Protein AF-A0A0U1LRQ6-F1 (afdb_monomer_lite)

Structure (mmCIF, N/CA/C/O backbone):
data_AF-A0A0U1LRQ6-F1
#
_entry.id   AF-A0A0U1LRQ6-F1
#
loop_
_atom_site.group_PDB
_atom_site.id
_atom_site.type_symbol
_atom_site.label_atom_id
_atom_site.label_alt_id
_atom_site.label_comp_id
_atom_site.label_asym_id
_atom_site.label_entity_id
_atom_site.label_seq_id
_atom_site.pdbx_PDB_ins_code
_atom_site.Cartn_x
_atom_site.Cartn_y
_atom_site.Cartn_z
_atom_site.occupancy
_atom_site.B_iso_or_equiv
_atom_site.auth_seq_id
_atom_site.auth_comp_id
_atom_site.auth_asym_id
_atom_site.auth_atom_id
_atom_site.pdbx_PDB_model_num
ATOM 1 N N . MET A 1 1 ? 66.314 31.842 -44.606 1.00 38.06 1 MET A N 1
ATOM 2 C CA . MET A 1 1 ? 66.140 30.707 -43.672 1.00 38.06 1 MET A CA 1
ATOM 3 C C . MET A 1 1 ? 64.944 29.886 -44.135 1.00 38.06 1 MET A C 1
ATOM 5 O O . MET A 1 1 ? 63.860 30.434 -44.259 1.00 38.06 1 MET A O 1
ATOM 9 N N . LYS A 1 2 ? 65.168 28.618 -44.506 1.00 35.22 2 LYS A N 1
ATOM 10 C CA . LYS A 1 2 ? 64.146 27.683 -45.006 1.00 35.22 2 LYS A CA 1
ATOM 11 C C . LYS A 1 2 ? 63.572 26.906 -43.816 1.00 35.22 2 LYS A C 1
ATOM 13 O O . LYS A 1 2 ? 64.297 26.114 -43.226 1.00 35.22 2 LYS A O 1
ATOM 18 N N . GLY A 1 3 ? 62.303 27.124 -43.479 1.00 37.03 3 GLY A N 1
ATOM 19 C CA . GLY A 1 3 ? 61.558 26.302 -42.522 1.00 37.03 3 GLY A CA 1
ATOM 20 C C . GLY A 1 3 ? 60.664 25.316 -43.271 1.00 37.03 3 GLY A C 1
ATOM 21 O O . GLY A 1 3 ? 59.772 25.734 -44.001 1.00 37.03 3 GLY A O 1
ATOM 22 N N . LYS A 1 4 ? 60.930 24.015 -43.131 1.00 38.12 4 LYS A N 1
ATOM 23 C CA . LYS A 1 4 ? 60.065 22.935 -43.629 1.00 38.12 4 LYS A CA 1
ATOM 24 C C . LYS A 1 4 ? 58.989 22.642 -42.575 1.00 38.12 4 LYS A C 1
ATOM 26 O O . LYS A 1 4 ? 59.375 22.385 -41.436 1.00 38.12 4 LYS A O 1
ATOM 31 N N . PRO A 1 5 ? 57.692 22.576 -42.912 1.00 37.81 5 PRO A N 1
ATOM 32 C CA . PRO A 1 5 ? 56.726 21.905 -42.059 1.00 37.81 5 PRO A CA 1
ATOM 33 C C . PRO A 1 5 ? 56.779 20.396 -42.338 1.00 37.81 5 PRO A C 1
ATOM 35 O O . PRO A 1 5 ? 56.447 19.918 -43.422 1.00 37.81 5 PRO A O 1
ATOM 38 N N . ILE A 1 6 ? 57.257 19.652 -41.344 1.00 46.78 6 ILE A N 1
ATOM 39 C CA . ILE A 1 6 ? 57.090 18.206 -41.212 1.00 46.78 6 ILE A CA 1
ATOM 40 C C . ILE A 1 6 ? 55.736 18.015 -40.529 1.00 46.78 6 ILE A C 1
ATOM 42 O O . ILE A 1 6 ? 55.534 18.598 -39.471 1.00 46.78 6 ILE A O 1
ATOM 46 N N . LEU A 1 7 ? 54.836 17.263 -41.172 1.00 40.88 7 LEU A N 1
ATOM 47 C CA . LEU A 1 7 ? 53.780 16.389 -40.624 1.00 40.88 7 LEU A CA 1
ATOM 48 C C . LEU A 1 7 ? 52.654 16.250 -41.668 1.00 40.88 7 LEU A C 1
ATOM 50 O O . LEU A 1 7 ? 51.617 16.904 -41.614 1.00 40.88 7 LEU A O 1
ATOM 54 N N . ASN A 1 8 ? 52.879 15.357 -42.635 1.00 33.62 8 ASN A N 1
ATOM 55 C CA . ASN A 1 8 ? 51.831 14.808 -43.495 1.00 33.62 8 ASN A CA 1
ATOM 56 C C . ASN A 1 8 ? 50.968 13.851 -42.660 1.00 33.62 8 ASN A C 1
ATOM 58 O O . ASN A 1 8 ? 51.296 12.670 -42.523 1.00 33.62 8 ASN A O 1
ATOM 62 N N . LEU A 1 9 ? 49.863 14.344 -42.103 1.00 41.09 9 LEU A N 1
ATOM 63 C CA . LEU A 1 9 ? 48.811 13.481 -41.574 1.00 41.09 9 LEU A CA 1
ATOM 64 C C . LEU A 1 9 ? 47.999 12.941 -42.755 1.00 41.09 9 LEU A C 1
ATOM 66 O O . LEU A 1 9 ? 47.215 13.651 -43.381 1.00 41.09 9 LEU A O 1
ATOM 70 N N . ARG A 1 10 ? 48.236 11.666 -43.081 1.00 38.16 10 ARG A N 1
ATOM 71 C CA . ARG A 1 10 ? 47.412 10.889 -44.014 1.00 38.16 10 ARG A CA 1
ATOM 72 C C . ARG A 1 10 ? 45.945 10.933 -43.554 1.00 38.16 10 ARG A C 1
ATOM 74 O O . ARG A 1 10 ? 45.695 10.685 -42.373 1.00 38.16 10 ARG A O 1
ATOM 81 N N . PRO A 1 11 ? 44.976 11.185 -44.450 1.00 39.62 11 PRO A N 1
ATOM 82 C CA . PRO A 1 11 ? 43.568 11.136 -44.088 1.00 39.62 11 PRO A CA 1
ATOM 83 C C . PRO A 1 11 ? 43.194 9.693 -43.731 1.00 39.62 11 PRO A C 1
ATOM 85 O O . PRO A 1 11 ? 43.417 8.767 -44.512 1.00 39.62 11 PRO A O 1
ATOM 88 N N . TRP A 1 12 ? 42.653 9.500 -42.529 1.00 41.25 12 TRP A N 1
ATOM 89 C CA . TRP A 1 12 ? 42.075 8.229 -42.103 1.00 41.25 12 TRP A CA 1
ATOM 90 C C . TRP A 1 12 ? 40.918 7.845 -43.042 1.00 41.25 12 TRP A C 1
ATOM 92 O O . TRP A 1 12 ? 40.101 8.709 -43.380 1.00 41.25 12 TRP A O 1
ATOM 102 N N . PRO A 1 13 ? 40.807 6.578 -43.480 1.00 40.16 13 PRO A N 1
ATOM 103 C CA . PRO A 1 13 ? 39.658 6.147 -44.256 1.00 40.16 13 PRO A CA 1
ATOM 104 C C . PRO A 1 13 ? 38.403 6.202 -43.380 1.00 40.16 13 PRO A C 1
ATOM 106 O O . PRO A 1 13 ? 38.388 5.750 -42.236 1.00 40.16 13 PRO A O 1
ATOM 109 N N . LYS A 1 14 ? 37.349 6.785 -43.953 1.00 41.06 14 LYS A N 1
ATOM 110 C CA . LYS A 1 14 ? 35.990 6.870 -43.415 1.00 41.06 14 LYS A CA 1
ATOM 111 C C . LYS A 1 14 ? 35.565 5.520 -42.822 1.00 41.06 14 LYS A C 1
ATOM 113 O O . LYS A 1 14 ? 35.382 4.556 -43.562 1.00 41.06 14 LYS A O 1
ATOM 118 N N . ILE A 1 15 ? 35.358 5.463 -41.506 1.00 45.34 15 ILE A N 1
ATOM 119 C CA . ILE A 1 15 ? 34.772 4.308 -40.808 1.00 45.34 15 ILE A CA 1
ATOM 120 C C . ILE A 1 15 ? 33.253 4.332 -41.031 1.00 45.34 15 ILE A C 1
ATOM 122 O O . ILE A 1 15 ? 32.460 4.591 -40.133 1.00 45.34 15 ILE A O 1
ATOM 126 N N . HIS A 1 16 ? 32.848 4.094 -42.273 1.00 44.44 16 HIS A N 1
ATOM 127 C CA . HIS A 1 16 ? 31.504 3.665 -42.630 1.00 44.44 16 HIS A CA 1
ATOM 128 C C . HIS A 1 16 ? 31.686 2.503 -43.600 1.00 44.44 16 HIS A C 1
ATOM 130 O O . HIS A 1 16 ? 31.765 2.702 -44.810 1.00 44.44 16 HIS A O 1
ATOM 136 N N . GLN A 1 17 ? 31.810 1.285 -43.072 1.00 45.25 17 GLN A N 1
ATOM 137 C CA . GLN A 1 17 ? 31.546 0.116 -43.901 1.00 45.25 17 GLN A CA 1
ATOM 138 C C . GLN A 1 17 ? 30.037 0.111 -44.183 1.00 45.25 17 GLN A C 1
ATOM 140 O O . GLN A 1 17 ? 29.255 0.067 -43.228 1.00 45.25 17 GLN A O 1
ATOM 145 N N . PRO A 1 18 ? 29.590 0.217 -45.449 1.00 45.75 18 PRO A N 1
ATOM 146 C CA . PRO A 1 18 ? 28.196 -0.056 -45.761 1.00 45.75 18 PRO A CA 1
ATOM 147 C C . PRO A 1 18 ? 27.889 -1.517 -45.406 1.00 45.75 18 PRO A C 1
ATOM 149 O O . PRO A 1 18 ? 28.776 -2.370 -45.459 1.00 45.75 18 PRO A O 1
ATOM 152 N N . LEU A 1 19 ? 26.636 -1.789 -45.026 1.00 44.88 19 LEU A N 1
ATOM 153 C CA . LEU A 1 19 ? 26.147 -3.145 -44.759 1.00 44.88 19 LEU A CA 1
ATOM 154 C C . LEU A 1 19 ? 26.616 -4.115 -45.866 1.00 44.88 19 LEU A C 1
ATOM 156 O O . LEU A 1 19 ? 26.506 -3.749 -47.041 1.00 44.88 19 LEU A O 1
ATOM 160 N N . PRO A 1 20 ? 27.080 -5.336 -45.529 1.00 44.72 20 PRO A N 1
ATOM 161 C CA . PRO A 1 20 ? 27.448 -6.335 -46.527 1.00 44.72 20 PRO A CA 1
ATOM 162 C C . PRO A 1 20 ? 26.211 -6.663 -47.366 1.00 44.72 20 PRO A C 1
ATOM 164 O O . PRO A 1 20 ? 25.213 -7.174 -46.858 1.00 44.72 20 PRO A O 1
ATOM 167 N N . ARG A 1 21 ? 26.248 -6.299 -48.650 1.00 50.91 21 ARG A N 1
ATOM 168 C CA . ARG A 1 21 ? 25.114 -6.436 -49.579 1.00 50.91 21 ARG A CA 1
ATOM 169 C C . ARG A 1 21 ? 25.166 -7.733 -50.384 1.00 50.91 21 ARG A C 1
ATOM 171 O O . ARG A 1 21 ? 24.283 -7.960 -51.206 1.00 50.91 21 ARG A O 1
ATOM 178 N N . SER A 1 22 ? 26.160 -8.594 -50.154 1.00 59.66 22 SER A N 1
ATOM 179 C CA . SER A 1 22 ? 26.277 -9.880 -50.844 1.00 59.66 22 SER A CA 1
ATOM 180 C C . SER A 1 22 ? 26.358 -11.076 -49.876 1.00 59.66 22 SER A C 1
ATOM 182 O O . SER A 1 22 ? 27.024 -10.989 -48.842 1.00 59.66 22 SER A O 1
ATOM 184 N N . PRO A 1 23 ? 25.757 -12.235 -50.224 1.00 53.50 23 PRO A N 1
ATOM 185 C CA . PRO A 1 23 ? 25.839 -13.469 -49.428 1.00 53.50 23 PRO A CA 1
ATOM 186 C C . PRO A 1 23 ? 27.276 -13.948 -49.149 1.00 53.50 23 PRO A C 1
ATOM 188 O O . PRO A 1 23 ? 27.536 -14.638 -48.162 1.00 53.50 23 PRO A O 1
ATOM 191 N N . ARG A 1 24 ? 28.228 -13.570 -50.013 1.00 49.28 24 ARG A N 1
ATOM 192 C CA . ARG A 1 24 ? 29.654 -13.894 -49.862 1.00 49.28 24 ARG A CA 1
ATOM 193 C C . ARG A 1 24 ? 30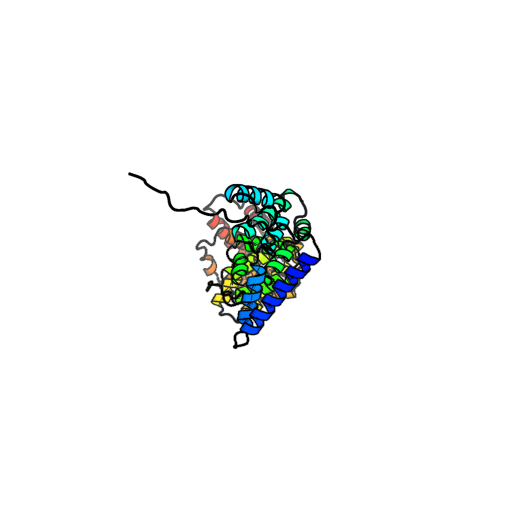.327 -13.059 -48.776 1.00 49.28 24 ARG A C 1
ATOM 195 O O . ARG A 1 24 ? 31.110 -13.600 -48.004 1.00 49.28 24 ARG A O 1
ATOM 202 N N . GLU A 1 25 ? 29.995 -11.776 -48.669 1.00 50.59 25 GLU A N 1
ATOM 203 C CA . GLU A 1 25 ? 30.531 -10.905 -47.616 1.00 50.59 25 GLU A CA 1
ATOM 204 C C . GLU A 1 25 ? 29.961 -11.272 -46.245 1.00 50.59 25 GLU A C 1
ATOM 206 O O . GLU A 1 25 ? 30.704 -11.292 -45.267 1.00 50.59 25 GLU A O 1
ATOM 211 N N . SER A 1 26 ? 28.680 -11.658 -46.165 1.00 61.53 26 SER A N 1
ATOM 212 C CA . SER A 1 26 ? 28.108 -12.173 -44.915 1.00 61.53 26 SER A CA 1
ATOM 213 C C . SER A 1 26 ? 28.786 -13.467 -44.472 1.00 61.53 26 SER A C 1
ATOM 215 O O . SER A 1 26 ? 29.074 -13.611 -43.290 1.00 61.53 26 SER A O 1
ATOM 217 N N . GLN A 1 27 ? 29.107 -14.377 -45.400 1.00 58.66 27 GLN A N 1
ATOM 218 C CA . GLN A 1 27 ? 29.856 -15.602 -45.094 1.00 58.66 27 GLN A CA 1
ATOM 219 C C . GLN A 1 27 ? 31.300 -15.312 -44.675 1.00 58.66 27 GLN A C 1
ATOM 221 O O . GLN A 1 27 ? 31.797 -15.946 -43.746 1.00 58.66 27 GLN A O 1
ATOM 226 N N . GLN A 1 28 ? 31.964 -14.333 -45.295 1.00 56.31 28 GLN A N 1
ATOM 227 C CA . GLN A 1 28 ? 33.299 -13.902 -44.874 1.00 56.31 28 GLN A CA 1
ATOM 228 C C . GLN A 1 28 ? 33.281 -13.304 -43.465 1.00 56.31 28 GLN A C 1
ATOM 230 O O . GLN A 1 28 ? 34.130 -13.657 -42.649 1.00 56.31 28 GLN A O 1
ATOM 235 N N . LEU A 1 29 ? 32.277 -12.490 -43.136 1.00 60.44 29 LEU A N 1
ATOM 236 C CA . LEU A 1 29 ? 32.109 -11.905 -41.804 1.00 60.44 29 LEU A CA 1
ATOM 237 C C . LEU A 1 29 ? 31.788 -12.982 -40.754 1.00 60.44 29 LEU A C 1
ATOM 239 O O . LEU A 1 29 ? 32.389 -12.997 -39.681 1.00 60.44 29 LEU A O 1
ATOM 243 N N . LEU A 1 30 ? 30.927 -13.945 -41.097 1.00 65.88 30 LEU A N 1
ATOM 244 C CA . LEU A 1 30 ? 30.627 -15.108 -40.257 1.00 65.88 30 LEU A CA 1
ATOM 245 C C . LEU A 1 30 ? 31.876 -15.962 -40.031 1.00 65.88 30 LEU A C 1
ATOM 247 O O . LEU A 1 30 ? 32.153 -16.356 -38.901 1.00 65.88 30 LEU A O 1
ATOM 251 N N . SER A 1 31 ? 32.674 -16.197 -41.075 1.00 61.44 31 SER A N 1
ATOM 252 C CA . SER A 1 31 ? 33.925 -16.946 -40.960 1.00 61.44 31 SER A CA 1
ATOM 253 C C . SER A 1 31 ? 34.940 -16.209 -40.084 1.00 61.44 31 SER A C 1
ATOM 255 O O . SER A 1 31 ? 35.522 -16.824 -39.195 1.00 61.44 31 SER A O 1
ATOM 257 N N . ALA A 1 32 ? 35.081 -14.889 -40.229 1.00 62.84 32 ALA A N 1
ATOM 258 C CA . ALA A 1 32 ? 35.975 -14.075 -39.412 1.00 62.84 32 ALA A CA 1
ATOM 259 C C . ALA A 1 32 ? 35.556 -14.064 -37.932 1.00 62.84 32 ALA A C 1
ATOM 261 O O . ALA A 1 32 ? 36.400 -14.267 -37.058 1.00 62.84 32 ALA A O 1
ATOM 262 N N . LEU A 1 33 ? 34.256 -13.922 -37.649 1.00 61.62 33 LEU A N 1
ATOM 263 C CA . LEU A 1 33 ? 33.706 -14.016 -36.294 1.00 61.62 33 LEU A CA 1
ATOM 264 C C . LEU A 1 33 ? 33.925 -15.404 -35.695 1.00 61.62 33 LEU A C 1
ATOM 266 O O . LEU A 1 33 ? 34.442 -15.507 -34.589 1.00 61.62 33 LEU A O 1
ATOM 270 N N . THR A 1 34 ? 33.622 -16.467 -36.442 1.00 66.44 34 THR A N 1
ATOM 271 C CA . THR A 1 34 ? 33.791 -17.855 -35.979 1.00 66.44 34 THR A CA 1
ATOM 272 C C . THR A 1 34 ? 35.261 -18.178 -35.699 1.00 66.44 34 THR A C 1
ATOM 274 O O . THR A 1 34 ? 35.583 -18.844 -34.717 1.00 66.44 34 THR A O 1
ATOM 277 N N . THR A 1 35 ? 36.175 -17.672 -36.531 1.00 62.09 35 THR A N 1
ATOM 278 C CA . THR A 1 35 ? 37.622 -17.882 -36.365 1.00 62.09 35 THR A CA 1
ATOM 279 C C . THR A 1 35 ? 38.167 -17.093 -35.174 1.00 62.09 35 THR A C 1
ATOM 281 O O . THR A 1 35 ? 39.010 -17.600 -34.436 1.00 62.09 35 THR A O 1
ATOM 284 N N . SER A 1 36 ? 37.655 -15.880 -34.941 1.00 54.62 36 SER A N 1
ATOM 285 C CA . SER A 1 36 ? 37.977 -15.089 -33.748 1.00 54.62 36 SER A CA 1
ATOM 286 C C . SER A 1 36 ? 37.455 -15.750 -32.468 1.00 54.62 36 SER A C 1
ATOM 288 O O . SER A 1 36 ? 38.167 -15.779 -31.469 1.00 54.62 36 SER A O 1
ATOM 290 N N . PHE A 1 37 ? 36.247 -16.320 -32.515 1.00 57.44 37 PHE A N 1
ATOM 291 C CA . PHE A 1 37 ? 35.631 -17.057 -31.409 1.00 57.44 37 PHE A CA 1
ATOM 292 C C . PHE A 1 37 ? 36.458 -18.284 -31.024 1.00 57.44 37 PHE A C 1
ATOM 294 O O . PHE A 1 37 ? 36.762 -18.480 -29.853 1.00 57.44 37 PHE A O 1
ATOM 301 N N . ARG A 1 38 ? 36.878 -19.082 -32.016 1.00 63.44 38 ARG A N 1
ATOM 302 C CA . ARG A 1 38 ? 37.733 -20.258 -31.789 1.00 63.44 38 ARG A CA 1
ATOM 303 C C . ARG A 1 38 ? 39.081 -19.870 -31.195 1.00 63.44 38 ARG A C 1
ATOM 305 O O . ARG A 1 38 ? 39.445 -20.408 -30.166 1.00 63.44 38 ARG A O 1
ATOM 312 N N . ARG A 1 39 ? 39.752 -18.852 -31.746 1.00 58.66 39 ARG A N 1
ATOM 313 C CA . ARG A 1 39 ? 41.029 -18.362 -31.195 1.00 58.66 39 ARG A CA 1
ATOM 314 C C . ARG A 1 39 ? 40.935 -17.895 -29.742 1.00 58.66 39 ARG A C 1
ATOM 316 O O . ARG A 1 39 ? 41.913 -18.017 -29.017 1.00 58.66 39 ARG A O 1
ATOM 323 N N . GLN A 1 40 ? 39.805 -17.320 -29.332 1.00 56.22 40 GLN A N 1
ATOM 324 C CA . GLN A 1 40 ? 39.609 -16.880 -27.949 1.00 56.22 40 GLN A CA 1
ATOM 325 C C . GLN A 1 40 ? 39.176 -18.021 -27.022 1.00 56.22 40 GLN A C 1
ATOM 327 O O . GLN A 1 40 ? 39.571 -18.012 -25.861 1.00 56.22 40 GLN A O 1
ATOM 332 N N . LEU A 1 41 ? 38.441 -19.015 -27.530 1.00 57.62 41 LEU A N 1
ATOM 333 C CA . LEU A 1 41 ? 38.160 -20.258 -26.804 1.00 57.62 41 LEU A CA 1
ATOM 334 C C . LEU A 1 41 ? 39.443 -21.062 -26.559 1.00 57.62 41 LEU A C 1
ATOM 336 O O . LEU A 1 41 ? 39.687 -21.456 -25.425 1.00 57.62 41 LEU A O 1
ATOM 340 N N . ASP A 1 42 ? 40.299 -21.199 -27.573 1.00 59.12 42 ASP A N 1
ATOM 341 C CA . ASP A 1 42 ? 41.591 -21.893 -27.471 1.00 59.12 42 ASP A CA 1
ATOM 342 C C . ASP A 1 42 ? 42.556 -21.180 -26.498 1.00 59.12 42 ASP A C 1
ATOM 344 O O . ASP A 1 42 ? 43.452 -21.794 -25.926 1.00 59.12 42 ASP A O 1
ATOM 348 N N . ALA A 1 43 ? 42.374 -19.871 -26.275 1.00 57.50 43 ALA A N 1
ATOM 349 C CA . ALA A 1 43 ? 43.145 -19.092 -25.304 1.00 57.50 43 ALA A CA 1
ATOM 350 C C . ALA A 1 43 ? 42.603 -19.187 -23.861 1.00 57.50 43 ALA A C 1
ATOM 352 O O . ALA A 1 43 ? 43.290 -18.771 -22.929 1.00 57.50 43 ALA A O 1
ATOM 353 N N . ALA A 1 44 ? 41.385 -19.708 -23.661 1.00 55.00 44 ALA A N 1
ATOM 354 C CA . ALA A 1 44 ? 40.690 -19.743 -22.371 1.00 55.00 44 ALA A CA 1
ATOM 355 C C . ALA A 1 44 ? 40.862 -21.067 -21.591 1.00 55.00 44 ALA A C 1
ATOM 357 O O . ALA A 1 44 ? 40.286 -21.208 -20.509 1.00 55.00 44 ALA A O 1
ATOM 358 N N . ASP A 1 45 ? 41.685 -22.001 -22.085 1.00 53.62 45 ASP A N 1
ATOM 359 C CA . ASP A 1 45 ? 41.930 -23.337 -21.502 1.00 53.62 45 ASP A CA 1
ATOM 360 C C . ASP A 1 45 ? 42.630 -23.340 -20.120 1.00 53.62 45 ASP A C 1
ATOM 362 O O . ASP A 1 45 ? 42.930 -24.392 -19.555 1.00 53.62 45 ASP A O 1
ATOM 366 N N . THR A 1 46 ? 42.836 -22.178 -19.495 1.00 54.16 46 THR A N 1
ATOM 367 C CA . THR A 1 46 ? 43.324 -22.058 -18.113 1.00 54.16 46 THR A CA 1
ATOM 368 C C . THR A 1 46 ? 42.258 -21.459 -17.186 1.00 54.16 46 THR A C 1
ATOM 370 O O . THR A 1 46 ? 42.140 -20.244 -17.065 1.00 54.16 46 THR A O 1
ATOM 373 N N . ASN A 1 47 ? 41.488 -22.322 -16.508 1.00 52.03 47 ASN A N 1
ATOM 374 C CA . ASN A 1 47 ? 40.763 -22.114 -15.233 1.00 52.03 47 ASN A CA 1
ATOM 375 C C . ASN A 1 47 ? 39.939 -20.818 -14.990 1.00 52.03 47 ASN A C 1
ATOM 377 O O . ASN A 1 47 ? 39.595 -20.528 -13.844 1.00 52.03 47 ASN A O 1
ATOM 381 N N . GLN A 1 48 ? 39.538 -20.064 -16.020 1.00 54.56 48 GLN A N 1
ATOM 382 C CA . GLN A 1 48 ? 38.666 -18.875 -15.894 1.00 54.56 48 GLN A CA 1
ATOM 383 C C . GLN A 1 48 ? 37.525 -18.842 -16.928 1.00 54.56 48 GLN A C 1
ATOM 385 O O . GLN A 1 48 ? 37.074 -17.777 -17.357 1.00 54.56 48 GLN A O 1
ATOM 390 N N . SER A 1 49 ? 37.007 -20.009 -17.314 1.00 57.41 49 SER A N 1
ATOM 391 C CA . SER A 1 49 ? 36.000 -20.161 -18.377 1.00 57.41 49 SER A CA 1
ATOM 392 C C . SER A 1 49 ? 34.735 -19.308 -18.181 1.00 57.41 49 SER A C 1
ATOM 394 O O . SER A 1 49 ? 34.233 -18.725 -19.138 1.00 57.41 49 SER A O 1
ATOM 396 N N . ALA A 1 50 ? 34.245 -19.150 -16.946 1.00 53.84 50 ALA A N 1
ATOM 397 C CA . ALA A 1 50 ? 33.043 -18.358 -16.662 1.00 53.84 50 ALA A CA 1
ATOM 398 C C . ALA A 1 50 ? 33.261 -16.833 -16.764 1.00 53.84 50 ALA A C 1
ATOM 400 O O . ALA A 1 50 ? 32.356 -16.106 -17.174 1.00 53.84 50 ALA A O 1
ATOM 401 N N . GLN A 1 51 ? 34.452 -16.337 -16.407 1.00 53.94 51 GLN A N 1
ATOM 402 C CA . GLN A 1 51 ? 34.803 -14.918 -16.555 1.00 53.94 51 GLN A CA 1
ATOM 403 C C . GLN A 1 51 ? 35.113 -14.582 -18.012 1.00 53.94 51 GLN A C 1
ATOM 405 O O . GLN A 1 51 ? 34.578 -13.601 -18.522 1.00 53.94 51 GLN A O 1
ATOM 410 N N . SER A 1 52 ? 35.858 -15.451 -18.699 1.00 57.72 52 SER A N 1
ATOM 411 C CA . SER A 1 52 ? 36.169 -15.301 -20.120 1.00 57.72 52 SER A CA 1
ATOM 412 C C . SER A 1 52 ? 34.906 -15.339 -20.991 1.00 57.72 52 SER A C 1
ATOM 414 O O . SER A 1 52 ? 34.733 -14.475 -21.843 1.00 57.72 52 SER A O 1
ATOM 416 N N . ALA A 1 53 ? 33.948 -16.239 -20.725 1.00 55.69 53 ALA A N 1
ATOM 417 C CA . ALA A 1 53 ? 32.671 -16.272 -21.448 1.00 55.69 53 ALA A CA 1
ATOM 418 C C . ALA A 1 53 ? 31.828 -14.999 -21.236 1.00 55.69 53 ALA A C 1
ATOM 420 O O . ALA A 1 53 ? 31.192 -14.507 -22.170 1.00 55.69 53 ALA A O 1
ATOM 421 N N . ASN A 1 54 ? 31.836 -14.440 -20.022 1.00 59.41 54 ASN A N 1
ATOM 422 C CA . ASN A 1 54 ? 31.121 -13.204 -19.709 1.00 59.41 54 ASN A CA 1
ATOM 423 C C . ASN A 1 54 ? 31.790 -11.971 -20.349 1.00 59.41 54 ASN A C 1
ATOM 425 O O . ASN A 1 54 ? 31.101 -11.131 -20.922 1.00 59.41 54 ASN A O 1
ATOM 429 N N . GLU A 1 55 ? 33.121 -11.884 -20.317 1.00 58.00 55 GLU A N 1
ATOM 430 C CA . GLU A 1 55 ? 33.901 -10.852 -21.019 1.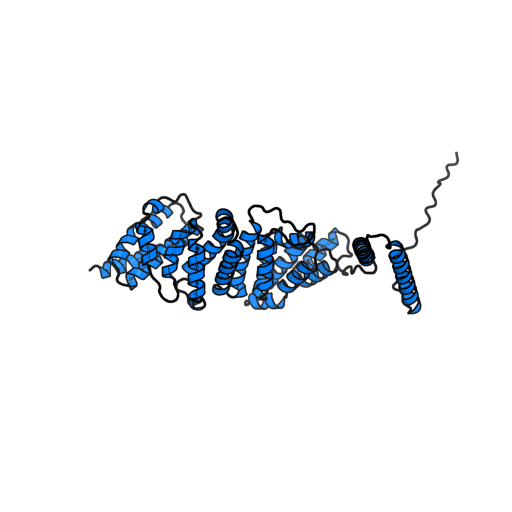00 58.00 55 GLU A CA 1
ATOM 431 C C . GLU A 1 55 ? 33.739 -10.957 -22.538 1.00 58.00 55 GLU A C 1
ATOM 433 O O . GLU A 1 55 ? 33.602 -9.949 -23.232 1.00 58.00 55 GLU A O 1
ATOM 438 N N . HIS A 1 56 ? 33.670 -12.177 -23.061 1.00 61.59 56 HIS A N 1
ATOM 439 C CA . HIS A 1 56 ? 33.465 -12.444 -24.474 1.00 61.59 56 HIS A CA 1
ATOM 440 C C . HIS A 1 56 ? 32.060 -12.038 -24.939 1.00 61.59 56 HIS A C 1
ATOM 442 O O . HIS A 1 56 ? 31.929 -11.302 -25.918 1.00 61.59 56 HIS A O 1
ATOM 448 N N . MET A 1 57 ? 31.005 -12.409 -24.202 1.00 63.38 57 MET A N 1
ATOM 449 C CA . MET A 1 57 ? 29.645 -11.924 -24.475 1.00 63.38 57 MET A CA 1
ATOM 450 C C . MET A 1 57 ? 29.560 -10.401 -24.388 1.00 63.38 57 MET A C 1
ATOM 452 O O . MET A 1 57 ? 28.966 -9.777 -25.264 1.00 63.38 57 MET A O 1
ATOM 456 N N . GLN A 1 58 ? 30.203 -9.779 -23.397 1.00 60.69 58 GLN A N 1
ATOM 457 C CA . GLN A 1 58 ? 30.280 -8.320 -23.329 1.00 60.69 58 GLN A CA 1
ATOM 458 C C . GLN A 1 58 ? 31.021 -7.730 -24.533 1.00 60.69 58 GLN A C 1
ATOM 460 O O . GLN A 1 58 ? 30.589 -6.715 -25.063 1.00 60.69 58 GLN A O 1
ATOM 465 N N . THR A 1 59 ? 32.081 -8.370 -25.026 1.00 66.94 59 THR A N 1
ATOM 466 C CA . THR A 1 59 ? 32.822 -7.915 -26.213 1.00 66.94 59 THR A CA 1
ATOM 467 C C . THR A 1 59 ? 31.972 -7.999 -27.487 1.00 66.94 59 THR A C 1
ATOM 469 O O . THR A 1 59 ? 32.012 -7.088 -28.314 1.00 66.94 59 THR A O 1
ATOM 472 N N . ILE A 1 60 ? 31.146 -9.042 -27.628 1.00 65.12 60 ILE A N 1
ATOM 473 C CA . ILE A 1 60 ? 30.193 -9.188 -28.739 1.00 65.12 60 ILE A CA 1
ATOM 474 C C . ILE A 1 60 ? 29.085 -8.136 -28.644 1.00 65.12 60 ILE A C 1
ATOM 476 O O . ILE A 1 60 ? 28.783 -7.474 -29.633 1.00 65.12 60 ILE A O 1
ATOM 480 N N . LEU A 1 61 ? 28.505 -7.939 -27.459 1.00 59.56 61 LEU A N 1
ATOM 481 C CA . LEU A 1 61 ? 27.425 -6.971 -27.242 1.00 59.56 61 LEU A CA 1
ATOM 482 C C . LEU A 1 61 ? 27.906 -5.514 -27.344 1.00 59.56 61 LEU A C 1
ATOM 484 O O . LEU A 1 61 ? 27.148 -4.639 -27.757 1.00 59.56 61 LEU A O 1
ATOM 488 N N . ASN A 1 62 ? 29.176 -5.253 -27.025 1.00 57.66 62 ASN A N 1
ATOM 489 C CA . ASN A 1 62 ? 29.813 -3.945 -27.184 1.00 57.66 62 ASN A CA 1
ATOM 490 C C . ASN A 1 62 ? 30.247 -3.657 -28.629 1.00 57.66 62 ASN A C 1
ATOM 492 O O . ASN A 1 62 ? 30.682 -2.540 -28.921 1.00 57.66 62 ASN A O 1
ATOM 496 N N . ASN A 1 63 ? 30.136 -4.624 -29.545 1.00 60.41 63 ASN A N 1
ATOM 497 C CA . ASN A 1 63 ? 30.432 -4.379 -30.946 1.00 60.41 63 ASN A CA 1
ATOM 498 C C . ASN A 1 63 ? 29.344 -3.457 -31.544 1.00 60.41 63 ASN A C 1
ATOM 500 O O . ASN A 1 63 ? 28.149 -3.754 -31.447 1.00 60.41 63 ASN A O 1
ATOM 504 N N . PRO A 1 64 ? 29.733 -2.341 -32.186 1.00 54.09 64 PRO A N 1
ATOM 505 C CA . PRO A 1 64 ? 28.802 -1.345 -32.719 1.00 54.09 64 PRO A CA 1
ATOM 506 C C . PRO A 1 64 ? 27.830 -1.889 -33.778 1.00 54.09 64 PRO A C 1
ATOM 508 O O . PRO A 1 64 ? 26.845 -1.223 -34.078 1.00 54.09 64 PRO A O 1
ATOM 511 N N . LEU A 1 65 ? 28.074 -3.087 -34.324 1.00 52.84 65 LEU A N 1
ATOM 512 C CA . LEU A 1 65 ? 27.161 -3.781 -35.235 1.00 52.84 65 LEU A CA 1
ATOM 513 C C . LEU A 1 65 ? 25.943 -4.405 -34.528 1.00 52.84 65 LEU A C 1
ATOM 515 O O . LEU A 1 65 ? 24.909 -4.575 -35.167 1.00 52.84 65 LEU A O 1
ATOM 519 N N . PHE A 1 66 ? 26.046 -4.727 -33.233 1.00 55.81 66 PHE A N 1
ATOM 520 C CA . PHE A 1 66 ? 24.957 -5.318 -32.438 1.00 55.81 66 PHE A CA 1
ATOM 521 C C . PHE A 1 66 ? 24.260 -4.306 -31.523 1.00 55.81 66 PHE A C 1
ATOM 523 O O . PHE A 1 66 ? 23.180 -4.582 -30.999 1.00 55.81 66 PHE A O 1
ATOM 530 N N . ARG A 1 67 ? 24.838 -3.111 -31.350 1.00 52.62 67 ARG A N 1
ATOM 531 C CA . ARG A 1 67 ? 24.206 -2.029 -30.598 1.00 52.62 67 ARG A CA 1
ATOM 532 C C . ARG A 1 67 ? 23.081 -1.428 -31.439 1.00 52.62 67 ARG A C 1
ATOM 534 O O . ARG A 1 67 ? 23.322 -0.598 -32.315 1.00 52.62 67 ARG A O 1
ATOM 541 N N . VAL A 1 68 ? 21.842 -1.829 -31.162 1.00 52.50 68 VAL A N 1
ATOM 542 C CA . VAL A 1 68 ? 20.659 -1.142 -31.687 1.00 52.50 68 VAL A CA 1
ATOM 543 C C . VAL A 1 68 ? 20.667 0.260 -31.082 1.00 52.50 68 VAL A C 1
ATOM 545 O O . VAL A 1 68 ? 20.324 0.443 -29.921 1.00 52.50 68 VAL A O 1
ATOM 548 N N . VAL A 1 69 ? 21.144 1.248 -31.840 1.00 51.62 69 VAL A N 1
ATOM 549 C CA . VAL A 1 69 ? 20.953 2.663 -31.511 1.00 51.62 69 VAL A CA 1
ATOM 550 C C . VAL A 1 69 ? 19.630 3.064 -32.158 1.00 51.62 69 VAL A C 1
ATOM 552 O O . VAL A 1 69 ? 19.582 3.141 -33.391 1.00 51.62 69 VAL A O 1
ATOM 555 N N . PRO A 1 70 ? 18.558 3.293 -31.375 1.00 48.75 70 PRO A N 1
ATOM 556 C CA . PRO A 1 70 ? 17.300 3.793 -31.903 1.00 48.75 70 PRO A CA 1
ATOM 557 C C . PRO A 1 70 ? 17.547 5.051 -32.749 1.00 48.75 70 PRO A C 1
ATOM 559 O O . PRO A 1 70 ? 18.362 5.896 -32.356 1.00 48.75 70 PRO A O 1
ATOM 562 N N . PRO A 1 71 ? 16.856 5.217 -33.892 1.00 49.44 71 PRO A N 1
ATOM 563 C CA . PRO A 1 71 ? 17.078 6.338 -34.806 1.00 49.44 71 PRO A CA 1
ATOM 564 C C . PRO A 1 71 ? 17.005 7.721 -34.128 1.00 49.44 71 PRO A C 1
ATOM 566 O O . PRO A 1 71 ? 17.656 8.655 -34.589 1.00 49.44 71 PRO A O 1
ATOM 569 N N . GLY A 1 72 ? 16.264 7.844 -33.018 1.00 48.53 72 GLY A N 1
ATOM 570 C CA . GLY A 1 72 ? 16.053 9.093 -32.282 1.00 48.53 72 GLY A CA 1
ATOM 571 C C . GLY A 1 72 ? 17.195 9.564 -31.369 1.00 48.53 72 GLY A C 1
ATOM 572 O O . GLY A 1 72 ? 17.142 10.698 -30.911 1.00 48.53 72 GLY A O 1
ATOM 573 N N . LEU A 1 73 ? 18.231 8.753 -31.111 1.00 48.84 73 LEU A N 1
ATOM 574 C CA . LEU A 1 73 ? 19.355 9.119 -30.222 1.00 48.84 73 LEU A CA 1
ATOM 575 C C . LEU A 1 73 ? 20.602 9.628 -30.977 1.00 48.84 73 LEU A C 1
ATOM 577 O O . LEU A 1 73 ? 21.685 9.722 -30.402 1.00 48.84 73 LEU A O 1
ATOM 581 N N . ARG A 1 74 ? 20.473 9.931 -32.278 1.00 49.31 74 ARG A N 1
ATOM 582 C CA . ARG A 1 74 ? 21.585 10.319 -33.171 1.00 49.31 74 ARG A CA 1
ATOM 583 C C . ARG A 1 74 ? 21.840 11.832 -33.296 1.00 49.31 74 ARG A C 1
ATOM 585 O O . ARG A 1 74 ? 22.762 12.205 -34.016 1.00 49.31 74 ARG A O 1
ATOM 592 N N . ALA A 1 75 ? 21.061 12.700 -32.645 1.00 49.09 75 ALA A N 1
ATOM 593 C CA . ALA A 1 75 ? 21.248 14.155 -32.731 1.00 49.09 75 ALA A CA 1
ATOM 594 C C . ALA A 1 75 ? 22.289 14.674 -31.712 1.00 49.09 75 ALA A C 1
ATOM 596 O O . ALA A 1 75 ? 22.703 13.958 -30.794 1.00 49.09 75 ALA A O 1
ATOM 597 N N . THR A 1 76 ? 22.731 15.925 -31.860 1.00 48.03 76 THR A N 1
ATOM 598 C CA . THR A 1 76 ? 23.669 16.571 -30.921 1.00 48.03 76 THR A CA 1
ATOM 599 C C . THR A 1 76 ? 23.132 16.509 -29.480 1.00 48.03 76 THR A C 1
ATOM 601 O O . THR A 1 76 ? 21.924 16.490 -29.271 1.00 48.03 76 THR A O 1
ATOM 604 N N . ALA A 1 77 ? 23.995 16.442 -28.458 1.00 53.53 77 ALA A N 1
ATOM 605 C CA . ALA A 1 77 ? 23.574 16.127 -27.080 1.00 53.53 77 ALA A CA 1
ATOM 606 C C . ALA A 1 77 ? 22.473 17.052 -26.504 1.00 53.53 77 ALA A C 1
ATOM 608 O O . ALA A 1 77 ? 21.692 16.610 -25.662 1.00 53.53 77 ALA A O 1
ATOM 609 N N . ALA A 1 78 ? 22.388 18.307 -26.962 1.00 50.41 78 ALA A N 1
ATOM 610 C CA . ALA A 1 78 ? 21.363 19.266 -26.546 1.00 50.41 78 ALA A CA 1
ATOM 611 C C . ALA A 1 78 ? 20.047 19.123 -27.340 1.00 50.41 78 ALA A C 1
ATOM 613 O O . ALA A 1 78 ? 18.975 19.069 -26.740 1.00 50.41 78 ALA A O 1
ATOM 614 N N . GLU A 1 79 ? 20.117 18.981 -28.669 1.00 50.59 79 GLU A N 1
ATOM 615 C CA . GLU A 1 79 ? 18.940 18.774 -29.533 1.00 50.59 79 GLU A CA 1
ATOM 616 C C . GLU A 1 79 ? 18.305 17.396 -29.301 1.00 50.59 79 GLU A C 1
ATOM 618 O O . GLU A 1 79 ? 17.082 17.255 -29.296 1.00 50.59 79 GLU A O 1
ATOM 623 N N . SER A 1 80 ? 19.135 16.390 -29.012 1.00 63.69 80 SER A N 1
ATOM 624 C CA . SER A 1 80 ? 18.710 15.045 -28.623 1.00 63.69 80 SER A CA 1
ATOM 625 C C . SER A 1 80 ? 17.894 15.037 -27.339 1.00 63.69 80 SER A C 1
ATOM 627 O O . SER A 1 80 ? 16.947 14.264 -27.248 1.00 63.69 80 SER A O 1
ATOM 629 N N . ARG A 1 81 ? 18.224 15.873 -26.344 1.00 65.00 81 ARG A N 1
ATOM 630 C CA . ARG A 1 81 ? 17.540 15.845 -25.041 1.00 65.00 81 ARG A CA 1
ATOM 631 C C . ARG A 1 81 ? 16.158 16.494 -25.116 1.00 65.00 81 ARG A C 1
ATOM 633 O O . ARG A 1 81 ? 15.192 15.876 -24.692 1.00 65.00 81 ARG A O 1
ATOM 640 N N . ALA A 1 82 ? 16.045 17.653 -25.769 1.00 69.44 82 ALA A N 1
ATOM 641 C CA . ALA A 1 82 ? 14.753 18.303 -26.008 1.00 69.44 82 ALA A CA 1
ATOM 642 C C . ALA A 1 82 ? 13.829 17.459 -26.912 1.00 69.44 82 ALA A C 1
ATOM 644 O O . ALA A 1 82 ? 12.637 17.326 -26.638 1.00 69.44 82 ALA A O 1
ATOM 645 N N . SER A 1 83 ? 14.390 16.835 -27.957 1.00 78.12 83 SER A N 1
ATOM 646 C CA . SER A 1 83 ? 13.675 15.870 -28.805 1.00 78.12 83 SER A CA 1
ATOM 647 C C . SER A 1 83 ? 13.211 14.645 -28.008 1.00 78.12 83 SER A C 1
ATOM 649 O O . SER A 1 83 ? 12.065 14.213 -28.139 1.00 78.12 83 SER A O 1
ATOM 651 N N . LEU A 1 84 ? 14.068 14.106 -27.133 1.00 79.00 84 LEU A N 1
ATOM 652 C CA . LEU A 1 84 ? 13.733 12.967 -26.282 1.00 79.00 84 LEU A CA 1
ATOM 653 C C . LEU A 1 84 ? 12.616 13.312 -25.293 1.00 79.00 84 LEU A C 1
ATOM 655 O O . LEU A 1 84 ? 11.668 12.543 -25.189 1.00 79.00 84 LEU A O 1
ATOM 659 N N . ASP A 1 85 ? 12.674 14.467 -24.631 1.00 82.81 85 ASP A N 1
ATOM 660 C CA . ASP A 1 85 ? 11.633 14.911 -23.698 1.00 82.81 85 ASP A CA 1
ATOM 661 C C . ASP A 1 85 ? 10.282 15.089 -24.409 1.00 82.81 85 ASP A C 1
ATOM 663 O O . ASP A 1 85 ? 9.245 14.641 -23.915 1.00 82.81 85 ASP A O 1
ATOM 667 N N . GLN A 1 86 ? 10.288 15.654 -25.624 1.00 84.38 86 GLN A N 1
ATOM 668 C CA . GLN A 1 86 ? 9.081 15.768 -26.444 1.00 84.38 86 GLN A CA 1
ATOM 669 C C . GLN A 1 86 ? 8.523 14.395 -26.848 1.00 84.38 86 GLN A C 1
ATOM 671 O O . GLN A 1 86 ? 7.304 14.212 -26.886 1.00 84.38 86 GLN A O 1
ATOM 676 N N . ARG A 1 87 ? 9.390 13.420 -27.145 1.00 85.69 87 ARG A N 1
ATOM 677 C CA . ARG A 1 87 ? 8.972 12.044 -27.447 1.00 85.69 87 ARG A CA 1
ATOM 678 C C . ARG A 1 87 ? 8.444 11.324 -26.210 1.00 85.69 87 ARG A C 1
ATOM 680 O O . ARG A 1 87 ? 7.414 10.670 -26.315 1.00 85.69 87 ARG A O 1
ATOM 687 N N . ILE A 1 88 ? 9.077 11.484 -25.046 1.00 87.19 88 ILE A N 1
ATOM 688 C CA . ILE A 1 88 ? 8.601 10.921 -23.772 1.00 87.19 88 ILE A CA 1
ATOM 689 C C . ILE A 1 88 ? 7.208 11.466 -23.436 1.00 87.19 88 ILE A C 1
ATOM 691 O O . ILE A 1 88 ? 6.360 10.725 -22.951 1.00 87.19 88 ILE A O 1
ATOM 695 N N . ALA A 1 89 ? 6.933 12.735 -23.739 1.00 87.12 89 ALA A N 1
ATOM 696 C CA . ALA A 1 89 ? 5.611 13.314 -23.527 1.00 87.12 89 ALA A CA 1
ATOM 697 C C . ALA A 1 89 ? 4.517 12.714 -24.433 1.00 87.12 89 ALA A C 1
ATOM 699 O O . ALA A 1 89 ? 3.353 12.730 -24.045 1.00 87.12 89 ALA A O 1
ATOM 700 N N . LYS A 1 90 ? 4.865 12.198 -25.621 1.00 87.19 90 LYS A N 1
ATOM 701 C CA . LYS A 1 90 ? 3.902 11.658 -26.599 1.00 87.19 90 LYS A CA 1
ATOM 702 C C . LYS A 1 90 ? 3.761 10.138 -26.531 1.00 87.19 90 LYS A C 1
ATOM 704 O O . LYS A 1 90 ? 2.649 9.627 -26.553 1.00 87.19 90 LYS A O 1
ATOM 709 N N . GLU A 1 91 ? 4.882 9.426 -26.458 1.00 89.69 91 GLU A N 1
ATOM 710 C CA . GLU A 1 91 ? 4.957 7.963 -26.557 1.00 89.69 91 GLU A CA 1
ATOM 711 C C . GLU A 1 91 ? 5.921 7.384 -25.498 1.00 89.69 91 GLU A C 1
ATOM 713 O O . GLU A 1 91 ? 6.923 6.740 -25.831 1.00 89.69 91 GLU A O 1
ATOM 718 N N . PRO A 1 92 ? 5.658 7.602 -24.196 1.00 91.19 92 PRO A N 1
ATOM 719 C CA . PRO A 1 92 ? 6.625 7.297 -23.141 1.00 91.19 92 PRO A CA 1
ATOM 720 C C . PRO A 1 92 ? 6.999 5.815 -23.068 1.00 91.19 92 PRO A C 1
ATOM 722 O O . PRO A 1 92 ? 8.154 5.492 -22.806 1.00 91.19 92 PRO A O 1
ATOM 725 N N . MET A 1 93 ? 6.054 4.901 -23.310 1.00 92.38 93 MET A N 1
ATOM 726 C CA . MET A 1 93 ? 6.332 3.461 -23.244 1.00 92.38 93 MET A CA 1
ATOM 727 C C . MET A 1 93 ? 7.129 2.947 -24.452 1.00 92.38 93 MET A C 1
ATOM 729 O O . MET A 1 93 ? 7.951 2.049 -24.290 1.00 92.38 93 MET A O 1
ATOM 733 N N . ALA A 1 94 ? 6.980 3.557 -25.633 1.00 89.50 94 ALA A N 1
ATOM 734 C CA . ALA A 1 94 ? 7.822 3.236 -26.787 1.00 89.50 94 ALA A CA 1
ATOM 735 C C . ALA A 1 94 ? 9.266 3.716 -26.570 1.00 89.50 94 ALA A C 1
ATOM 737 O O . ALA A 1 94 ? 10.218 2.974 -26.808 1.00 89.50 94 ALA A O 1
ATOM 738 N N . VAL A 1 95 ? 9.433 4.930 -26.030 1.00 90.31 95 VAL A N 1
ATOM 739 C CA . VAL A 1 95 ? 10.755 5.448 -25.648 1.00 90.31 95 VAL A CA 1
ATOM 740 C C . VAL A 1 95 ? 11.382 4.596 -24.543 1.00 90.31 95 VAL A C 1
ATOM 742 O O . VAL A 1 95 ? 12.585 4.338 -24.575 1.00 90.31 95 VAL A O 1
ATOM 745 N N . PHE A 1 96 ? 10.587 4.117 -23.585 1.00 91.94 96 PHE A N 1
ATOM 746 C CA . PHE A 1 96 ? 11.063 3.185 -22.568 1.00 91.94 96 PHE A CA 1
ATOM 747 C C . PHE A 1 96 ? 11.635 1.907 -23.198 1.00 91.94 96 PHE A C 1
ATOM 749 O O . PHE A 1 96 ? 12.769 1.549 -22.884 1.00 91.94 96 PHE A O 1
ATOM 756 N N . ASP A 1 97 ? 10.912 1.261 -24.118 1.00 89.06 97 ASP A N 1
ATOM 757 C CA . ASP A 1 97 ? 11.386 0.043 -24.791 1.00 89.06 97 ASP A CA 1
ATOM 758 C C . ASP A 1 97 ? 12.686 0.289 -25.571 1.00 89.06 97 ASP A C 1
ATOM 760 O O . ASP A 1 97 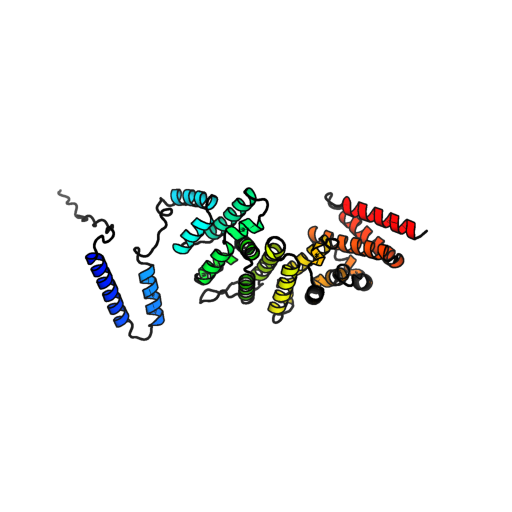? 13.617 -0.513 -25.497 1.00 89.06 97 ASP A O 1
ATOM 764 N N . GLU A 1 98 ? 12.785 1.426 -26.269 1.00 87.94 98 GLU A N 1
ATOM 765 C CA . GLU A 1 98 ? 14.002 1.850 -26.970 1.00 87.94 98 GLU A CA 1
ATOM 766 C C . GLU A 1 98 ? 15.192 2.005 -26.011 1.00 87.94 98 GLU A C 1
ATOM 768 O O . GLU A 1 98 ? 16.298 1.541 -26.301 1.00 87.94 98 GLU A O 1
ATOM 773 N N . LEU A 1 99 ? 14.979 2.638 -24.853 1.00 86.56 99 LEU A N 1
ATOM 774 C CA . LEU A 1 99 ? 16.017 2.842 -23.841 1.00 86.56 99 LEU A CA 1
ATOM 775 C C . LEU A 1 99 ? 16.432 1.536 -23.158 1.00 86.56 99 LEU A C 1
ATOM 777 O O . LEU A 1 99 ? 17.615 1.368 -22.847 1.00 86.56 99 LEU A O 1
ATOM 781 N N . VAL A 1 100 ? 15.485 0.621 -22.940 1.00 87.75 100 VAL A N 1
ATOM 782 C CA . VAL A 1 100 ? 15.752 -0.724 -22.419 1.00 87.75 100 VAL A CA 1
ATOM 783 C C . VAL A 1 100 ? 16.566 -1.530 -23.428 1.00 87.75 100 VAL A C 1
ATOM 785 O O . VAL A 1 100 ? 17.605 -2.073 -23.057 1.00 87.75 100 VAL A O 1
ATOM 788 N N . ALA A 1 101 ? 16.164 -1.545 -24.701 1.00 82.44 101 ALA A N 1
ATOM 789 C CA . ALA A 1 101 ? 16.891 -2.231 -25.768 1.00 82.44 101 ALA A CA 1
ATOM 790 C C . ALA A 1 101 ? 18.311 -1.671 -25.961 1.00 82.44 101 ALA A C 1
ATOM 792 O O . ALA A 1 101 ? 19.252 -2.422 -26.210 1.00 82.44 101 ALA A O 1
ATOM 793 N N . ALA A 1 102 ? 18.487 -0.359 -25.790 1.00 80.06 102 ALA A N 1
ATOM 794 C CA . ALA A 1 102 ? 19.788 0.300 -25.858 1.00 80.06 102 ALA A CA 1
ATOM 795 C C . ALA A 1 102 ? 20.634 0.156 -24.575 1.00 80.06 102 ALA A C 1
ATOM 797 O O . ALA A 1 102 ? 21.747 0.695 -24.526 1.00 80.06 102 ALA A O 1
ATOM 798 N N . GLY A 1 103 ? 20.110 -0.472 -23.513 1.00 81.62 103 GLY A N 1
ATOM 799 C CA . GLY A 1 103 ? 20.771 -0.568 -22.205 1.00 81.62 103 GLY A CA 1
ATOM 800 C C . GLY A 1 103 ? 21.107 0.794 -21.584 1.00 81.62 103 GLY A C 1
ATOM 801 O O . GLY A 1 103 ? 22.050 0.909 -20.809 1.00 81.62 103 GLY A O 1
ATOM 802 N N . SER A 1 104 ? 20.382 1.849 -21.968 1.00 84.31 104 SER A N 1
ATOM 803 C CA . SER A 1 104 ? 20.712 3.253 -21.666 1.00 84.31 104 SER A CA 1
ATOM 804 C C . SER A 1 104 ? 19.723 3.892 -20.690 1.00 84.31 104 SER A C 1
ATOM 806 O O . SER A 1 104 ? 19.593 5.117 -20.613 1.00 84.31 104 SER A O 1
ATOM 808 N N . ILE A 1 105 ? 18.994 3.064 -19.944 1.00 87.19 105 ILE A N 1
ATOM 809 C CA . ILE A 1 105 ? 18.043 3.535 -18.949 1.00 87.19 105 ILE A CA 1
ATOM 810 C C . ILE A 1 105 ? 18.775 4.140 -17.751 1.00 87.19 105 ILE A C 1
ATOM 812 O O . ILE A 1 105 ? 19.697 3.563 -17.176 1.00 87.19 105 ILE A O 1
ATOM 816 N N . ASN A 1 106 ? 18.352 5.337 -17.369 1.00 88.00 106 ASN A N 1
ATOM 817 C CA . ASN A 1 106 ? 18.885 6.052 -16.223 1.00 88.00 106 ASN A CA 1
ATOM 818 C C . ASN A 1 106 ? 17.735 6.463 -15.292 1.00 88.00 106 ASN A C 1
ATOM 820 O O . ASN A 1 106 ? 16.556 6.249 -15.585 1.00 88.00 106 ASN A O 1
ATOM 824 N N . ARG A 1 107 ? 18.086 7.053 -14.147 1.00 85.38 107 ARG A N 1
ATOM 825 C CA . ARG A 1 107 ? 17.118 7.462 -13.121 1.00 85.38 107 ARG A CA 1
ATOM 826 C C . ARG A 1 107 ? 16.061 8.438 -13.652 1.00 85.38 107 ARG A C 1
ATOM 828 O O . ARG A 1 107 ? 14.895 8.305 -13.293 1.00 85.38 107 ARG A O 1
ATOM 835 N N . GLU A 1 108 ? 16.480 9.420 -14.447 1.00 87.62 108 GLU A N 1
ATOM 836 C CA . GLU A 1 108 ? 15.606 10.478 -14.967 1.00 87.62 108 GLU A CA 1
ATOM 837 C C . GLU A 1 108 ? 14.623 9.900 -15.980 1.00 87.62 108 GLU A C 1
ATOM 839 O O . GLU A 1 108 ? 13.416 10.018 -15.801 1.00 87.62 108 GLU A O 1
ATOM 844 N N . ASN A 1 109 ? 15.129 9.175 -16.977 1.00 88.69 109 ASN A N 1
ATOM 845 C CA . ASN A 1 109 ? 14.320 8.637 -18.063 1.00 88.69 109 ASN A CA 1
ATOM 846 C C . ASN A 1 109 ? 13.310 7.597 -17.564 1.00 88.69 109 ASN A C 1
ATOM 848 O O . ASN A 1 109 ? 12.160 7.625 -17.995 1.00 88.69 109 ASN A O 1
ATOM 852 N N . LEU A 1 110 ? 13.704 6.721 -16.626 1.00 91.12 110 LEU A N 1
ATOM 853 C CA . LEU A 1 110 ? 12.787 5.753 -16.009 1.00 91.12 110 LEU A CA 1
ATOM 854 C C . LEU A 1 110 ? 11.617 6.467 -15.318 1.00 91.12 110 LEU A C 1
ATOM 856 O O . LEU A 1 110 ? 10.463 6.103 -15.523 1.00 91.12 110 LEU A O 1
ATOM 860 N N . GLY A 1 111 ? 11.910 7.492 -14.510 1.00 90.19 111 GLY A N 1
ATOM 861 C CA . GLY A 1 111 ? 10.878 8.291 -13.853 1.00 90.19 111 GLY A CA 1
ATOM 862 C C . GLY A 1 111 ? 9.994 9.019 -14.862 1.00 90.19 111 GLY A C 1
ATOM 863 O O . GLY A 1 111 ? 8.777 8.861 -14.829 1.00 90.19 111 GLY A O 1
ATOM 864 N N . ASN A 1 112 ? 10.605 9.766 -15.780 1.00 91.50 112 ASN A N 1
ATOM 865 C CA . ASN A 1 112 ? 9.903 10.600 -16.751 1.00 91.50 112 ASN A CA 1
ATOM 866 C C . ASN A 1 112 ? 8.961 9.777 -17.636 1.00 91.50 112 ASN A C 1
ATOM 868 O O . ASN A 1 112 ? 7.814 10.174 -17.797 1.00 91.50 112 ASN A O 1
ATOM 872 N N . CYS A 1 113 ? 9.373 8.597 -18.117 1.00 93.25 113 CYS A N 1
ATOM 873 C CA . CYS A 1 113 ? 8.487 7.728 -18.899 1.00 93.25 113 CYS A CA 1
ATOM 874 C C . CYS A 1 113 ? 7.234 7.325 -18.105 1.00 93.25 113 CYS A C 1
ATOM 876 O O . CYS A 1 113 ? 6.120 7.403 -18.619 1.00 93.25 113 CYS A O 1
ATOM 878 N N . LEU A 1 114 ? 7.383 6.945 -16.832 1.00 93.44 114 LEU A N 1
ATOM 879 C CA . LEU A 1 114 ? 6.241 6.556 -15.998 1.00 93.44 114 LEU A CA 1
ATOM 880 C C . LEU A 1 114 ? 5.338 7.744 -15.656 1.00 93.44 114 LEU A C 1
ATOM 882 O O . LEU A 1 114 ? 4.116 7.616 -15.699 1.00 93.44 114 LEU A O 1
ATOM 886 N N . PHE A 1 115 ? 5.918 8.900 -15.329 1.00 92.94 115 PHE A N 1
ATOM 887 C CA . PHE A 1 115 ? 5.147 10.099 -14.998 1.00 92.94 115 PHE A CA 1
ATOM 888 C C . PHE A 1 115 ? 4.398 10.644 -16.212 1.00 92.94 115 PHE A C 1
ATOM 890 O O . PHE A 1 115 ? 3.212 10.947 -16.097 1.00 92.94 115 PHE A O 1
ATOM 897 N N . SER A 1 116 ? 5.049 10.706 -17.374 1.00 90.75 116 SER A N 1
ATOM 898 C CA . SER A 1 116 ? 4.408 11.108 -18.624 1.00 90.75 116 SER A CA 1
ATOM 899 C C . SER A 1 116 ? 3.300 10.137 -19.019 1.00 90.75 116 SER A C 1
ATOM 901 O O . SER A 1 116 ? 2.224 10.586 -19.398 1.00 90.75 116 SER A O 1
ATOM 903 N N . GLN A 1 117 ? 3.488 8.823 -18.841 1.00 92.38 117 GLN A N 1
ATOM 904 C CA . GLN A 1 117 ? 2.421 7.857 -19.116 1.00 92.38 117 GLN A CA 1
ATOM 905 C C . GLN A 1 117 ? 1.218 8.038 -18.179 1.00 92.38 117 GLN A C 1
ATOM 907 O O . GLN A 1 117 ? 0.079 7.992 -18.637 1.00 92.38 117 GLN A O 1
ATOM 912 N N . LEU A 1 118 ? 1.444 8.286 -16.884 1.00 90.12 118 LEU A N 1
ATOM 913 C CA . LEU A 1 118 ? 0.354 8.587 -15.947 1.00 90.12 118 LEU A CA 1
ATOM 914 C C . LEU A 1 118 ? -0.367 9.896 -16.303 1.00 90.12 118 LEU A C 1
ATOM 916 O O . LEU A 1 118 ? -1.590 9.960 -16.194 1.00 90.12 118 LEU A O 1
ATOM 920 N N . ALA A 1 119 ? 0.365 10.921 -16.748 1.00 89.62 119 ALA A N 1
ATOM 921 C CA . ALA A 1 119 ? -0.214 12.194 -17.177 1.00 89.62 119 ALA A CA 1
ATOM 922 C C . ALA A 1 119 ? -1.064 12.047 -18.454 1.00 89.62 119 ALA A C 1
ATOM 924 O O . ALA A 1 119 ? -2.147 12.628 -18.544 1.00 89.62 119 ALA A O 1
ATOM 925 N N . LEU A 1 120 ? -0.623 11.224 -19.412 1.00 87.62 120 LEU A N 1
ATOM 926 C CA . LEU A 1 120 ? -1.403 10.911 -20.613 1.00 87.62 120 LEU A CA 1
ATOM 927 C C . LEU A 1 120 ? -2.711 10.202 -20.254 1.00 87.62 120 LEU A C 1
ATOM 929 O O . LEU A 1 120 ? -3.772 10.622 -20.699 1.00 87.62 120 LEU A O 1
ATOM 933 N N . ILE A 1 121 ? -2.662 9.202 -19.374 1.00 87.44 121 ILE A N 1
ATOM 934 C CA . ILE A 1 121 ? -3.870 8.482 -18.947 1.00 87.44 121 ILE A CA 1
ATOM 935 C C . ILE A 1 121 ? -4.840 9.418 -18.218 1.00 87.44 121 ILE A C 1
ATOM 937 O O . ILE A 1 121 ? -6.032 9.425 -18.519 1.00 87.44 121 ILE A O 1
ATOM 941 N N . GLY A 1 122 ? -4.329 10.243 -17.297 1.00 80.88 122 GLY A N 1
ATOM 942 C CA . GLY A 1 122 ? -5.150 11.172 -16.518 1.00 80.88 122 GLY A CA 1
ATOM 943 C C . GLY A 1 122 ? -5.826 12.272 -17.342 1.00 80.88 122 GLY A C 1
ATOM 944 O O . GLY A 1 122 ? -6.815 12.836 -16.890 1.00 80.88 122 GLY A O 1
ATOM 945 N N . SER A 1 123 ? -5.319 12.573 -18.541 1.00 75.50 123 SER A N 1
ATOM 946 C CA . SER A 1 123 ? -5.909 13.573 -19.445 1.00 75.50 123 SER A CA 1
ATOM 947 C C . SER A 1 123 ? -6.883 12.986 -20.471 1.00 75.50 123 SER A C 1
ATOM 949 O O . SER A 1 123 ? -7.648 13.742 -21.066 1.00 75.50 123 SER A O 1
ATOM 951 N N . GLN A 1 124 ? -6.868 11.667 -20.689 1.00 69.19 124 GLN A N 1
ATOM 952 C CA . GLN A 1 124 ? -7.582 11.028 -21.800 1.00 69.19 124 GLN A CA 1
ATOM 953 C C . GLN A 1 124 ? -8.815 10.211 -21.393 1.00 69.19 124 GLN A C 1
ATOM 955 O O . GLN A 1 124 ? -9.670 9.987 -22.247 1.00 69.19 124 GLN A O 1
ATOM 960 N N . SER A 1 125 ? -8.932 9.745 -20.143 1.00 64.88 125 SER A N 1
ATOM 961 C CA . SER A 1 125 ? -9.951 8.742 -19.794 1.00 64.88 125 SER A CA 1
ATOM 962 C C . SER A 1 125 ? -10.606 8.951 -18.431 1.00 64.88 125 SER A C 1
ATOM 964 O O . SER A 1 125 ? -9.966 9.367 -17.467 1.00 64.88 125 SER A O 1
ATOM 966 N N . SER A 1 126 ? -11.891 8.591 -18.355 1.00 69.06 126 SER A N 1
ATOM 967 C CA . SER A 1 126 ? -12.642 8.432 -17.108 1.00 69.06 126 SER A CA 1
ATOM 968 C C . SER A 1 126 ? -12.358 7.092 -16.411 1.00 69.06 126 SER A C 1
ATOM 970 O O . SER A 1 126 ? -12.453 7.024 -15.187 1.00 69.06 126 SER A O 1
ATOM 972 N N . ASP A 1 127 ? -11.957 6.047 -17.149 1.00 83.44 127 ASP A N 1
ATOM 973 C CA . ASP A 1 127 ? -11.540 4.750 -16.598 1.00 83.44 127 ASP A CA 1
ATOM 974 C C . ASP A 1 127 ? -10.012 4.613 -16.641 1.00 83.44 127 ASP A C 1
ATOM 976 O O . ASP A 1 127 ? -9.405 4.077 -17.574 1.00 83.44 127 ASP A O 1
ATOM 980 N N . VAL A 1 128 ? -9.384 5.136 -15.589 1.00 86.44 128 VAL A N 1
ATOM 981 C CA . VAL A 1 128 ? -7.928 5.141 -15.410 1.00 86.44 128 VAL A CA 1
ATOM 982 C C . VAL A 1 128 ? -7.367 3.719 -15.305 1.00 86.44 128 VAL A C 1
ATOM 984 O O . VAL A 1 128 ? -6.273 3.456 -15.801 1.00 86.44 128 VAL A O 1
ATOM 987 N N . LYS A 1 129 ? -8.099 2.779 -14.689 1.00 86.81 129 LYS A N 1
ATOM 988 C CA . LYS A 1 129 ? -7.609 1.414 -14.448 1.00 86.81 129 LYS A CA 1
ATOM 989 C C . LYS A 1 129 ? -7.455 0.646 -15.758 1.00 86.81 129 LYS A C 1
ATOM 991 O O . LYS A 1 129 ? -6.406 0.039 -15.977 1.00 86.81 129 LYS A O 1
ATOM 996 N N . GLN A 1 130 ? -8.466 0.686 -16.625 1.00 86.38 130 GLN A N 1
ATOM 997 C CA . GLN A 1 130 ? -8.406 -0.013 -17.912 1.00 86.38 130 GLN A CA 1
ATOM 998 C C . GLN A 1 130 ? -7.317 0.555 -18.822 1.00 86.38 130 GLN A C 1
ATOM 1000 O O . GLN A 1 130 ? -6.577 -0.205 -19.444 1.00 86.38 130 GLN A O 1
ATOM 1005 N N . GLU A 1 131 ? -7.165 1.878 -18.872 1.00 86.81 131 GLU A N 1
ATOM 1006 C CA . GLU A 1 131 ? -6.104 2.491 -19.674 1.00 86.81 131 GLU A CA 1
ATOM 1007 C C . GLU A 1 131 ? -4.713 2.144 -19.141 1.00 86.81 131 GLU A C 1
ATOM 1009 O O . GLU A 1 131 ? -3.829 1.788 -19.917 1.00 86.81 131 GLU A O 1
ATOM 1014 N N . MET A 1 132 ? -4.521 2.130 -17.818 1.00 89.38 132 MET A N 1
ATOM 1015 C CA . MET A 1 132 ? -3.269 1.655 -17.224 1.00 89.38 132 MET A CA 1
ATOM 1016 C C . MET A 1 132 ? -2.961 0.210 -17.625 1.00 89.38 132 MET A C 1
ATOM 1018 O O . MET A 1 132 ? -1.829 -0.071 -18.019 1.00 89.38 132 MET A O 1
ATOM 1022 N N . GLN A 1 133 ? -3.954 -0.682 -17.606 1.00 89.06 133 GLN A N 1
ATOM 1023 C CA . GLN A 1 133 ? -3.782 -2.073 -18.038 1.00 89.06 133 GLN A CA 1
ATOM 1024 C C . GLN A 1 133 ? -3.364 -2.189 -19.510 1.00 89.06 133 GLN A C 1
ATOM 1026 O O . GLN A 1 133 ? -2.473 -2.976 -19.830 1.00 89.06 133 GLN A O 1
ATOM 1031 N N . LYS A 1 134 ? -3.954 -1.384 -20.403 1.00 88.81 134 LYS A N 1
ATOM 1032 C CA . LYS A 1 134 ? -3.643 -1.403 -21.844 1.00 88.81 134 LYS A CA 1
ATOM 1033 C C . LYS A 1 134 ? -2.196 -1.022 -22.150 1.00 88.81 134 LYS A C 1
ATOM 1035 O O . LYS A 1 134 ? -1.629 -1.520 -23.118 1.00 88.81 134 LYS A O 1
ATOM 1040 N N . THR A 1 135 ? -1.582 -0.164 -21.334 1.00 88.50 135 THR A N 1
ATOM 1041 C CA . THR A 1 135 ? -0.188 0.257 -21.562 1.00 88.50 135 THR A CA 1
ATOM 1042 C C . THR A 1 135 ? 0.828 -0.869 -21.375 1.00 88.50 135 THR A C 1
ATOM 1044 O O . THR A 1 135 ? 1.904 -0.833 -21.978 1.00 88.50 135 THR A O 1
ATOM 1047 N N . GLY A 1 136 ? 0.521 -1.858 -20.528 1.00 90.31 136 GLY A N 1
ATOM 1048 C CA . GLY A 1 136 ? 1.466 -2.907 -20.144 1.00 90.31 136 GLY A CA 1
ATOM 1049 C C . GLY A 1 136 ? 2.731 -2.377 -19.453 1.00 90.31 136 GLY A C 1
ATOM 1050 O O . GLY A 1 136 ? 3.740 -3.086 -19.410 1.00 90.31 136 GLY A O 1
ATOM 1051 N N . ALA A 1 137 ? 2.725 -1.135 -18.957 1.00 93.25 137 ALA A N 1
ATOM 1052 C CA . ALA A 1 137 ? 3.882 -0.490 -18.345 1.00 93.25 137 ALA A CA 1
ATOM 1053 C C . ALA A 1 137 ? 4.435 -1.288 -17.151 1.00 93.25 137 ALA A C 1
ATOM 1055 O O . ALA A 1 137 ? 5.649 -1.435 -17.014 1.00 93.25 137 ALA A O 1
ATOM 1056 N N . GLY A 1 138 ? 3.566 -1.864 -16.320 1.00 92.69 138 GLY A N 1
ATOM 1057 C CA . GLY A 1 138 ? 3.947 -2.703 -15.186 1.00 92.69 138 GLY A CA 1
ATOM 1058 C C . GLY A 1 138 ? 4.727 -3.938 -15.632 1.00 92.69 138 GLY A C 1
ATOM 1059 O O . GLY A 1 138 ? 5.812 -4.208 -15.117 1.00 92.69 138 GLY A O 1
ATOM 1060 N N . SER A 1 139 ? 4.230 -4.654 -16.641 1.00 93.62 139 SER A N 1
ATOM 1061 C CA . SER A 1 139 ? 4.897 -5.829 -17.209 1.00 93.62 139 SER A CA 1
ATOM 1062 C C . SER A 1 139 ? 6.255 -5.496 -17.836 1.00 93.62 139 SER A C 1
ATOM 1064 O O . SER A 1 139 ? 7.220 -6.236 -17.638 1.00 93.62 139 SER A O 1
ATOM 1066 N N . ARG A 1 140 ? 6.373 -4.348 -18.514 1.00 94.06 140 ARG A N 1
ATOM 1067 C CA . ARG A 1 140 ? 7.641 -3.865 -19.084 1.00 94.06 140 ARG A CA 1
ATOM 1068 C C . ARG A 1 140 ? 8.671 -3.571 -17.996 1.00 94.06 140 ARG A C 1
ATOM 1070 O O . ARG A 1 140 ? 9.819 -3.986 -18.129 1.00 94.06 140 ARG A O 1
ATOM 1077 N N . ILE A 1 141 ? 8.263 -2.927 -16.899 1.00 95.00 141 ILE A N 1
ATOM 1078 C CA . ILE A 1 141 ? 9.139 -2.657 -15.746 1.00 95.00 141 ILE A CA 1
ATOM 1079 C C . ILE A 1 141 ? 9.604 -3.962 -15.100 1.00 95.00 141 ILE A C 1
ATOM 1081 O O . ILE A 1 141 ? 10.784 -4.095 -14.786 1.00 95.00 141 ILE A O 1
ATOM 1085 N N . VAL A 1 142 ? 8.703 -4.930 -14.915 1.00 94.31 142 VAL A N 1
ATOM 1086 C CA . VAL A 1 142 ? 9.041 -6.249 -14.359 1.00 94.31 142 VAL A CA 1
ATOM 1087 C C . VAL A 1 142 ? 10.057 -6.965 -15.249 1.00 94.31 142 VAL A C 1
ATOM 1089 O O . VAL A 1 142 ? 11.089 -7.421 -14.757 1.00 94.31 142 VAL A O 1
ATOM 1092 N N . ASN A 1 143 ? 9.809 -7.023 -16.558 1.00 92.69 143 ASN A N 1
ATOM 1093 C CA . ASN A 1 143 ? 10.716 -7.662 -17.511 1.00 92.69 143 ASN A CA 1
ATOM 1094 C C . ASN A 1 143 ? 12.087 -6.981 -17.519 1.00 92.69 143 ASN A C 1
ATOM 1096 O O . ASN A 1 143 ? 13.115 -7.652 -17.430 1.00 92.69 143 ASN A O 1
ATOM 1100 N N . TRP A 1 144 ? 12.103 -5.646 -17.550 1.00 93.94 144 TRP A N 1
ATOM 1101 C CA . TRP A 1 144 ? 13.325 -4.861 -17.441 1.00 93.94 144 TRP A CA 1
ATOM 1102 C C . TRP A 1 144 ? 14.080 -5.156 -16.139 1.00 93.94 144 TRP A C 1
ATOM 1104 O O . TRP A 1 144 ? 15.291 -5.370 -16.173 1.00 93.94 144 TRP A O 1
ATOM 1114 N N . PHE A 1 145 ? 13.387 -5.208 -15.000 1.00 93.25 145 PHE A N 1
ATOM 1115 C CA . PHE A 1 145 ? 13.998 -5.460 -13.697 1.00 93.25 145 PHE A CA 1
ATOM 1116 C C . PHE A 1 145 ? 14.740 -6.800 -13.669 1.00 93.25 145 PHE A C 1
ATOM 1118 O O . PHE A 1 145 ? 15.894 -6.868 -13.238 1.00 93.25 145 PHE A O 1
ATOM 1125 N N . TRP A 1 146 ? 14.106 -7.862 -14.170 1.00 90.44 146 TRP A N 1
ATOM 1126 C CA . TRP A 1 146 ? 14.699 -9.198 -14.189 1.00 90.44 146 TRP A CA 1
ATOM 1127 C C . TRP A 1 146 ? 15.816 -9.346 -15.224 1.00 90.44 146 TRP A C 1
ATOM 1129 O O . TRP A 1 146 ? 16.818 -9.995 -14.924 1.00 90.44 146 TRP A O 1
ATOM 1139 N N . ALA A 1 147 ? 15.692 -8.696 -16.384 1.00 87.88 147 ALA A N 1
ATOM 1140 C CA . ALA A 1 147 ? 16.729 -8.674 -17.417 1.00 87.88 147 ALA A CA 1
ATOM 1141 C C . ALA A 1 147 ? 17.953 -7.817 -17.038 1.00 87.88 147 ALA A C 1
ATOM 1143 O O . ALA A 1 147 ? 19.032 -7.989 -17.600 1.00 87.88 147 ALA A O 1
ATOM 1144 N N . SER A 1 148 ? 17.795 -6.895 -16.087 1.00 88.00 148 SER A N 1
ATOM 1145 C CA . SER A 1 148 ? 18.840 -5.958 -15.675 1.00 88.00 148 SER A CA 1
ATOM 1146 C C . SER A 1 148 ? 19.820 -6.538 -14.661 1.00 88.00 148 SER A C 1
ATOM 1148 O O . SER A 1 148 ? 19.485 -7.418 -13.862 1.00 88.00 148 SER A O 1
ATOM 1150 N N . ASP A 1 149 ? 21.021 -5.960 -14.630 1.00 86.38 149 ASP A N 1
ATOM 1151 C CA . ASP A 1 149 ? 21.996 -6.172 -13.564 1.00 86.38 149 ASP A CA 1
ATOM 1152 C C . ASP A 1 149 ? 21.540 -5.560 -12.222 1.00 86.38 149 ASP A C 1
ATOM 1154 O O . ASP A 1 149 ? 20.590 -4.774 -12.132 1.00 86.38 149 ASP A O 1
ATOM 1158 N N . SER A 1 150 ? 22.249 -5.897 -11.144 1.00 84.38 150 SER A N 1
ATOM 1159 C CA . SER A 1 150 ? 21.868 -5.477 -9.798 1.00 84.38 150 SER A CA 1
ATOM 1160 C C . SER A 1 150 ? 22.065 -3.992 -9.483 1.00 84.38 150 SER A C 1
ATOM 1162 O O . SER A 1 150 ? 21.387 -3.474 -8.594 1.00 84.38 150 SER A O 1
ATOM 1164 N N . ALA A 1 151 ? 22.938 -3.281 -10.199 1.00 84.56 151 ALA A N 1
ATOM 1165 C CA . ALA A 1 151 ? 23.083 -1.833 -10.069 1.00 84.56 151 ALA A CA 1
ATOM 1166 C C . ALA A 1 151 ? 21.918 -1.104 -10.755 1.00 84.56 151 ALA A C 1
ATOM 1168 O O . ALA A 1 151 ? 21.354 -0.170 -10.182 1.00 84.56 151 ALA A O 1
ATOM 1169 N N . SER A 1 152 ? 21.508 -1.578 -11.930 1.00 87.62 152 SER A N 1
ATOM 1170 C CA . SER A 1 152 ? 20.371 -1.065 -12.695 1.00 87.62 152 SER A CA 1
ATOM 1171 C C . SER A 1 152 ? 19.043 -1.268 -11.952 1.00 87.62 152 SER A C 1
ATOM 1173 O O . SER A 1 152 ? 18.250 -0.333 -11.836 1.00 87.62 152 SER A O 1
ATOM 1175 N N . ARG A 1 153 ? 18.838 -2.428 -11.308 1.00 90.50 153 ARG A N 1
ATOM 1176 C CA . ARG A 1 153 ? 17.658 -2.701 -10.454 1.00 90.50 153 ARG A CA 1
ATOM 1177 C C . ARG A 1 153 ? 17.459 -1.682 -9.330 1.00 90.50 153 ARG A C 1
ATOM 1179 O O . ARG A 1 153 ? 16.325 -1.351 -8.986 1.00 90.50 153 ARG A O 1
ATOM 1186 N N . LYS A 1 154 ? 18.544 -1.128 -8.772 1.00 90.31 154 LYS A N 1
ATOM 1187 C CA . LYS A 1 154 ? 18.467 -0.098 -7.717 1.00 90.31 154 LYS A CA 1
ATOM 1188 C C . LYS A 1 154 ? 17.818 1.196 -8.195 1.00 90.31 154 LYS A C 1
ATOM 1190 O O . LYS A 1 154 ? 17.306 1.945 -7.365 1.00 90.31 154 LYS A O 1
ATOM 1195 N N . LEU A 1 155 ? 17.839 1.485 -9.499 1.00 90.56 155 LEU A N 1
ATOM 1196 C CA . LEU A 1 155 ? 17.258 2.711 -10.051 1.00 90.56 155 LEU A CA 1
ATOM 1197 C C . LEU A 1 155 ? 15.764 2.828 -9.729 1.00 90.56 155 LEU A C 1
ATOM 1199 O O . LEU A 1 155 ? 15.309 3.930 -9.426 1.00 90.56 155 LEU A O 1
ATOM 1203 N N . LEU A 1 156 ? 15.041 1.701 -9.707 1.00 91.50 156 LEU A N 1
ATOM 1204 C CA . LEU A 1 156 ? 13.615 1.655 -9.382 1.00 91.50 156 LEU A CA 1
ATOM 1205 C C . LEU A 1 156 ? 13.327 2.144 -7.956 1.00 91.50 156 LEU A C 1
ATOM 1207 O O . LEU A 1 156 ? 12.396 2.915 -7.740 1.00 91.50 156 LEU A O 1
ATOM 1211 N N . PHE A 1 157 ? 14.156 1.736 -6.994 1.00 91.19 157 PHE A N 1
ATOM 1212 C CA . PHE A 1 157 ? 13.942 1.993 -5.565 1.00 91.19 157 PHE A CA 1
ATOM 1213 C C . PHE A 1 157 ? 14.692 3.221 -5.033 1.00 91.19 157 PHE A C 1
ATOM 1215 O O . PHE A 1 157 ? 14.473 3.644 -3.902 1.00 91.19 157 PHE A O 1
ATOM 1222 N N . ARG A 1 158 ? 15.562 3.839 -5.843 1.00 86.75 158 ARG A N 1
ATOM 1223 C CA . ARG A 1 158 ? 16.258 5.087 -5.480 1.00 86.75 158 ARG A CA 1
ATOM 1224 C C . ARG A 1 158 ? 15.331 6.296 -5.364 1.00 86.75 158 ARG A C 1
ATOM 1226 O O . ARG A 1 158 ? 15.712 7.298 -4.766 1.00 86.75 158 ARG A O 1
ATOM 1233 N N . SER A 1 159 ? 14.160 6.248 -5.990 1.00 89.12 159 SER A N 1
ATOM 1234 C CA . SER A 1 159 ? 13.197 7.344 -6.022 1.00 89.12 159 SER A CA 1
ATOM 1235 C C . SER A 1 159 ? 11.825 6.809 -5.649 1.00 89.12 159 SER A C 1
ATOM 1237 O O . SER A 1 159 ? 11.226 6.081 -6.438 1.00 89.12 159 SER A O 1
ATOM 1239 N N . GLN A 1 160 ? 11.305 7.221 -4.487 1.00 90.00 160 GLN A N 1
ATOM 1240 C CA . GLN A 1 160 ? 9.966 6.816 -4.047 1.00 90.00 160 GLN A CA 1
ATOM 1241 C C . GLN A 1 160 ? 8.900 7.176 -5.089 1.00 90.00 160 GLN A C 1
ATOM 1243 O O . GLN A 1 160 ? 7.995 6.399 -5.355 1.00 90.00 160 GLN A O 1
ATOM 1248 N N . ARG A 1 161 ? 9.019 8.339 -5.745 1.00 90.75 161 ARG A N 1
ATOM 1249 C CA . ARG A 1 161 ? 8.067 8.742 -6.792 1.00 90.75 161 ARG A CA 1
ATOM 1250 C C . ARG A 1 161 ? 8.050 7.742 -7.951 1.00 90.75 161 ARG A C 1
ATOM 1252 O O . ARG A 1 161 ? 6.982 7.416 -8.457 1.00 90.75 161 ARG A O 1
ATOM 1259 N N . THR A 1 162 ? 9.223 7.249 -8.346 1.00 93.00 162 THR A N 1
ATOM 1260 C CA . THR A 1 162 ? 9.379 6.290 -9.446 1.00 93.00 162 THR A CA 1
ATOM 1261 C C . THR A 1 162 ? 8.835 4.920 -9.055 1.00 93.00 162 THR A C 1
ATOM 1263 O O . THR A 1 162 ? 8.038 4.359 -9.802 1.00 93.00 162 THR A O 1
ATOM 1266 N N . SER A 1 163 ? 9.189 4.410 -7.869 1.00 93.94 163 SER A N 1
ATOM 1267 C CA . SER A 1 163 ? 8.640 3.145 -7.369 1.00 93.94 163 SER A CA 1
ATOM 1268 C C . SER A 1 163 ? 7.124 3.217 -7.195 1.00 93.94 163 SER A C 1
ATOM 1270 O O . SER A 1 163 ? 6.426 2.313 -7.638 1.00 93.94 163 SER A O 1
ATOM 1272 N N . ARG A 1 164 ? 6.595 4.320 -6.650 1.00 94.94 164 ARG A N 1
ATOM 1273 C CA . ARG A 1 164 ? 5.150 4.549 -6.506 1.00 94.94 164 ARG A CA 1
ATOM 1274 C C . ARG A 1 164 ? 4.438 4.546 -7.856 1.00 94.94 164 ARG A C 1
ATOM 1276 O O . ARG A 1 164 ? 3.378 3.946 -7.981 1.00 94.94 164 ARG A O 1
ATOM 1283 N N . ALA A 1 165 ? 5.002 5.195 -8.876 1.00 94.62 165 ALA A N 1
ATOM 1284 C CA . ALA A 1 165 ? 4.431 5.176 -10.223 1.00 94.62 165 ALA A CA 1
ATOM 1285 C C . ALA A 1 165 ? 4.435 3.763 -10.827 1.00 94.62 165 ALA A C 1
ATOM 1287 O O . ALA A 1 165 ? 3.411 3.322 -11.342 1.00 94.62 165 ALA A O 1
ATOM 1288 N N . ALA A 1 166 ? 5.547 3.033 -10.703 1.00 95.31 166 ALA A N 1
ATOM 1289 C CA . ALA A 1 166 ? 5.659 1.658 -11.186 1.00 95.31 166 ALA A CA 1
ATOM 1290 C C . ALA A 1 166 ? 4.635 0.728 -10.520 1.00 95.31 166 ALA A C 1
ATOM 1292 O O . ALA A 1 166 ? 3.935 -0.020 -11.199 1.00 95.31 166 ALA A O 1
ATOM 1293 N N . VAL A 1 167 ? 4.499 0.821 -9.196 1.00 96.31 167 VAL A N 1
ATOM 1294 C CA . VAL A 1 167 ? 3.579 -0.010 -8.414 1.00 96.31 167 VAL A CA 1
ATOM 1295 C C . VAL A 1 167 ? 2.120 0.231 -8.792 1.00 96.31 167 VAL A C 1
ATOM 1297 O O . VAL A 1 167 ? 1.356 -0.728 -8.838 1.00 96.31 167 VAL A O 1
ATOM 1300 N N . LYS A 1 168 ? 1.730 1.464 -9.149 1.00 95.06 168 LYS A N 1
ATOM 1301 C CA . LYS A 1 168 ? 0.381 1.736 -9.673 1.00 95.06 168 LYS A CA 1
ATOM 1302 C C . LYS A 1 168 ? 0.091 0.915 -10.930 1.00 95.06 168 LYS A C 1
ATOM 1304 O O . LYS A 1 168 ? -0.938 0.247 -10.981 1.00 95.06 168 LYS A O 1
ATOM 1309 N N . PHE A 1 169 ? 0.995 0.923 -11.912 1.00 95.31 169 PHE A N 1
ATOM 1310 C CA . PHE A 1 169 ? 0.831 0.122 -13.132 1.00 95.31 169 PHE A CA 1
ATOM 1311 C C . PHE A 1 169 ? 0.829 -1.379 -12.836 1.00 95.31 169 PHE A C 1
ATOM 1313 O O . PHE A 1 169 ? -0.033 -2.101 -13.324 1.00 95.31 169 PHE A O 1
ATOM 1320 N N . MET A 1 170 ? 1.745 -1.848 -11.985 1.00 95.88 170 MET A N 1
ATOM 1321 C CA . MET A 1 170 ? 1.811 -3.260 -11.598 1.00 95.88 170 MET A CA 1
ATOM 1322 C C . MET A 1 170 ? 0.532 -3.731 -10.888 1.00 95.88 170 MET A C 1
ATOM 1324 O O . MET A 1 170 ? 0.054 -4.827 -11.172 1.00 95.88 170 MET A O 1
ATOM 1328 N N . ALA A 1 171 ? -0.043 -2.912 -10.001 1.00 94.69 171 ALA A N 1
ATOM 1329 C CA . ALA A 1 171 ? -1.303 -3.215 -9.326 1.00 94.69 171 ALA A CA 1
ATOM 1330 C C . ALA A 1 171 ? -2.486 -3.219 -10.306 1.00 94.69 171 ALA A C 1
ATOM 1332 O O . ALA A 1 171 ? -3.299 -4.140 -10.263 1.00 94.69 171 ALA A O 1
ATOM 1333 N N . ALA A 1 172 ? -2.549 -2.247 -11.225 1.00 93.69 172 ALA A N 1
ATOM 1334 C CA . ALA A 1 172 ? -3.573 -2.209 -12.268 1.00 93.69 172 ALA A CA 1
ATOM 1335 C C . ALA A 1 172 ? -3.525 -3.468 -13.153 1.00 93.69 172 ALA A C 1
ATOM 1337 O O . ALA A 1 172 ? -4.563 -4.052 -13.445 1.00 93.69 172 ALA A O 1
ATOM 1338 N N . GLU A 1 173 ? -2.330 -3.931 -13.525 1.00 93.06 173 GLU A N 1
ATOM 1339 C CA . GLU A 1 173 ? -2.101 -5.121 -14.361 1.00 93.06 173 GLU A CA 1
ATOM 1340 C C . GLU A 1 173 ? -2.177 -6.463 -13.609 1.00 93.06 173 GLU A C 1
ATOM 1342 O O . GLU A 1 173 ? -1.948 -7.516 -14.204 1.00 93.06 173 GLU A O 1
ATOM 1347 N N . GLY A 1 174 ? -2.462 -6.462 -12.303 1.00 92.06 174 GLY A N 1
ATOM 1348 C CA . GLY A 1 174 ? -2.579 -7.692 -11.515 1.00 92.06 174 GLY A CA 1
ATOM 1349 C C . GLY A 1 174 ? -1.248 -8.399 -11.210 1.00 92.06 174 GLY A C 1
ATOM 1350 O O . GLY A 1 174 ? -1.242 -9.581 -10.860 1.00 92.06 174 GLY A O 1
ATOM 1351 N N . ARG A 1 175 ? -0.109 -7.697 -11.291 1.00 94.19 175 ARG A N 1
ATOM 1352 C CA . ARG A 1 175 ? 1.259 -8.213 -11.048 1.00 94.19 175 ARG A CA 1
ATOM 1353 C C . ARG A 1 175 ? 1.604 -8.354 -9.561 1.00 94.19 175 ARG A C 1
ATOM 1355 O O . ARG A 1 175 ? 2.706 -8.040 -9.114 1.00 94.19 175 ARG A O 1
ATOM 1362 N N . HIS A 1 176 ? 0.643 -8.798 -8.755 1.00 93.50 176 HIS A N 1
ATOM 1363 C CA . HIS A 1 176 ? 0.765 -8.825 -7.296 1.00 93.50 176 HIS A CA 1
ATOM 1364 C C . HIS A 1 176 ? 1.848 -9.792 -6.802 1.00 93.50 176 HIS A C 1
ATOM 1366 O O . HIS A 1 176 ? 2.492 -9.529 -5.788 1.00 93.50 176 HIS A O 1
ATOM 1372 N N . LYS A 1 177 ? 2.080 -10.896 -7.526 1.00 93.88 177 LYS A N 1
ATOM 1373 C CA . LYS A 1 177 ? 3.122 -11.876 -7.182 1.00 93.88 177 LYS A CA 1
ATOM 1374 C C . LYS A 1 177 ? 4.510 -11.250 -7.293 1.00 93.88 177 LYS A C 1
ATOM 1376 O O . LYS A 1 177 ? 5.343 -11.428 -6.413 1.00 93.88 177 LYS A O 1
ATOM 1381 N N . GLU A 1 178 ? 4.743 -10.479 -8.347 1.00 95.25 178 GLU A N 1
ATOM 1382 C CA . GLU A 1 178 ? 6.005 -9.791 -8.590 1.00 95.25 178 GLU A CA 1
ATOM 1383 C C . GLU A 1 178 ? 6.231 -8.657 -7.579 1.00 95.25 178 GLU A C 1
ATOM 1385 O O . GLU A 1 178 ? 7.339 -8.518 -7.062 1.00 95.25 178 GLU A O 1
ATOM 1390 N N . ILE A 1 179 ? 5.178 -7.914 -7.209 1.00 95.44 179 ILE A N 1
ATOM 1391 C CA . ILE A 1 179 ? 5.249 -6.920 -6.122 1.00 95.44 179 ILE A CA 1
ATOM 1392 C C . ILE A 1 179 ? 5.619 -7.591 -4.786 1.00 95.44 179 ILE A C 1
ATOM 1394 O O . ILE A 1 179 ? 6.476 -7.081 -4.062 1.00 95.44 179 ILE A O 1
ATOM 1398 N N . ALA A 1 180 ? 5.036 -8.752 -4.467 1.00 94.31 180 ALA A N 1
ATOM 1399 C CA . ALA A 1 180 ? 5.369 -9.502 -3.253 1.00 94.31 180 ALA A CA 1
ATOM 1400 C C . ALA A 1 180 ? 6.839 -9.966 -3.239 1.00 94.31 180 ALA A C 1
ATOM 1402 O O . ALA A 1 180 ? 7.513 -9.890 -2.209 1.00 94.31 180 ALA A O 1
ATOM 1403 N N . VAL A 1 181 ? 7.380 -10.370 -4.395 1.00 95.06 181 VAL A N 1
ATOM 1404 C CA . VAL A 1 181 ? 8.814 -10.674 -4.534 1.00 95.06 181 VAL A CA 1
ATOM 1405 C C . VAL A 1 181 ? 9.669 -9.431 -4.276 1.00 95.06 181 VAL A C 1
ATOM 1407 O O . VAL A 1 181 ? 10.670 -9.525 -3.565 1.00 95.06 181 VAL A O 1
ATOM 1410 N N . PHE A 1 182 ? 9.269 -8.257 -4.777 1.00 95.38 182 PHE A N 1
ATOM 1411 C CA . PHE A 1 182 ? 9.972 -7.004 -4.483 1.00 95.38 182 PHE A CA 1
ATOM 1412 C C . PHE A 1 182 ? 9.934 -6.663 -2.992 1.00 95.38 182 PHE A C 1
ATOM 1414 O O . PHE A 1 182 ? 10.974 -6.327 -2.431 1.00 95.38 182 PHE A O 1
ATOM 1421 N N . LEU A 1 183 ? 8.793 -6.829 -2.315 1.00 94.94 183 LEU A N 1
ATOM 1422 C CA . LEU A 1 183 ? 8.698 -6.656 -0.860 1.00 94.94 183 LEU A CA 1
ATOM 1423 C C . LEU A 1 183 ? 9.669 -7.576 -0.112 1.00 94.94 183 LEU A C 1
ATOM 1425 O O . LEU A 1 183 ? 10.368 -7.119 0.794 1.00 94.94 183 LEU A O 1
ATOM 1429 N N . LYS A 1 184 ? 9.778 -8.846 -0.517 1.00 94.50 184 LYS A N 1
ATOM 1430 C CA . LYS A 1 184 ? 10.745 -9.782 0.070 1.00 94.50 184 LYS A CA 1
ATOM 1431 C C . LYS A 1 184 ? 12.192 -9.330 -0.154 1.00 94.50 184 LYS A C 1
ATOM 1433 O O . LYS A 1 184 ? 12.974 -9.306 0.793 1.00 94.50 184 LYS A O 1
ATOM 1438 N N . MET A 1 185 ? 12.541 -8.900 -1.366 1.00 93.44 185 MET A N 1
ATOM 1439 C CA . MET A 1 185 ? 13.876 -8.364 -1.665 1.00 93.44 185 MET A CA 1
ATOM 1440 C C . MET A 1 185 ? 14.201 -7.108 -0.849 1.00 93.44 185 MET A C 1
ATOM 1442 O O . MET A 1 185 ? 15.319 -6.955 -0.359 1.00 93.44 185 MET A O 1
ATOM 1446 N N . LEU A 1 186 ? 13.222 -6.217 -0.669 1.00 93.44 186 LEU A N 1
ATOM 1447 C CA . LEU A 1 186 ? 13.361 -5.015 0.152 1.00 93.44 186 LEU A CA 1
ATOM 1448 C C . LEU A 1 186 ? 13.473 -5.352 1.643 1.00 93.44 186 LEU A C 1
ATOM 1450 O O . LEU A 1 186 ? 14.254 -4.713 2.345 1.00 93.44 186 LEU A O 1
ATOM 1454 N N . LYS A 1 187 ? 12.773 -6.388 2.126 1.00 93.06 187 LYS A N 1
ATOM 1455 C CA . LYS A 1 187 ? 12.987 -6.938 3.472 1.00 93.06 187 LYS A CA 1
ATOM 1456 C C . LYS A 1 187 ? 14.422 -7.450 3.607 1.00 93.06 187 LYS A C 1
ATOM 1458 O O . LYS A 1 187 ? 15.061 -7.213 4.623 1.00 93.06 187 LYS A O 1
ATOM 1463 N N . GLU A 1 188 ? 14.952 -8.165 2.631 1.00 91.25 188 GLU A N 1
ATOM 1464 C CA . GLU A 1 188 ? 16.314 -8.713 2.705 1.00 91.25 188 GLU A CA 1
ATOM 1465 C C . GLU A 1 188 ? 17.399 -7.668 2.386 1.00 91.25 188 GLU A C 1
ATOM 1467 O O . GLU A 1 188 ? 18.587 -7.956 2.517 1.00 91.25 188 GLU A O 1
ATOM 1472 N N . LEU A 1 189 ? 17.004 -6.447 1.993 1.00 90.25 189 LEU A N 1
ATOM 1473 C CA . LEU A 1 189 ? 17.889 -5.386 1.499 1.00 90.25 189 LEU A CA 1
ATOM 1474 C C . LEU A 1 189 ? 18.805 -5.879 0.367 1.00 90.25 189 LEU A C 1
ATOM 1476 O O . LEU A 1 189 ? 19.952 -5.438 0.239 1.00 90.25 189 LEU A O 1
ATOM 1480 N N . ASN A 1 190 ? 18.308 -6.813 -0.446 1.00 90.81 190 ASN A N 1
ATOM 1481 C CA . ASN A 1 190 ? 19.087 -7.509 -1.456 1.00 90.81 190 ASN A CA 1
ATOM 1482 C C . ASN A 1 190 ? 18.283 -7.687 -2.748 1.00 90.81 190 ASN A C 1
ATOM 1484 O O . ASN A 1 190 ? 17.329 -8.456 -2.808 1.00 90.81 190 ASN A O 1
ATOM 1488 N N . LEU A 1 191 ? 18.714 -7.000 -3.809 1.00 88.44 191 LEU A N 1
ATOM 1489 C CA . LEU A 1 191 ? 18.138 -7.112 -5.157 1.00 88.44 191 LEU A CA 1
ATOM 1490 C C . LEU A 1 191 ? 18.817 -8.203 -6.018 1.00 88.44 191 LEU A C 1
ATOM 1492 O O . LEU A 1 191 ? 18.591 -8.282 -7.232 1.00 88.44 191 LEU A O 1
ATOM 1496 N N . GLY A 1 192 ? 19.675 -9.024 -5.402 1.00 83.38 192 GLY A N 1
ATOM 1497 C CA . GLY A 1 192 ? 20.484 -10.067 -6.035 1.00 83.38 192 GLY A CA 1
ATOM 1498 C C . GLY A 1 192 ? 21.796 -9.552 -6.639 1.00 83.38 192 GLY A C 1
ATOM 1499 O O . GLY A 1 192 ? 21.988 -8.356 -6.830 1.00 83.38 192 GLY A O 1
ATOM 1500 N N . GLY A 1 193 ? 22.715 -10.461 -6.976 1.00 79.94 193 GLY A N 1
ATOM 1501 C CA . GLY A 1 193 ? 24.002 -10.136 -7.610 1.00 79.94 193 GLY A CA 1
ATOM 1502 C C . GLY A 1 193 ? 25.026 -9.442 -6.694 1.00 79.94 193 GLY A C 1
ATOM 1503 O O . GLY A 1 193 ? 24.736 -9.087 -5.556 1.00 79.94 193 GLY A O 1
ATOM 1504 N N . LYS A 1 194 ? 26.247 -9.216 -7.207 1.00 73.00 194 LYS A N 1
ATOM 1505 C CA . LYS A 1 194 ? 27.394 -8.709 -6.416 1.00 73.00 194 LYS A CA 1
ATOM 1506 C C . LYS A 1 194 ? 27.164 -7.312 -5.816 1.00 73.00 194 LYS A C 1
ATOM 1508 O O . LYS A 1 194 ? 27.569 -7.056 -4.692 1.00 73.00 194 LYS A O 1
ATOM 1513 N N . ASN A 1 195 ? 26.455 -6.441 -6.539 1.00 78.75 195 ASN A N 1
ATOM 1514 C CA . ASN A 1 195 ? 26.157 -5.067 -6.120 1.00 78.75 195 ASN A CA 1
ATOM 1515 C C . ASN A 1 195 ? 24.681 -4.851 -5.742 1.00 78.75 195 ASN A C 1
ATOM 1517 O O . ASN A 1 195 ? 24.200 -3.726 -5.838 1.00 78.75 195 ASN A O 1
ATOM 1521 N N . GLY A 1 196 ? 23.946 -5.892 -5.335 1.00 80.62 196 GLY A N 1
ATOM 1522 C CA . GLY A 1 196 ? 22.502 -5.818 -5.054 1.00 80.62 196 GLY A CA 1
ATOM 1523 C C . GLY A 1 196 ? 22.106 -5.254 -3.694 1.00 80.62 196 GLY A C 1
ATOM 1524 O O . GLY A 1 196 ? 20.929 -4.962 -3.489 1.00 80.62 196 GLY A O 1
ATOM 1525 N N . HIS A 1 197 ? 23.061 -5.083 -2.777 1.00 87.94 197 HIS A N 1
ATOM 1526 C CA . HIS A 1 197 ? 22.766 -4.664 -1.410 1.00 87.94 197 HIS A CA 1
ATOM 1527 C C . HIS A 1 197 ? 22.305 -3.203 -1.332 1.00 87.94 197 HIS A C 1
ATOM 1529 O O . HIS A 1 197 ? 22.906 -2.314 -1.951 1.00 87.94 197 HIS A O 1
ATOM 1535 N N . ILE A 1 198 ? 21.241 -2.955 -0.573 1.00 86.06 198 ILE A N 1
ATOM 1536 C CA . ILE A 1 198 ? 20.659 -1.632 -0.353 1.00 86.06 198 ILE A CA 1
ATOM 1537 C C . ILE A 1 198 ? 21.119 -1.109 1.017 1.00 86.06 198 ILE A C 1
ATOM 1539 O O . ILE A 1 198 ? 20.799 -1.731 2.029 1.00 86.06 198 ILE A O 1
ATOM 1543 N N . PRO A 1 199 ? 21.810 0.046 1.084 1.00 82.81 199 PRO A N 1
ATOM 1544 C CA . PRO A 1 199 ? 22.206 0.655 2.350 1.00 82.81 199 PRO A CA 1
ATOM 1545 C C . PRO A 1 199 ? 21.011 1.380 2.992 1.00 82.81 199 PRO A C 1
ATOM 1547 O O . PRO A 1 199 ? 20.917 2.604 2.954 1.00 82.81 199 PRO A O 1
ATOM 1550 N N . ASP A 1 200 ? 20.068 0.617 3.542 1.00 81.50 200 ASP A N 1
ATOM 1551 C CA . ASP A 1 200 ? 18.877 1.129 4.230 1.00 81.50 200 ASP A CA 1
ATOM 1552 C C . ASP A 1 200 ? 18.641 0.360 5.543 1.00 81.50 200 ASP A C 1
ATOM 1554 O O . ASP A 1 200 ? 17.767 -0.506 5.624 1.00 81.50 200 ASP A O 1
ATOM 1558 N N . PRO A 1 201 ? 19.429 0.649 6.595 1.00 71.25 201 PRO A N 1
ATOM 1559 C CA . PRO A 1 201 ? 19.399 -0.123 7.838 1.00 71.25 201 PRO A CA 1
ATOM 1560 C C . PRO A 1 201 ? 18.047 -0.038 8.558 1.00 71.25 201 PRO A C 1
ATOM 1562 O O . PRO A 1 201 ? 17.674 -0.963 9.273 1.00 71.25 201 PRO A O 1
ATOM 1565 N N . ARG A 1 202 ? 17.289 1.048 8.342 1.00 75.06 202 ARG A N 1
ATOM 1566 C CA . ARG A 1 202 ? 15.949 1.247 8.916 1.00 75.06 202 ARG A CA 1
ATOM 1567 C C . ARG A 1 202 ? 14.830 0.661 8.055 1.00 75.06 202 ARG A C 1
ATOM 1569 O O . ARG A 1 202 ? 13.674 0.740 8.453 1.00 75.06 202 ARG A O 1
ATOM 1576 N N . ARG A 1 203 ? 15.152 0.085 6.889 1.00 87.69 203 ARG A N 1
ATOM 1577 C CA . ARG A 1 203 ? 14.182 -0.512 5.953 1.00 87.69 203 ARG A CA 1
ATOM 1578 C C . ARG A 1 203 ? 13.069 0.470 5.577 1.00 87.69 203 ARG A C 1
ATOM 1580 O O . ARG A 1 203 ? 11.918 0.086 5.355 1.00 87.69 203 ARG A O 1
ATOM 1587 N N . ARG A 1 204 ? 13.419 1.755 5.484 1.00 89.06 204 ARG A N 1
ATOM 1588 C CA . ARG A 1 204 ? 12.509 2.831 5.093 1.00 89.06 204 ARG A CA 1
ATOM 1589 C C . ARG A 1 204 ? 11.928 2.579 3.703 1.00 89.06 204 ARG A C 1
ATOM 1591 O O . ARG A 1 204 ? 10.760 2.870 3.476 1.00 89.06 204 ARG A O 1
ATOM 1598 N N . ILE A 1 205 ? 12.712 2.023 2.783 1.00 91.31 205 ILE A N 1
ATOM 1599 C CA . ILE A 1 205 ? 12.259 1.710 1.425 1.00 91.31 205 ILE A CA 1
ATOM 1600 C C . ILE A 1 205 ? 11.166 0.642 1.464 1.00 91.31 205 ILE A C 1
ATOM 1602 O O . ILE A 1 205 ? 10.171 0.801 0.767 1.00 91.31 205 ILE A O 1
ATOM 1606 N N . PHE A 1 206 ? 11.298 -0.393 2.304 1.00 94.56 206 PHE A N 1
ATOM 1607 C CA . PHE A 1 206 ? 10.234 -1.386 2.486 1.00 94.56 206 PHE A CA 1
ATOM 1608 C C . PHE A 1 206 ? 8.946 -0.721 2.972 1.00 94.56 206 PHE A C 1
ATOM 1610 O O . PHE A 1 206 ? 7.899 -0.902 2.361 1.00 94.56 206 PHE A O 1
ATOM 1617 N N . LYS A 1 207 ? 9.045 0.081 4.040 1.00 93.69 207 LYS A N 1
ATOM 1618 C CA . LYS A 1 207 ? 7.909 0.781 4.649 1.00 93.69 207 LYS A CA 1
ATOM 1619 C C . LYS A 1 207 ? 7.152 1.636 3.627 1.00 93.69 207 LYS A C 1
ATOM 1621 O O . LYS A 1 207 ? 5.939 1.515 3.487 1.00 93.69 207 LYS A O 1
ATOM 1626 N N . LEU A 1 208 ? 7.882 2.477 2.891 1.00 93.62 208 LEU A N 1
ATOM 1627 C CA . LEU A 1 208 ? 7.307 3.364 1.877 1.00 93.62 208 LEU A CA 1
ATOM 1628 C C . LEU A 1 208 ? 6.718 2.574 0.704 1.00 93.62 208 LEU A C 1
ATOM 1630 O O . LEU A 1 208 ? 5.630 2.892 0.237 1.00 93.62 208 LEU A O 1
ATOM 1634 N N . PHE A 1 209 ? 7.409 1.526 0.250 1.00 95.50 209 PHE A N 1
ATOM 1635 C CA . PHE A 1 209 ? 6.952 0.696 -0.861 1.00 95.50 209 PHE A CA 1
ATOM 1636 C C . PHE A 1 209 ? 5.686 -0.097 -0.515 1.00 95.50 209 PHE A C 1
ATOM 1638 O O . PHE A 1 209 ? 4.796 -0.205 -1.355 1.00 95.50 209 PHE A O 1
ATOM 1645 N N . LEU A 1 210 ? 5.576 -0.617 0.713 1.00 96.44 210 LEU A N 1
ATOM 1646 C CA . LEU A 1 210 ? 4.372 -1.291 1.203 1.00 96.44 210 LEU A CA 1
ATOM 1647 C C . LEU A 1 210 ? 3.172 -0.338 1.212 1.00 96.44 210 LEU A C 1
ATOM 1649 O O . LEU A 1 210 ? 2.115 -0.684 0.688 1.00 96.44 210 LEU A O 1
ATOM 1653 N N . GLN A 1 211 ? 3.357 0.877 1.731 1.00 94.12 211 GLN A N 1
ATOM 1654 C CA . GLN A 1 211 ? 2.310 1.896 1.752 1.00 94.12 211 GLN A CA 1
ATOM 1655 C C . GLN A 1 211 ? 1.877 2.295 0.332 1.00 94.12 211 GLN A C 1
ATOM 1657 O O . GLN A 1 211 ? 0.682 2.316 0.035 1.00 94.12 211 GLN A O 1
ATOM 1662 N N . ASP A 1 212 ? 2.839 2.556 -0.560 1.00 94.88 212 ASP A N 1
ATOM 1663 C CA . ASP A 1 212 ? 2.577 2.889 -1.965 1.00 94.88 212 ASP A CA 1
ATOM 1664 C C . ASP A 1 212 ? 1.837 1.747 -2.688 1.00 94.88 212 ASP A C 1
ATOM 1666 O O . ASP A 1 212 ? 0.959 1.999 -3.519 1.00 94.88 212 ASP A O 1
ATOM 1670 N N . TYR A 1 213 ? 2.161 0.492 -2.359 1.00 95.38 213 TYR A N 1
ATOM 1671 C CA . TYR A 1 213 ? 1.470 -0.677 -2.893 1.00 95.38 213 TYR A CA 1
ATOM 1672 C C . TYR A 1 213 ? 0.042 -0.794 -2.388 1.00 95.38 213 TYR A C 1
ATOM 1674 O O . TYR A 1 213 ? -0.866 -0.966 -3.196 1.00 95.38 213 TYR A O 1
ATOM 1682 N N . MET A 1 214 ? -0.184 -0.638 -1.091 1.00 94.06 214 MET A N 1
ATOM 1683 C CA . MET A 1 214 ? -1.528 -0.716 -0.531 1.00 94.06 214 MET A CA 1
ATOM 1684 C C . MET A 1 214 ? -2.433 0.396 -1.067 1.00 94.06 214 MET A C 1
ATOM 1686 O O . MET A 1 214 ? -3.579 0.122 -1.410 1.00 94.06 214 MET A O 1
ATOM 1690 N N . GLU A 1 215 ? -1.926 1.622 -1.226 1.00 92.50 215 GLU A N 1
ATOM 1691 C CA . GLU A 1 215 ? -2.681 2.711 -1.862 1.00 92.50 215 GLU A CA 1
ATOM 1692 C C . GLU A 1 215 ? -3.012 2.390 -3.331 1.00 92.50 215 GLU A C 1
ATOM 1694 O O . GLU A 1 215 ? -4.125 2.645 -3.801 1.00 92.50 215 GLU A O 1
ATOM 1699 N N . ALA A 1 216 ? -2.057 1.814 -4.066 1.00 93.19 216 ALA A N 1
ATOM 1700 C CA . ALA A 1 216 ? -2.271 1.401 -5.447 1.00 93.19 216 ALA A CA 1
ATOM 1701 C C . ALA A 1 216 ? -3.276 0.243 -5.570 1.00 93.19 216 ALA A C 1
ATOM 1703 O O . ALA A 1 216 ? -4.097 0.259 -6.487 1.00 93.19 216 ALA A O 1
ATOM 1704 N N . ASP A 1 217 ? -3.243 -0.735 -4.663 1.00 91.56 217 ASP A N 1
ATOM 1705 C CA . ASP A 1 217 ? -4.142 -1.894 -4.680 1.00 91.56 217 ASP A CA 1
ATOM 1706 C C . ASP A 1 217 ? -5.584 -1.479 -4.342 1.00 91.56 217 ASP A C 1
ATOM 1708 O O . ASP A 1 217 ? -6.512 -1.918 -5.023 1.00 91.56 217 ASP A O 1
ATOM 1712 N N . VAL A 1 218 ? -5.775 -0.528 -3.410 1.00 90.62 218 VAL A N 1
ATOM 1713 C CA . VAL A 1 218 ? -7.099 0.060 -3.127 1.00 90.62 218 VAL A CA 1
ATOM 1714 C C . VAL A 1 218 ? -7.679 0.759 -4.359 1.00 90.62 218 VAL A C 1
ATOM 1716 O O . VAL A 1 218 ? -8.854 0.577 -4.664 1.00 90.62 218 VAL A O 1
ATOM 1719 N N . ARG A 1 219 ? -6.876 1.564 -5.069 1.00 88.25 219 ARG A N 1
ATOM 1720 C CA . ARG A 1 219 ? -7.378 2.419 -6.162 1.00 88.25 219 ARG A CA 1
ATOM 1721 C C . ARG A 1 219 ? -7.472 1.722 -7.517 1.00 88.25 219 ARG A C 1
ATOM 1723 O O . ARG A 1 219 ? -8.386 2.009 -8.281 1.00 88.25 219 ARG A O 1
ATOM 1730 N N . TYR A 1 220 ? -6.518 0.854 -7.838 1.00 88.75 220 TYR A N 1
ATOM 1731 C CA . TYR A 1 220 ? -6.371 0.278 -9.180 1.00 88.75 220 TYR A CA 1
ATOM 1732 C C . TYR A 1 220 ? -6.401 -1.251 -9.187 1.00 88.75 220 TYR A C 1
ATOM 1734 O O . TYR A 1 220 ? -6.628 -1.850 -10.235 1.00 88.75 220 TYR A O 1
ATOM 1742 N N . GLY A 1 221 ? -6.174 -1.894 -8.043 1.00 87.44 221 GLY A N 1
ATOM 1743 C CA . GLY A 1 221 ? -6.063 -3.343 -7.937 1.00 87.44 221 GLY A CA 1
ATOM 1744 C C . GLY A 1 221 ? -7.349 -4.001 -7.446 1.00 87.44 221 GLY A C 1
ATOM 1745 O O . GLY A 1 221 ? -8.404 -3.889 -8.083 1.00 87.44 221 GLY A O 1
ATOM 1746 N N . ARG A 1 222 ? -7.219 -4.732 -6.338 1.00 87.62 222 ARG A N 1
ATOM 1747 C CA . ARG A 1 222 ? -8.247 -5.579 -5.710 1.00 87.62 222 ARG A CA 1
ATOM 1748 C C . ARG A 1 222 ? -9.067 -4.861 -4.632 1.00 87.62 222 ARG A C 1
ATOM 1750 O O . ARG A 1 222 ? -9.882 -5.499 -3.971 1.00 87.62 222 ARG A O 1
ATOM 1757 N N . GLY A 1 223 ? -8.861 -3.562 -4.429 1.00 87.75 223 GLY A N 1
ATOM 1758 C CA . GLY A 1 223 ? -9.581 -2.799 -3.414 1.00 87.75 223 GLY A CA 1
ATOM 1759 C C . GLY A 1 223 ? -9.074 -3.064 -1.992 1.00 87.75 223 GLY A C 1
ATOM 1760 O O . GLY A 1 223 ? -7.956 -3.535 -1.782 1.00 87.75 223 GLY A O 1
ATOM 1761 N N . ILE A 1 224 ? -9.918 -2.762 -1.002 1.00 88.75 224 ILE A N 1
ATOM 1762 C CA . ILE A 1 224 ? -9.565 -2.809 0.429 1.00 88.75 224 ILE A CA 1
ATOM 1763 C C . ILE A 1 224 ? -9.187 -4.229 0.880 1.00 88.75 224 ILE A C 1
ATOM 1765 O O . ILE A 1 224 ? -8.188 -4.396 1.577 1.00 88.75 224 ILE A O 1
ATOM 1769 N N . SER A 1 225 ? -9.916 -5.258 0.431 1.00 88.19 225 SER A N 1
ATOM 1770 C CA . SER A 1 225 ? -9.603 -6.666 0.735 1.00 88.19 225 SER A CA 1
ATOM 1771 C C . SER A 1 225 ? -8.192 -7.070 0.259 1.00 88.19 225 SER A C 1
ATOM 1773 O O . SER A 1 225 ? -7.429 -7.710 0.988 1.00 88.19 225 SER A O 1
ATOM 1775 N N . GLY A 1 226 ? -7.778 -6.613 -0.929 1.00 88.38 226 GLY A N 1
ATOM 1776 C CA . GLY A 1 226 ? -6.421 -6.831 -1.441 1.00 88.38 226 GLY A CA 1
ATOM 1777 C C . GLY A 1 226 ? -5.332 -6.169 -0.598 1.00 88.38 226 GLY A C 1
ATOM 1778 O O . GLY A 1 226 ? -4.270 -6.751 -0.365 1.00 88.38 226 GLY A O 1
ATOM 1779 N N . SER A 1 227 ? -5.603 -4.969 -0.094 1.00 91.56 227 SER A N 1
ATOM 1780 C CA . SER A 1 227 ? -4.657 -4.253 0.761 1.00 91.56 227 SER A CA 1
ATOM 1781 C C . SER A 1 227 ? -4.574 -4.844 2.170 1.00 91.56 227 SER A C 1
ATOM 1783 O O . SER A 1 227 ? -3.479 -4.893 2.730 1.00 91.56 227 SER A O 1
ATOM 1785 N N . LEU A 1 228 ? -5.680 -5.363 2.716 1.00 91.69 228 LEU A N 1
ATOM 1786 C CA . LEU A 1 228 ? -5.690 -6.116 3.979 1.00 91.69 228 LEU A CA 1
ATOM 1787 C C . LEU A 1 228 ? -4.827 -7.374 3.880 1.00 91.69 228 LEU A C 1
ATOM 1789 O O . LEU A 1 228 ? -3.897 -7.557 4.665 1.00 91.69 228 LEU A O 1
ATOM 1793 N N . THR A 1 229 ? -5.071 -8.199 2.861 1.00 92.38 229 THR A N 1
ATOM 1794 C CA . THR A 1 229 ? -4.280 -9.419 2.617 1.00 92.38 229 THR A CA 1
ATOM 1795 C C . THR A 1 229 ? -2.802 -9.109 2.371 1.00 92.38 229 THR A C 1
ATOM 1797 O O . THR A 1 229 ? -1.927 -9.836 2.841 1.00 92.38 229 THR A O 1
ATOM 1800 N N . THR A 1 230 ? -2.499 -7.990 1.708 1.00 94.12 230 THR A N 1
ATOM 1801 C CA . THR A 1 230 ? -1.125 -7.499 1.525 1.00 94.12 230 THR A CA 1
ATOM 1802 C C . THR A 1 230 ? -0.444 -7.167 2.854 1.00 94.12 230 THR A C 1
ATOM 1804 O O . THR A 1 230 ? 0.710 -7.549 3.054 1.00 94.12 230 THR A O 1
ATOM 1807 N N . LEU A 1 231 ? -1.133 -6.479 3.771 1.00 94.50 231 LEU A N 1
ATOM 1808 C CA . LEU A 1 231 ? -0.570 -6.151 5.080 1.00 94.50 231 LEU A CA 1
ATOM 1809 C C . LEU A 1 231 ? -0.367 -7.403 5.940 1.00 94.50 231 LEU A C 1
ATOM 1811 O O . LEU A 1 231 ? 0.682 -7.533 6.567 1.00 94.50 231 LEU A O 1
ATOM 1815 N N . ILE A 1 232 ? -1.321 -8.339 5.926 1.00 93.94 232 ILE A N 1
ATOM 1816 C CA . ILE A 1 232 ? -1.196 -9.633 6.617 1.00 93.94 232 ILE A CA 1
ATOM 1817 C C . ILE A 1 232 ? 0.043 -10.373 6.108 1.00 93.94 232 ILE A C 1
ATOM 1819 O O . ILE A 1 232 ? 0.895 -10.777 6.898 1.00 93.94 232 ILE A O 1
ATOM 1823 N N . HIS A 1 233 ? 0.217 -10.456 4.788 1.00 93.88 233 HIS A N 1
ATOM 1824 C CA . HIS A 1 233 ? 1.401 -11.074 4.204 1.00 93.88 233 HIS A CA 1
ATOM 1825 C C . HIS A 1 233 ? 2.698 -10.342 4.587 1.00 93.88 233 HIS A C 1
ATOM 1827 O O . HIS A 1 233 ? 3.715 -10.974 4.869 1.00 93.88 233 HIS A O 1
ATOM 1833 N N . ALA A 1 234 ? 2.689 -9.008 4.640 1.00 94.62 234 ALA 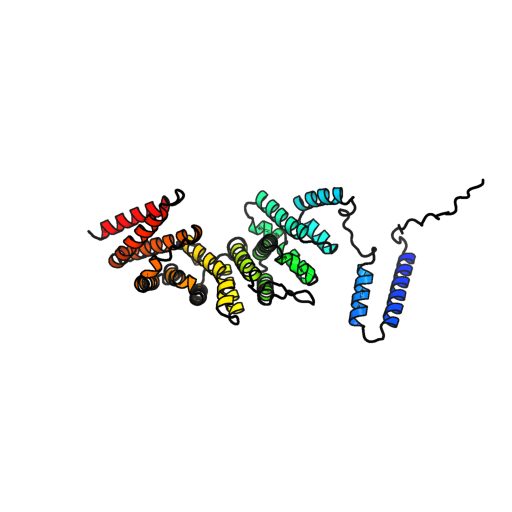A N 1
ATOM 1834 C CA . ALA A 1 234 ? 3.842 -8.234 5.097 1.00 94.62 234 ALA A CA 1
ATOM 1835 C C . ALA A 1 234 ? 4.171 -8.497 6.579 1.00 94.62 234 ALA A C 1
ATOM 1837 O O . ALA A 1 234 ? 5.351 -8.559 6.942 1.00 94.62 234 ALA A O 1
ATOM 1838 N N . ALA A 1 235 ? 3.158 -8.697 7.425 1.00 93.88 235 ALA A N 1
ATOM 1839 C CA . ALA A 1 235 ? 3.329 -9.066 8.826 1.00 93.88 235 ALA A CA 1
ATOM 1840 C C . ALA A 1 235 ? 3.940 -10.468 8.967 1.00 93.88 235 ALA A C 1
ATOM 1842 O O . ALA A 1 235 ? 4.942 -10.629 9.660 1.00 93.88 235 ALA A O 1
ATOM 1843 N N . GLU A 1 236 ? 3.436 -11.454 8.222 1.00 93.81 236 GLU A N 1
ATOM 1844 C CA . GLU A 1 236 ? 4.011 -12.806 8.158 1.00 93.81 236 GLU A CA 1
ATOM 1845 C C . GLU A 1 236 ? 5.466 -12.776 7.674 1.00 93.81 236 GLU A C 1
ATOM 1847 O O . GLU A 1 236 ? 6.358 -13.372 8.282 1.00 93.81 236 GLU A O 1
ATOM 1852 N N . LEU A 1 237 ? 5.738 -12.017 6.607 1.00 92.94 237 LEU A N 1
ATOM 1853 C CA . LEU A 1 237 ? 7.087 -11.838 6.084 1.00 92.94 237 LEU A CA 1
ATOM 1854 C C . LEU A 1 237 ? 8.019 -11.231 7.129 1.00 92.94 237 LEU A C 1
ATOM 1856 O O . LEU A 1 237 ? 9.204 -11.541 7.112 1.00 92.94 237 LEU A O 1
ATOM 1860 N N . THR A 1 238 ? 7.539 -10.367 8.018 1.00 92.75 238 THR A N 1
ATOM 1861 C CA . THR A 1 238 ? 8.370 -9.669 9.010 1.00 92.75 238 THR A CA 1
ATOM 1862 C C . THR A 1 238 ? 8.327 -10.298 10.401 1.00 92.75 238 THR A C 1
ATOM 1864 O O . THR A 1 238 ? 9.040 -9.826 11.281 1.00 92.75 238 THR A O 1
ATOM 1867 N N . ALA A 1 239 ? 7.608 -11.408 10.592 1.00 91.75 239 ALA A N 1
ATOM 1868 C CA . ALA A 1 239 ? 7.454 -12.076 11.886 1.00 91.75 239 ALA A CA 1
ATOM 1869 C C . ALA A 1 239 ? 8.787 -12.497 12.533 1.00 91.75 239 ALA A C 1
ATOM 1871 O O . ALA A 1 239 ? 8.913 -12.485 13.751 1.00 91.75 239 ALA A O 1
ATOM 1872 N N . SER A 1 240 ? 9.802 -12.823 11.725 1.00 91.50 240 SER A N 1
ATOM 1873 C CA . SER A 1 240 ? 11.138 -13.211 12.203 1.00 91.50 240 SER A CA 1
ATOM 1874 C C . SER A 1 240 ? 12.033 -12.033 12.621 1.00 91.50 240 SER A C 1
ATOM 1876 O O . SER A 1 240 ? 13.196 -12.246 12.955 1.00 91.50 240 SER A O 1
ATOM 1878 N N . MET A 1 241 ? 11.569 -10.791 12.465 1.00 89.69 241 MET A N 1
ATOM 1879 C CA . MET A 1 241 ? 12.342 -9.580 12.756 1.00 89.69 241 MET A CA 1
ATOM 1880 C C . MET A 1 241 ? 12.119 -9.131 14.207 1.00 89.69 241 MET A C 1
ATOM 1882 O O . MET A 1 241 ? 11.058 -9.412 14.759 1.00 89.69 241 MET A O 1
ATOM 1886 N N . PRO A 1 242 ? 13.059 -8.377 14.810 1.00 90.81 242 PRO A N 1
ATOM 1887 C CA . PRO A 1 242 ? 12.828 -7.735 16.102 1.00 90.81 242 PRO A CA 1
ATOM 1888 C C . PRO A 1 242 ? 11.587 -6.836 16.073 1.00 90.81 242 PRO A C 1
ATOM 1890 O O . PRO A 1 242 ? 11.353 -6.152 15.070 1.00 90.81 242 PRO A O 1
ATOM 1893 N N . ASP A 1 243 ? 10.841 -6.799 17.180 1.00 88.19 243 ASP A N 1
ATOM 1894 C CA . ASP A 1 243 ? 9.558 -6.091 17.275 1.00 88.19 243 ASP A CA 1
ATOM 1895 C C . ASP A 1 243 ? 9.674 -4.611 16.886 1.00 88.19 243 ASP A C 1
ATOM 1897 O O . ASP A 1 243 ? 8.878 -4.133 16.086 1.00 88.19 243 ASP A O 1
ATOM 1901 N N . GLU A 1 244 ? 10.715 -3.899 17.331 1.00 87.75 244 GLU A N 1
ATOM 1902 C CA . GLU A 1 244 ? 10.936 -2.486 16.975 1.00 87.75 244 GLU A CA 1
ATOM 1903 C C . GLU A 1 244 ? 11.039 -2.263 15.456 1.00 87.75 244 GLU A C 1
ATOM 1905 O O . GLU A 1 244 ? 10.461 -1.326 14.896 1.00 87.75 244 GLU A O 1
ATOM 1910 N N . VAL A 1 245 ? 11.763 -3.149 14.765 1.00 88.88 245 VAL A N 1
ATOM 1911 C CA . VAL A 1 245 ? 11.954 -3.074 13.312 1.00 88.88 245 VAL A CA 1
ATOM 1912 C C . VAL A 1 245 ? 10.659 -3.445 12.597 1.00 88.88 245 VAL A C 1
ATOM 1914 O O . VAL A 1 245 ? 10.271 -2.764 11.646 1.00 88.88 245 VAL A O 1
ATOM 1917 N N . ARG A 1 246 ? 9.971 -4.494 13.066 1.00 90.50 246 ARG A N 1
ATOM 1918 C CA . ARG A 1 246 ? 8.674 -4.927 12.532 1.00 90.50 246 ARG A CA 1
ATOM 1919 C C . ARG A 1 246 ? 7.638 -3.809 12.646 1.00 90.50 246 ARG A C 1
ATOM 1921 O O . ARG A 1 246 ? 7.037 -3.434 11.640 1.00 90.50 246 ARG A O 1
ATOM 1928 N N . THR A 1 247 ? 7.494 -3.220 13.828 1.00 89.56 247 THR A N 1
ATOM 1929 C CA . THR A 1 247 ? 6.589 -2.098 14.093 1.00 89.56 247 THR A CA 1
ATOM 1930 C C . THR A 1 247 ? 6.899 -0.917 13.182 1.00 89.56 247 THR A C 1
ATOM 1932 O O . THR A 1 247 ? 6.000 -0.405 12.515 1.00 89.56 247 THR A O 1
ATOM 1935 N N . HIS A 1 248 ? 8.174 -0.533 13.044 1.00 89.31 248 HIS A N 1
ATOM 1936 C CA . HIS A 1 248 ? 8.557 0.552 12.139 1.00 89.31 248 HIS A CA 1
ATOM 1937 C C . HIS A 1 248 ? 8.153 0.288 10.678 1.00 89.31 248 HIS A C 1
ATOM 1939 O O . HIS A 1 248 ? 7.724 1.211 9.981 1.00 89.31 248 HIS A O 1
ATOM 1945 N N . MET A 1 249 ? 8.284 -0.957 10.212 1.00 91.38 249 MET A N 1
ATOM 1946 C CA . MET A 1 249 ? 7.972 -1.353 8.835 1.00 91.38 249 MET A CA 1
ATOM 1947 C C . MET A 1 249 ? 6.467 -1.369 8.534 1.00 91.38 249 MET A C 1
ATOM 1949 O O . MET A 1 249 ? 6.088 -1.058 7.406 1.00 91.38 249 MET A O 1
ATOM 1953 N N . LEU A 1 250 ? 5.623 -1.724 9.510 1.00 92.94 250 LEU A N 1
ATOM 1954 C CA . LEU A 1 250 ? 4.186 -1.953 9.296 1.00 92.94 250 LEU A CA 1
ATOM 1955 C C . LEU A 1 250 ? 3.298 -0.775 9.716 1.00 92.94 250 LEU A C 1
ATOM 1957 O O . LEU A 1 250 ? 2.244 -0.574 9.115 1.00 92.94 250 LEU A O 1
ATOM 1961 N N . ARG A 1 251 ? 3.716 0.022 10.710 1.00 89.81 251 ARG A N 1
ATOM 1962 C CA . ARG A 1 251 ? 2.868 1.015 11.395 1.00 89.81 251 ARG A CA 1
ATOM 1963 C C . ARG A 1 251 ? 2.114 1.964 10.463 1.00 89.81 251 ARG A C 1
ATOM 1965 O O . ARG A 1 251 ? 0.905 2.098 10.601 1.00 89.81 251 ARG A O 1
ATOM 1972 N N . ASP A 1 252 ? 2.788 2.618 9.519 1.00 87.19 252 ASP A N 1
ATOM 1973 C CA . ASP A 1 252 ? 2.128 3.620 8.659 1.00 87.19 252 ASP A CA 1
ATOM 1974 C C . ASP A 1 252 ? 1.132 2.968 7.690 1.00 87.19 252 ASP A C 1
ATOM 1976 O O . ASP A 1 252 ? 0.079 3.530 7.401 1.00 87.19 252 ASP A O 1
ATOM 1980 N N . SER A 1 253 ? 1.450 1.761 7.216 1.00 90.75 253 SER A N 1
ATOM 1981 C CA . SER A 1 253 ? 0.577 0.988 6.327 1.00 90.75 253 SER A CA 1
ATOM 1982 C C . SER A 1 253 ? -0.659 0.470 7.068 1.00 90.75 253 SER A C 1
ATOM 1984 O O . SER A 1 253 ? -1.773 0.536 6.549 1.00 90.75 253 SER A O 1
ATOM 1986 N N . ALA A 1 254 ? -0.473 0.024 8.311 1.00 90.56 254 ALA A N 1
ATOM 1987 C CA . ALA A 1 254 ? -1.547 -0.332 9.227 1.00 90.56 254 ALA A CA 1
ATOM 1988 C C . ALA A 1 254 ? -2.451 0.872 9.535 1.00 90.56 254 ALA A C 1
ATOM 1990 O O . ALA A 1 254 ? -3.667 0.787 9.372 1.00 90.56 254 ALA A O 1
ATOM 1991 N N . LEU A 1 255 ? -1.863 2.018 9.891 1.00 86.62 255 LEU A N 1
ATOM 1992 C CA . LEU A 1 255 ? -2.598 3.249 10.181 1.00 86.62 255 LEU A CA 1
ATOM 1993 C C . LEU A 1 255 ? -3.414 3.732 8.973 1.00 86.62 255 LEU A C 1
ATOM 1995 O O . LEU A 1 255 ? -4.556 4.156 9.137 1.00 86.62 255 LEU A O 1
ATOM 1999 N N . TYR A 1 256 ? -2.854 3.627 7.766 1.00 87.88 256 TYR A N 1
ATOM 2000 C CA . TYR A 1 256 ? -3.563 3.941 6.527 1.00 87.88 256 TYR A CA 1
ATOM 2001 C C . TYR A 1 256 ? -4.828 3.088 6.348 1.00 87.88 256 TYR A C 1
ATOM 2003 O O . TYR A 1 256 ? -5.889 3.637 6.052 1.00 87.88 256 TYR A O 1
ATOM 2011 N N . LEU A 1 257 ? -4.749 1.769 6.569 1.00 88.19 257 LEU A N 1
ATOM 2012 C CA . LEU A 1 257 ? -5.926 0.898 6.475 1.00 88.19 257 LEU A CA 1
ATOM 2013 C C . LEU A 1 257 ? -6.958 1.180 7.556 1.00 88.19 257 LEU A C 1
ATOM 2015 O O . LEU A 1 257 ? -8.143 1.202 7.243 1.00 88.19 257 LEU A O 1
ATOM 2019 N N . VAL A 1 258 ? -6.528 1.434 8.795 1.00 87.25 258 VAL A N 1
ATOM 2020 C CA . VAL A 1 258 ? -7.451 1.846 9.861 1.00 87.25 258 VAL A CA 1
ATOM 2021 C C . VAL A 1 258 ? -8.212 3.099 9.436 1.00 87.25 258 VAL A C 1
ATOM 2023 O O . VAL A 1 258 ? -9.436 3.119 9.499 1.00 87.25 258 VAL A O 1
ATOM 2026 N N . GLY A 1 259 ? -7.507 4.128 8.955 1.00 83.81 259 GLY A N 1
ATOM 2027 C CA . GLY A 1 259 ? -8.139 5.367 8.502 1.00 83.81 259 GLY A CA 1
ATOM 2028 C C . GLY A 1 259 ? -9.116 5.140 7.345 1.00 83.81 259 GLY A C 1
ATOM 2029 O O . GLY A 1 259 ? -10.199 5.723 7.327 1.00 83.81 259 GLY A O 1
ATOM 2030 N N . LEU A 1 260 ? -8.779 4.251 6.405 1.00 84.38 260 LEU A N 1
ATOM 2031 C CA . LEU A 1 260 ? -9.690 3.868 5.325 1.00 84.38 260 LEU A CA 1
ATOM 2032 C C . LEU A 1 260 ? -10.940 3.148 5.834 1.00 84.38 260 LEU A C 1
ATOM 2034 O O . LEU A 1 260 ? -12.033 3.470 5.381 1.00 84.38 260 LEU A O 1
ATOM 2038 N N . ILE A 1 261 ? -10.794 2.198 6.758 1.00 85.81 261 ILE A N 1
ATOM 2039 C CA . ILE A 1 261 ? -11.925 1.453 7.324 1.00 85.81 261 ILE A CA 1
ATOM 2040 C C . ILE A 1 261 ? -12.837 2.393 8.105 1.00 85.81 261 ILE A C 1
ATOM 2042 O O . ILE A 1 261 ? -14.038 2.349 7.898 1.00 85.81 261 ILE A O 1
ATOM 2046 N N . VAL A 1 262 ? -12.280 3.280 8.930 1.00 83.25 262 VAL A N 1
ATOM 2047 C CA . VAL A 1 262 ? -13.056 4.268 9.695 1.00 83.25 262 VAL A CA 1
ATOM 2048 C C . VAL A 1 262 ? -13.813 5.211 8.755 1.00 83.25 262 VAL A C 1
ATOM 2050 O O . VAL A 1 262 ? -15.026 5.353 8.863 1.00 83.25 262 VAL A O 1
ATOM 2053 N N . SER A 1 263 ? -13.131 5.792 7.763 1.00 79.75 263 SER A N 1
ATOM 2054 C CA . SER A 1 263 ? -13.765 6.715 6.803 1.00 79.75 263 SER A CA 1
ATOM 2055 C C . SER A 1 263 ? -14.829 6.057 5.918 1.00 79.75 263 SER A C 1
ATOM 2057 O O . SER A 1 263 ? -15.767 6.724 5.491 1.00 79.75 263 SER A O 1
ATOM 2059 N N . HIS A 1 264 ? -14.714 4.754 5.651 1.00 75.38 264 HIS A N 1
ATOM 2060 C CA . HIS A 1 264 ? -15.669 4.003 4.829 1.00 75.38 264 HIS A CA 1
ATOM 2061 C C . HIS A 1 264 ? -16.509 3.018 5.655 1.00 75.38 264 HIS A C 1
ATOM 2063 O O . HIS A 1 264 ? -17.152 2.140 5.081 1.00 75.38 264 HIS A O 1
ATOM 2069 N N . GLY A 1 265 ? -16.541 3.178 6.982 1.00 65.62 265 GLY A N 1
ATOM 2070 C CA . GLY A 1 265 ? -17.116 2.229 7.941 1.00 65.62 265 GLY A CA 1
ATOM 2071 C C . GLY A 1 265 ? -18.586 1.897 7.711 1.00 65.62 265 GLY A C 1
ATOM 2072 O O . GLY A 1 265 ? -19.041 0.796 7.997 1.00 65.62 265 GLY A O 1
ATOM 2073 N N . ARG A 1 266 ? -19.320 2.852 7.137 1.00 62.16 266 ARG A N 1
ATOM 2074 C CA . ARG A 1 266 ? -20.754 2.758 6.831 1.00 62.16 266 ARG A CA 1
ATOM 2075 C C . ARG A 1 266 ? -21.039 2.491 5.347 1.00 62.16 266 ARG A C 1
ATOM 2077 O O . ARG A 1 266 ? -22.189 2.525 4.920 1.00 62.16 266 ARG A O 1
ATOM 2084 N N . SER A 1 267 ? -19.998 2.276 4.541 1.00 65.31 267 SER A N 1
ATOM 2085 C CA . SER A 1 267 ? -20.098 2.073 3.096 1.00 65.31 267 SER A CA 1
ATOM 2086 C C . SER A 1 267 ? -20.141 0.587 2.737 1.00 65.31 267 SER A C 1
ATOM 2088 O O . SER A 1 267 ? -19.495 -0.247 3.373 1.00 65.31 267 SER A O 1
ATOM 2090 N N . SER A 1 268 ? -20.811 0.252 1.631 1.00 60.62 268 SER A N 1
ATOM 2091 C CA . SER A 1 268 ? -20.824 -1.098 1.049 1.00 60.62 268 SER A CA 1
ATOM 2092 C C . SER A 1 268 ? -19.437 -1.599 0.619 1.00 60.62 268 SER A C 1
ATOM 2094 O O . SER A 1 268 ? -19.289 -2.752 0.241 1.00 60.62 268 SER A O 1
ATOM 2096 N N . LEU A 1 269 ? -18.394 -0.767 0.669 1.00 61.28 269 LEU A N 1
ATOM 2097 C CA . LEU A 1 269 ? -17.023 -1.168 0.341 1.00 61.28 269 LEU A CA 1
ATOM 2098 C C . LEU A 1 269 ? -16.461 -2.228 1.302 1.00 61.28 269 LEU A C 1
ATOM 2100 O O . LEU A 1 269 ? -15.679 -3.084 0.878 1.00 61.28 269 LEU A O 1
ATOM 2104 N N . LEU A 1 270 ? -16.897 -2.224 2.566 1.00 67.62 270 LEU A N 1
ATOM 2105 C CA . LEU A 1 270 ? -16.496 -3.229 3.554 1.00 67.62 270 LEU A CA 1
ATOM 2106 C C . LEU A 1 270 ? -17.191 -4.582 3.358 1.00 67.62 270 LEU A C 1
ATOM 2108 O O . LEU A 1 270 ? -16.680 -5.588 3.842 1.00 67.62 270 LEU A O 1
ATOM 2112 N N . SER A 1 271 ? -18.279 -4.658 2.579 1.00 65.88 271 SER A N 1
ATOM 2113 C CA . SER A 1 271 ? -18.959 -5.936 2.310 1.00 65.88 271 SER A CA 1
ATOM 2114 C C . SER A 1 271 ? -18.114 -6.903 1.473 1.00 65.88 271 SER A C 1
ATOM 2116 O O . SER A 1 271 ? -18.441 -8.080 1.368 1.00 65.88 271 SER A O 1
ATOM 2118 N N . SER A 1 272 ? -17.040 -6.406 0.850 1.00 72.31 272 SER A N 1
ATOM 2119 C CA . SER A 1 272 ? -16.073 -7.211 0.094 1.00 72.31 272 SER A CA 1
ATOM 2120 C C . SER A 1 272 ? -15.003 -7.875 0.970 1.00 72.31 272 SER A C 1
ATOM 2122 O O . SER A 1 272 ? -14.241 -8.710 0.481 1.00 72.31 272 SER A O 1
ATOM 2124 N N . VAL A 1 273 ? -14.912 -7.501 2.250 1.00 80.12 273 VAL A N 1
ATOM 2125 C CA . VAL A 1 273 ? -13.899 -8.005 3.182 1.00 80.12 273 VAL A CA 1
ATOM 2126 C C . VAL A 1 273 ? -14.419 -9.265 3.869 1.00 80.12 273 VAL A C 1
ATOM 2128 O O . VAL A 1 273 ? -15.511 -9.267 4.434 1.00 80.12 273 VAL A O 1
ATOM 2131 N N . SER A 1 274 ? -13.634 -10.345 3.834 1.00 84.38 274 SER A N 1
ATOM 2132 C CA . SER A 1 274 ? -13.974 -11.562 4.569 1.00 84.38 274 SER A CA 1
ATOM 2133 C C . SER A 1 274 ? -13.761 -11.354 6.073 1.00 84.38 274 SER A C 1
ATOM 2135 O O . SER A 1 274 ? -12.830 -10.663 6.489 1.00 84.38 274 SER A O 1
ATOM 2137 N N . THR A 1 275 ? -14.600 -11.976 6.900 1.00 85.69 275 THR A N 1
ATOM 2138 C CA . THR A 1 275 ? -14.464 -11.928 8.366 1.00 85.69 275 THR A CA 1
ATOM 2139 C C . THR A 1 275 ? -13.107 -12.451 8.825 1.00 85.69 275 THR A C 1
ATOM 2141 O O . THR A 1 275 ? -12.437 -11.812 9.626 1.00 85.69 275 THR A O 1
ATOM 2144 N N . ALA A 1 276 ? -12.644 -13.550 8.226 1.00 87.56 276 ALA A N 1
ATOM 2145 C CA . ALA A 1 276 ? -11.360 -14.159 8.552 1.00 87.56 276 ALA A CA 1
ATOM 2146 C C . ALA A 1 276 ? -10.162 -13.238 8.254 1.00 87.56 276 ALA A C 1
ATOM 2148 O O . ALA A 1 276 ? -9.191 -13.231 9.013 1.00 87.56 276 ALA A O 1
ATOM 2149 N N . ASP A 1 277 ? -10.206 -12.464 7.164 1.00 86.62 277 ASP A N 1
ATOM 2150 C CA . ASP A 1 277 ? -9.146 -11.498 6.849 1.00 86.62 277 ASP A CA 1
ATOM 2151 C C . ASP A 1 277 ? -9.194 -10.291 7.791 1.00 86.62 277 ASP A C 1
ATOM 2153 O O . ASP A 1 277 ? -8.144 -9.771 8.171 1.00 86.62 277 ASP A O 1
ATOM 2157 N N . PHE A 1 278 ? -10.392 -9.867 8.201 1.00 88.75 278 PHE A N 1
ATOM 2158 C CA . PHE A 1 278 ? -10.561 -8.792 9.177 1.00 88.75 278 PHE A CA 1
ATOM 2159 C C . PHE A 1 278 ? -9.999 -9.185 10.550 1.00 88.75 278 PHE A C 1
ATOM 2161 O O . PHE A 1 278 ? -9.196 -8.445 11.114 1.00 88.75 278 PHE A O 1
ATOM 2168 N N . ASP A 1 279 ? -10.313 -10.388 11.037 1.00 88.94 279 ASP A N 1
ATOM 2169 C CA . ASP A 1 279 ? -9.793 -10.905 12.310 1.00 88.94 279 ASP A CA 1
ATOM 2170 C C . ASP A 1 279 ? -8.265 -11.019 12.297 1.00 88.94 279 ASP A C 1
ATOM 2172 O O . ASP A 1 279 ? -7.576 -10.614 13.235 1.00 88.94 279 ASP A O 1
ATOM 2176 N N . ARG A 1 280 ? -7.698 -11.534 11.198 1.00 89.44 280 ARG A N 1
ATOM 2177 C CA . ARG A 1 280 ? -6.240 -11.592 11.015 1.00 89.44 280 ARG A CA 1
ATOM 2178 C C . ARG A 1 280 ? -5.613 -10.207 11.007 1.00 89.44 280 ARG A C 1
ATOM 2180 O O . ARG A 1 280 ? -4.528 -10.039 11.554 1.00 89.44 280 ARG A O 1
ATOM 2187 N N . PHE A 1 281 ? -6.274 -9.230 10.400 1.00 91.06 281 PHE A N 1
ATOM 2188 C CA . PHE A 1 281 ? -5.815 -7.850 10.416 1.00 91.06 281 PHE A CA 1
ATOM 2189 C C . PHE A 1 281 ? -5.828 -7.258 11.831 1.00 91.06 281 PHE A C 1
ATOM 2191 O O . PHE A 1 281 ? -4.819 -6.677 12.227 1.00 91.06 281 PHE A O 1
ATOM 2198 N N . CYS A 1 282 ? -6.888 -7.468 12.618 1.00 89.12 282 CYS A N 1
ATOM 2199 C CA . CYS A 1 282 ? -6.920 -7.077 14.032 1.00 89.12 282 CYS A CA 1
ATOM 2200 C C . CYS A 1 282 ? -5.760 -7.705 14.819 1.00 89.12 282 CYS A C 1
ATOM 2202 O O . CYS A 1 282 ? -5.004 -6.985 15.464 1.00 89.12 282 CYS A O 1
ATOM 2204 N N . ASN A 1 283 ? -5.509 -9.007 14.642 1.00 90.31 283 ASN A N 1
ATOM 2205 C CA . ASN A 1 283 ? -4.378 -9.681 15.292 1.00 90.31 283 ASN A CA 1
ATOM 2206 C C . ASN A 1 283 ? -3.020 -9.055 14.922 1.00 90.31 283 ASN A C 1
ATOM 2208 O O . ASN A 1 283 ? -2.120 -8.993 15.754 1.00 90.31 283 ASN A O 1
ATOM 2212 N N . VAL A 1 284 ? -2.844 -8.589 13.677 1.00 90.44 284 VAL A N 1
ATOM 2213 C CA . VAL A 1 284 ? -1.622 -7.875 13.266 1.00 90.44 284 VAL A CA 1
ATOM 2214 C C . VAL A 1 284 ? -1.502 -6.536 13.994 1.00 90.44 284 VAL A C 1
ATOM 2216 O O . VAL A 1 284 ? -0.401 -6.175 14.413 1.00 90.44 284 VAL A O 1
ATOM 2219 N N . LEU A 1 285 ? -2.602 -5.803 14.165 1.00 88.44 285 LEU A N 1
ATOM 2220 C CA . LEU A 1 285 ? -2.606 -4.519 14.869 1.00 88.44 285 LEU A CA 1
ATOM 2221 C C . LEU A 1 285 ? -2.306 -4.658 16.356 1.00 88.44 285 LEU A C 1
ATOM 2223 O O . LEU A 1 285 ? -1.595 -3.813 16.892 1.00 88.44 285 LEU A O 1
ATOM 2227 N N . ASP A 1 286 ? -2.756 -5.738 16.989 1.00 87.38 286 ASP A N 1
ATOM 2228 C CA . ASP A 1 286 ? -2.460 -6.017 18.399 1.00 87.38 286 ASP A CA 1
ATOM 2229 C C . ASP A 1 286 ? -0.957 -6.206 18.652 1.00 87.38 286 ASP A C 1
ATOM 2231 O O . ASP A 1 286 ? -0.464 -5.960 19.752 1.00 87.38 286 ASP A O 1
ATOM 2235 N N . THR A 1 287 ? -0.184 -6.565 17.618 1.00 86.88 287 THR A N 1
ATOM 2236 C CA . THR A 1 287 ? 1.285 -6.622 17.709 1.00 86.88 287 THR A CA 1
ATOM 2237 C C . THR A 1 287 ? 1.971 -5.252 17.669 1.00 86.88 287 THR A C 1
ATOM 2239 O O . THR A 1 287 ? 3.194 -5.189 17.817 1.00 86.88 287 THR A O 1
ATOM 2242 N N . ILE A 1 288 ? 1.215 -4.170 17.442 1.00 85.69 288 ILE A N 1
ATOM 2243 C CA . ILE A 1 288 ? 1.697 -2.790 17.316 1.00 85.69 288 ILE A CA 1
ATOM 2244 C C . ILE A 1 288 ? 1.119 -1.959 18.477 1.00 85.69 288 ILE A C 1
ATOM 2246 O O . ILE A 1 288 ? 0.007 -1.436 18.366 1.00 85.69 288 ILE A O 1
ATOM 2250 N N . PRO A 1 289 ? 1.868 -1.780 19.583 1.00 79.88 289 PRO A N 1
ATOM 2251 C CA . PRO A 1 289 ? 1.364 -1.121 20.788 1.00 79.88 289 PRO A CA 1
ATOM 2252 C C . PRO A 1 289 ? 0.808 0.288 20.549 1.00 79.88 289 PRO A C 1
ATOM 2254 O O . PRO A 1 289 ? -0.191 0.670 21.153 1.00 79.88 289 PRO A O 1
ATOM 2257 N N . GLU A 1 290 ? 1.395 1.064 19.630 1.00 78.56 290 GLU A N 1
ATOM 2258 C CA . GLU A 1 290 ? 0.932 2.431 19.341 1.00 78.56 290 GLU A CA 1
ATOM 2259 C C . GLU A 1 290 ? -0.443 2.486 18.658 1.00 78.56 290 GLU A C 1
ATOM 2261 O O . GLU A 1 290 ? -1.033 3.562 18.532 1.00 78.56 290 GLU A O 1
ATOM 2266 N N . LEU A 1 291 ? -0.948 1.346 18.180 1.00 79.56 291 LEU A N 1
ATOM 2267 C CA . LEU A 1 291 ? -2.246 1.229 17.525 1.00 79.56 291 LEU A CA 1
ATOM 2268 C C . LEU A 1 291 ? -3.305 0.566 18.415 1.00 79.56 291 LEU A C 1
ATOM 2270 O O . LEU A 1 291 ? -4.421 0.391 17.939 1.00 79.56 291 LEU A O 1
ATOM 2274 N N . ALA A 1 292 ? -3.018 0.285 19.692 1.00 80.19 292 ALA A N 1
ATOM 2275 C CA . ALA A 1 292 ? -3.930 -0.419 20.601 1.00 80.19 292 ALA A CA 1
ATOM 2276 C C . ALA A 1 292 ? -5.348 0.187 20.640 1.00 80.19 292 ALA A C 1
ATOM 2278 O O . ALA A 1 292 ? -6.307 -0.499 20.303 1.00 80.19 292 ALA A O 1
ATOM 2279 N N . LEU A 1 293 ? -5.490 1.496 20.907 1.00 80.69 293 LEU A N 1
ATOM 2280 C CA . LEU A 1 293 ? -6.797 2.182 20.885 1.00 80.69 293 LEU A CA 1
ATOM 2281 C C . LEU A 1 293 ? -7.556 1.963 19.565 1.00 80.69 293 LEU A C 1
ATOM 2283 O O . LEU A 1 293 ? -8.772 1.785 19.551 1.00 80.69 293 LEU A O 1
ATOM 2287 N N . ARG A 1 294 ? -6.831 2.009 18.444 1.00 79.50 294 ARG A N 1
ATOM 2288 C CA . ARG A 1 294 ? -7.397 1.853 17.101 1.00 79.50 294 ARG A CA 1
ATOM 2289 C C . ARG A 1 294 ? -7.770 0.400 16.810 1.00 79.50 294 ARG A C 1
ATOM 2291 O O . ARG A 1 294 ? -8.778 0.185 16.152 1.00 79.50 294 ARG A O 1
ATOM 2298 N N . SER A 1 295 ? -7.004 -0.568 17.311 1.00 82.50 295 SER A N 1
ATOM 2299 C CA . SER A 1 295 ? -7.334 -1.995 17.213 1.00 82.50 295 SER A CA 1
ATOM 2300 C C . SER A 1 295 ? -8.645 -2.298 17.939 1.00 82.50 295 SER A C 1
ATOM 2302 O O . SER A 1 295 ? -9.570 -2.860 17.356 1.00 82.50 295 SER A O 1
ATOM 2304 N N . GLU A 1 296 ? -8.787 -1.793 19.166 1.00 83.62 296 GLU A N 1
ATOM 2305 C CA . GLU A 1 296 ? -10.003 -1.962 19.972 1.00 83.62 296 GLU A CA 1
ATOM 2306 C C . GLU A 1 296 ? -11.220 -1.275 19.335 1.00 83.62 296 GLU A C 1
ATOM 2308 O O . GLU A 1 296 ? -12.338 -1.791 19.367 1.00 83.62 296 GLU A O 1
ATOM 2313 N N . ALA A 1 297 ? -11.001 -0.119 18.704 1.00 82.25 297 ALA A N 1
ATOM 2314 C CA . ALA A 1 297 ? -12.023 0.595 17.949 1.00 82.25 297 ALA A CA 1
ATOM 2315 C C . ALA A 1 297 ? -12.463 -0.129 16.669 1.00 82.25 297 ALA A C 1
ATOM 2317 O O . ALA A 1 297 ? -13.606 0.035 16.248 1.00 82.25 297 ALA A O 1
ATOM 2318 N N . LEU A 1 298 ? -11.598 -0.928 16.035 1.00 84.50 298 LEU A N 1
ATOM 2319 C CA . LEU A 1 298 ? -11.949 -1.614 14.787 1.00 84.50 298 LEU A CA 1
ATOM 2320 C C . LEU A 1 298 ? -13.063 -2.643 14.955 1.00 84.50 298 LEU A C 1
ATOM 2322 O O . LEU A 1 298 ? -13.768 -2.928 13.990 1.00 84.50 298 LEU A O 1
ATOM 2326 N N . GLN A 1 299 ? -13.275 -3.140 16.172 1.00 86.06 299 GLN A N 1
ATOM 2327 C CA . GLN A 1 299 ? -14.376 -4.048 16.486 1.00 86.06 299 GLN A CA 1
ATOM 2328 C C . GLN A 1 299 ? -15.753 -3.409 16.233 1.00 86.06 299 GLN A C 1
ATOM 2330 O O . GLN A 1 299 ? -16.715 -4.124 15.966 1.00 86.06 299 GLN A O 1
ATOM 2335 N N . LEU A 1 300 ? -15.851 -2.072 16.209 1.00 84.38 300 LEU A N 1
ATOM 2336 C CA . LEU A 1 300 ? -17.057 -1.346 15.781 1.00 84.38 300 LEU A CA 1
ATOM 2337 C C . LEU A 1 300 ? -17.404 -1.585 14.305 1.00 84.38 300 LEU A C 1
ATOM 2339 O O . LEU A 1 300 ? -18.571 -1.528 13.935 1.00 84.38 300 LEU A O 1
ATOM 2343 N N . TYR A 1 301 ? -16.399 -1.861 13.474 1.00 83.69 301 TYR A N 1
ATOM 2344 C CA . TYR A 1 301 ? -16.523 -2.013 12.022 1.00 83.69 301 TYR A CA 1
ATOM 2345 C C . TYR A 1 301 ? -16.450 -3.477 11.576 1.00 83.69 301 TYR A C 1
ATOM 2347 O O . TYR A 1 301 ? -16.300 -3.757 10.385 1.00 83.69 301 TYR A O 1
ATOM 2355 N N . HIS A 1 302 ? -16.523 -4.421 12.518 1.00 82.75 302 HIS A N 1
ATOM 2356 C CA . HIS A 1 302 ? -16.413 -5.839 12.210 1.00 82.75 302 HIS A CA 1
ATOM 2357 C C . HIS A 1 302 ? -17.577 -6.294 11.293 1.00 82.75 302 HIS A C 1
ATOM 2359 O O . HIS A 1 302 ? -18.739 -6.099 11.659 1.00 82.75 302 HIS A O 1
ATOM 2365 N N . PRO A 1 303 ? -17.320 -6.992 10.161 1.00 79.62 303 PRO A N 1
ATOM 2366 C CA . PRO A 1 303 ? -18.357 -7.337 9.176 1.00 79.62 303 PRO A CA 1
ATOM 2367 C C . PRO A 1 303 ? -19.543 -8.176 9.694 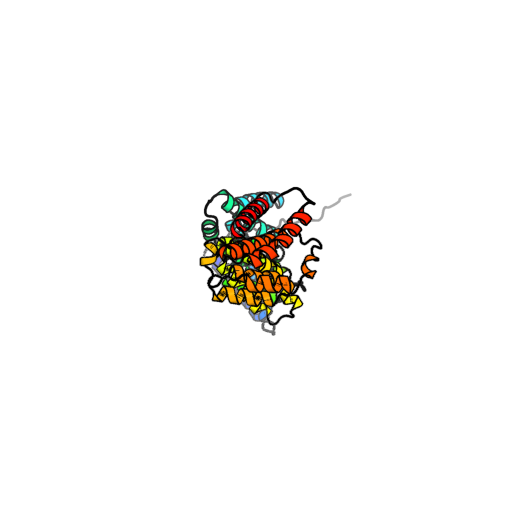1.00 79.62 303 PRO A C 1
ATOM 2369 O O . PRO A 1 303 ? -20.649 -8.036 9.184 1.00 79.62 303 PRO A O 1
ATOM 2372 N N . SER A 1 304 ? -19.336 -9.061 10.682 1.00 79.25 304 SER A N 1
ATOM 2373 C CA . SER A 1 304 ? -20.410 -9.906 11.256 1.00 79.25 304 SER A CA 1
ATOM 2374 C C . SER A 1 304 ? -20.924 -9.513 12.643 1.00 79.25 304 SER A C 1
ATOM 2376 O O . SER A 1 304 ? -22.112 -9.676 12.905 1.00 79.25 304 SER A O 1
ATOM 2378 N N . HIS A 1 305 ? -20.064 -9.030 13.542 1.00 80.06 305 HIS A N 1
ATOM 2379 C CA . HIS A 1 305 ? -20.418 -8.750 14.934 1.00 80.06 305 HIS A CA 1
ATOM 2380 C C . HIS A 1 305 ? -19.834 -7.405 15.391 1.00 80.06 305 HIS A C 1
ATOM 2382 O O . HIS A 1 305 ? -18.897 -7.392 16.190 1.00 80.06 305 HIS A O 1
ATOM 2388 N N . PRO A 1 306 ? -20.356 -6.270 14.890 1.00 83.62 306 PRO A N 1
ATOM 2389 C CA . PRO A 1 306 ? -19.894 -4.959 15.328 1.00 83.62 306 PRO A CA 1
ATOM 2390 C C . PRO A 1 306 ? -20.140 -4.784 16.833 1.00 83.62 306 PRO A C 1
ATOM 2392 O O . PRO A 1 306 ? -21.232 -5.061 17.335 1.00 83.62 306 PRO A O 1
ATOM 2395 N N . THR A 1 307 ? -19.121 -4.348 17.576 1.00 84.56 307 THR A N 1
ATOM 2396 C CA . THR A 1 307 ? -19.215 -4.143 19.027 1.00 84.56 307 THR A CA 1
ATOM 2397 C C . THR A 1 307 ? -18.371 -2.970 19.513 1.00 84.56 307 THR A C 1
ATOM 2399 O O . THR A 1 307 ? -17.205 -2.818 19.161 1.00 84.56 307 THR A O 1
ATOM 2402 N N . ALA A 1 308 ? -18.960 -2.157 20.393 1.00 84.44 308 ALA A N 1
ATOM 2403 C CA . ALA A 1 308 ? -18.289 -1.035 21.052 1.00 84.44 308 ALA A CA 1
ATOM 2404 C C . ALA A 1 308 ? -17.597 -1.414 22.373 1.00 84.44 308 ALA A C 1
ATOM 2406 O O . ALA A 1 308 ? -16.911 -0.588 22.970 1.00 84.44 308 ALA A O 1
ATOM 2407 N N . GLN A 1 309 ? -17.805 -2.634 22.884 1.00 84.31 309 GLN A N 1
ATOM 2408 C CA . GLN A 1 309 ? -17.325 -3.020 24.220 1.00 84.31 309 GLN A CA 1
ATOM 2409 C C . GLN A 1 309 ? -15.801 -2.936 24.390 1.00 84.31 309 GLN A C 1
ATOM 2411 O O . GLN A 1 309 ? -15.372 -2.398 25.414 1.00 84.31 309 GLN A O 1
ATOM 2416 N N . PRO A 1 310 ? -14.979 -3.432 23.445 1.00 84.06 310 PRO A N 1
ATOM 2417 C CA . PRO A 1 310 ? -13.526 -3.432 23.615 1.00 84.06 310 PRO A CA 1
ATOM 2418 C C . PRO A 1 310 ? -12.973 -2.002 23.661 1.00 84.06 310 PRO A C 1
ATOM 2420 O O . PRO A 1 310 ? -12.248 -1.636 24.586 1.00 84.06 310 PRO A O 1
ATOM 2423 N N . PHE A 1 311 ? -13.476 -1.139 22.774 1.00 84.88 311 PHE A N 1
ATOM 2424 C CA . PHE A 1 311 ? -13.204 0.296 22.773 1.00 84.88 311 PHE A CA 1
ATOM 2425 C C . PHE A 1 311 ? -13.585 0.987 24.093 1.00 84.88 311 PHE A C 1
ATOM 2427 O O . PHE A 1 311 ? -12.759 1.673 24.693 1.00 84.88 311 PHE A O 1
ATOM 2434 N N . LEU A 1 312 ? -14.810 0.773 24.592 1.00 82.88 312 LEU A N 1
ATOM 2435 C CA . LEU A 1 312 ? -15.274 1.358 25.857 1.00 82.88 312 LEU A CA 1
ATOM 2436 C C . LEU A 1 312 ? -14.459 0.886 27.066 1.00 82.88 312 LEU A C 1
ATOM 2438 O O . LEU A 1 312 ? -14.249 1.651 28.010 1.00 82.88 312 LEU A O 1
ATOM 2442 N N . LYS A 1 313 ? -14.027 -0.379 27.060 1.00 86.25 313 LYS A N 1
ATOM 2443 C CA . LYS A 1 313 ? -13.172 -0.938 28.107 1.00 86.25 313 LYS A CA 1
ATOM 2444 C C . LYS A 1 313 ? -11.792 -0.284 28.074 1.00 86.25 313 LYS A C 1
ATOM 2446 O O . LYS A 1 313 ? -11.350 0.219 29.099 1.00 86.25 313 LYS A O 1
ATOM 2451 N N . TYR A 1 314 ? -11.170 -0.200 26.901 1.00 82.38 314 TYR A N 1
ATOM 2452 C CA . TYR A 1 314 ? -9.866 0.441 26.738 1.00 82.38 314 TYR A CA 1
ATOM 2453 C C . TYR A 1 314 ? -9.874 1.896 27.228 1.00 82.38 314 TYR A C 1
ATOM 2455 O O . TYR A 1 314 ? -8.996 2.314 27.981 1.00 82.38 314 TYR A O 1
ATOM 2463 N N . ILE A 1 315 ? -10.920 2.639 26.857 1.00 80.38 315 ILE A N 1
ATOM 2464 C CA . ILE A 1 315 ? -11.172 4.025 27.271 1.00 80.38 315 ILE A CA 1
ATOM 2465 C C . ILE A 1 315 ? -11.274 4.186 28.791 1.00 80.38 315 ILE A C 1
ATOM 2467 O O . ILE A 1 315 ? -10.828 5.202 29.332 1.00 80.38 315 ILE A O 1
ATOM 2471 N N . ARG A 1 316 ? -11.887 3.209 29.466 1.00 81.62 316 ARG A N 1
ATOM 2472 C CA . ARG A 1 316 ? -12.058 3.187 30.921 1.00 81.62 316 ARG A CA 1
ATOM 2473 C C . ARG A 1 316 ? -10.751 2.878 31.635 1.00 81.62 316 ARG A C 1
ATOM 2475 O O . ARG A 1 316 ? -10.468 3.504 32.651 1.00 81.62 316 ARG A O 1
ATOM 2482 N N . ASP A 1 317 ? -9.999 1.922 31.105 1.00 83.06 317 ASP A N 1
ATOM 2483 C CA . ASP A 1 317 ? -8.782 1.414 31.731 1.00 83.06 317 ASP A CA 1
ATOM 2484 C C . ASP A 1 317 ? -7.598 2.387 31.564 1.00 83.06 317 ASP A C 1
ATOM 2486 O O . ASP A 1 317 ? -6.656 2.321 32.344 1.00 83.06 317 ASP A O 1
ATOM 2490 N N . HIS A 1 318 ? -7.663 3.323 30.604 1.00 75.50 318 HIS A N 1
ATOM 2491 C CA . HIS A 1 318 ? -6.597 4.297 30.322 1.00 75.50 318 HIS A CA 1
ATOM 2492 C C . HIS A 1 318 ? -7.110 5.751 30.255 1.00 75.50 318 HIS A C 1
ATOM 2494 O O . HIS A 1 318 ? -7.110 6.365 29.181 1.00 75.50 318 HIS A O 1
ATOM 2500 N N . PRO A 1 319 ? -7.548 6.344 31.379 1.00 65.12 319 PRO A N 1
ATOM 2501 C CA . PRO A 1 319 ? -7.996 7.736 31.411 1.00 65.12 319 PRO A CA 1
ATOM 2502 C C . PRO A 1 319 ? -6.852 8.734 31.137 1.00 65.12 319 PRO A C 1
ATOM 2504 O O . PRO A 1 319 ? -7.101 9.801 30.586 1.00 65.12 319 PRO A O 1
ATOM 2507 N N . GLU A 1 320 ? -5.593 8.396 31.451 1.00 58.62 320 GLU A N 1
ATOM 2508 C CA . GLU A 1 320 ? -4.424 9.259 31.196 1.00 58.62 320 GLU A CA 1
ATOM 2509 C C . GLU A 1 320 ? -4.003 9.391 29.723 1.00 58.62 320 GLU A C 1
ATOM 2511 O O . GLU A 1 320 ? -3.321 10.355 29.370 1.00 58.62 320 GLU A O 1
ATOM 2516 N N . LEU A 1 321 ? -4.417 8.481 28.833 1.00 56.72 321 LEU A N 1
ATOM 2517 C CA . LEU A 1 321 ? -4.129 8.609 27.396 1.00 56.72 321 LEU A CA 1
ATOM 2518 C C . LEU A 1 321 ? -4.905 9.769 26.744 1.00 56.72 321 LEU A C 1
ATOM 2520 O O . LEU A 1 321 ? -4.572 10.169 25.631 1.00 56.72 321 LEU A O 1
ATOM 2524 N N . GLU A 1 322 ? -5.852 10.377 27.471 1.00 49.56 322 GLU A N 1
ATOM 2525 C CA . GLU A 1 322 ? -6.434 11.685 27.148 1.00 49.56 322 GLU A CA 1
ATOM 2526 C C . GLU A 1 322 ? -5.403 12.832 27.156 1.00 49.56 322 GLU A C 1
ATOM 2528 O O . GLU A 1 322 ? -5.675 13.890 26.600 1.00 49.56 322 GLU A O 1
ATOM 2533 N N . ALA A 1 323 ? -4.236 12.659 27.793 1.00 39.62 323 ALA A N 1
ATOM 2534 C CA . ALA A 1 323 ? -3.206 13.695 27.915 1.00 39.62 323 ALA A CA 1
ATOM 2535 C C . ALA A 1 323 ? -2.112 13.622 26.832 1.00 39.62 323 ALA A C 1
ATOM 2537 O O . ALA A 1 323 ? -1.330 14.561 26.687 1.00 39.62 323 ALA A O 1
ATOM 2538 N N . PHE A 1 324 ? -2.064 12.557 26.021 1.00 38.69 324 PHE A N 1
ATOM 2539 C CA . PHE A 1 324 ? -1.135 12.450 24.887 1.00 38.69 324 PHE A CA 1
ATOM 2540 C C . PHE A 1 324 ? -1.670 13.148 23.618 1.00 38.69 324 PHE A C 1
ATOM 2542 O O . PHE A 1 324 ? -1.468 12.686 22.498 1.00 38.69 324 PHE A O 1
ATOM 2549 N N . SER A 1 325 ? -2.269 14.330 23.786 1.00 43.66 325 SER A N 1
ATOM 2550 C CA . SER A 1 325 ? -2.327 15.382 22.761 1.00 43.66 325 SER A CA 1
ATOM 2551 C C . SER A 1 325 ? -1.062 16.245 22.852 1.00 43.66 325 SER A C 1
ATOM 2553 O O . SER A 1 325 ? -1.108 17.466 22.955 1.00 43.66 325 SER A O 1
ATOM 2555 N N . SER A 1 326 ? 0.120 15.627 22.785 1.00 34.47 326 SER A N 1
ATOM 2556 C CA . SER A 1 326 ? 1.309 16.349 22.314 1.00 34.47 326 SER A CA 1
ATOM 2557 C C . SER A 1 326 ? 1.288 16.298 20.787 1.00 34.47 326 SER A C 1
ATOM 2559 O O . SER A 1 326 ? 2.042 15.547 20.181 1.00 34.47 326 SER A O 1
ATOM 2561 N N . SER A 1 327 ? 0.327 17.019 20.199 1.00 40.78 327 SER A N 1
ATOM 2562 C CA . SER A 1 327 ? 0.167 17.283 18.763 1.00 40.78 327 SER A CA 1
ATOM 2563 C C . SER A 1 327 ? 0.566 16.119 17.833 1.00 40.78 327 SER A C 1
ATOM 2565 O O . SER A 1 327 ? 1.634 16.138 17.211 1.00 40.78 327 SER A O 1
ATOM 2567 N N . PRO A 1 328 ? -0.273 15.077 17.689 1.00 42.47 328 PRO A N 1
ATOM 2568 C CA . PRO A 1 328 ? -0.231 14.309 16.456 1.00 42.47 328 PRO A CA 1
ATOM 2569 C C . PRO A 1 328 ? -0.643 15.251 15.300 1.00 42.47 328 PRO A C 1
ATOM 2571 O O . PRO A 1 328 ? -1.472 16.133 15.516 1.00 42.47 328 PRO A O 1
ATOM 2574 N N . PRO A 1 329 ? -0.071 15.115 14.088 1.00 43.12 329 PRO A N 1
ATOM 2575 C CA . PRO A 1 329 ? -0.435 15.972 12.954 1.00 43.12 329 PRO A CA 1
ATOM 2576 C C . PRO A 1 329 ? -1.956 15.944 12.742 1.00 43.12 329 PRO A C 1
ATOM 2578 O O . PRO A 1 329 ? -2.536 1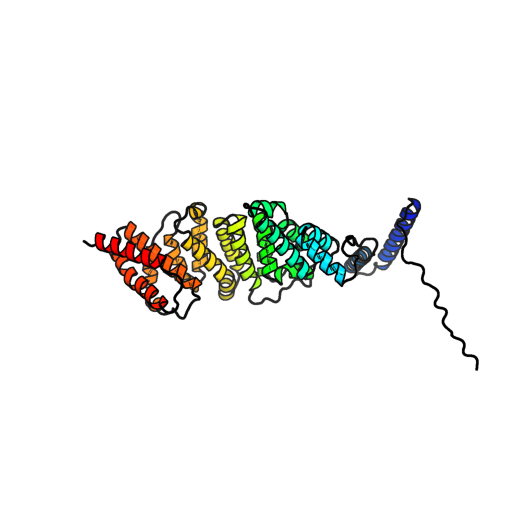4.871 12.900 1.00 43.12 329 PRO A O 1
ATOM 2581 N N . GLU A 1 330 ? -2.581 17.069 12.367 1.00 44.22 330 GLU A N 1
ATOM 2582 C CA . GLU A 1 330 ? -4.046 17.245 12.184 1.00 44.22 330 GLU A CA 1
ATOM 2583 C C . GLU A 1 330 ? -4.740 16.020 11.543 1.00 44.22 330 GLU A C 1
ATOM 2585 O O . GLU A 1 330 ? -5.803 15.572 11.966 1.00 44.22 330 GLU A O 1
ATOM 2590 N N . GLN A 1 331 ? -4.065 15.384 10.580 1.00 43.62 331 GLN A N 1
ATOM 2591 C CA . GLN A 1 331 ? -4.499 14.177 9.860 1.00 43.62 331 GLN A CA 1
ATOM 2592 C C . GLN A 1 331 ? -4.749 12.930 10.736 1.00 43.62 331 GLN A C 1
ATOM 2594 O O . GLN A 1 331 ? -5.385 11.978 10.285 1.00 43.62 331 GLN A O 1
ATOM 2599 N N . ALA A 1 332 ? -4.223 12.877 11.959 1.00 49.56 332 ALA A N 1
ATOM 2600 C CA . ALA A 1 332 ? -4.358 11.748 12.878 1.00 49.56 332 ALA A CA 1
ATOM 2601 C C . ALA A 1 332 ? -5.437 11.961 13.955 1.00 49.56 332 ALA A C 1
ATOM 2603 O O . ALA A 1 332 ? -5.823 10.973 14.591 1.00 49.56 332 ALA A O 1
ATOM 2604 N N . GLN A 1 333 ? -5.919 13.197 14.143 1.00 57.75 333 GLN A N 1
ATOM 2605 C CA . GLN A 1 333 ? -7.002 13.535 15.078 1.00 57.75 333 GLN A CA 1
ATOM 2606 C C . GLN A 1 333 ? -8.379 13.249 14.470 1.00 57.75 333 GLN A C 1
ATOM 2608 O O . GLN A 1 333 ? -9.218 12.631 15.125 1.00 57.75 333 GLN A O 1
ATOM 2613 N N . GLU A 1 334 ? -8.568 13.583 13.193 1.00 62.28 334 GLU A N 1
ATOM 2614 C CA . GLU A 1 334 ? -9.811 13.365 12.441 1.00 62.28 334 GLU A CA 1
ATOM 2615 C C . GLU A 1 334 ? -10.330 11.906 12.505 1.00 62.28 334 GLU A C 1
ATOM 2617 O O . GLU A 1 334 ? -11.475 11.703 12.915 1.00 62.28 334 GLU A O 1
ATOM 2622 N N . PRO A 1 335 ? -9.524 10.853 12.237 1.00 65.62 335 PRO A N 1
ATOM 2623 C CA . PRO A 1 335 ? -10.006 9.472 12.334 1.00 65.62 335 PRO A CA 1
ATOM 2624 C C . PRO A 1 335 ? -10.270 9.013 13.776 1.00 65.62 335 PRO A C 1
ATOM 2626 O O . PRO A 1 335 ? -11.050 8.089 13.984 1.00 65.62 335 PRO A O 1
ATOM 2629 N N . VAL A 1 336 ? -9.635 9.621 14.785 1.00 72.38 336 VAL A N 1
ATOM 2630 C CA . VAL A 1 336 ? -9.912 9.289 16.194 1.00 72.38 336 VAL A CA 1
ATOM 2631 C C . VAL A 1 336 ? -11.234 9.907 16.622 1.00 72.38 336 VAL A C 1
ATOM 2633 O O . VAL A 1 336 ? -12.042 9.217 17.237 1.00 72.38 336 VAL A O 1
ATOM 2636 N N . LEU A 1 337 ? -11.484 11.168 16.266 1.00 77.12 337 LEU A N 1
ATOM 2637 C CA . LEU A 1 337 ? -12.766 11.823 16.512 1.00 77.12 337 LEU A CA 1
ATOM 2638 C C . LEU A 1 337 ? -13.903 11.057 15.828 1.00 77.12 337 LEU A C 1
ATOM 2640 O O . LEU A 1 337 ? -14.910 10.757 16.466 1.00 77.12 337 LEU A O 1
ATOM 2644 N N . GLN A 1 338 ? -13.693 10.658 14.571 1.00 78.81 338 GLN A N 1
ATOM 2645 C CA . GLN A 1 338 ? -14.656 9.871 13.807 1.00 78.81 338 GLN A CA 1
ATOM 2646 C C . GLN A 1 338 ? -15.002 8.548 14.506 1.00 78.81 338 GLN A C 1
ATOM 2648 O O . GLN A 1 338 ? -16.175 8.237 14.668 1.00 78.81 338 GLN A O 1
ATOM 2653 N N . VAL A 1 339 ? -14.008 7.821 15.030 1.00 80.62 339 VAL A N 1
ATOM 2654 C CA . VAL A 1 339 ? -14.239 6.605 15.832 1.00 80.62 339 VAL A CA 1
ATOM 2655 C C . VAL A 1 339 ? -15.112 6.870 17.061 1.00 80.62 339 VAL A C 1
ATOM 2657 O O . VAL A 1 339 ? -15.984 6.059 17.368 1.00 80.62 339 VAL A O 1
ATOM 2660 N N . HIS A 1 340 ? -14.900 7.980 17.773 1.00 80.31 340 HIS A N 1
ATOM 2661 C CA . HIS A 1 340 ? -15.709 8.305 18.951 1.00 80.31 340 HIS A CA 1
ATOM 2662 C C . HIS A 1 340 ? -17.153 8.655 18.566 1.00 80.31 340 HIS A C 1
ATOM 2664 O O . HIS A 1 340 ? -18.083 8.220 19.247 1.00 80.31 340 HIS A O 1
ATOM 2670 N N . LEU A 1 341 ? -17.346 9.389 17.466 1.00 81.19 341 LEU A N 1
ATOM 2671 C CA . LEU A 1 341 ? -18.671 9.690 16.920 1.00 81.19 341 LEU A CA 1
ATOM 2672 C C . LEU A 1 341 ? -19.383 8.417 16.446 1.00 81.19 341 LEU A C 1
ATOM 2674 O O . LEU A 1 341 ? -20.553 8.213 16.765 1.00 81.19 341 LEU A O 1
ATOM 2678 N N . ASP A 1 342 ? -18.679 7.525 15.748 1.00 82.31 342 ASP A N 1
ATOM 2679 C CA . ASP A 1 342 ? -19.213 6.238 15.298 1.00 82.31 342 ASP A CA 1
ATOM 2680 C C . ASP A 1 342 ? -19.582 5.327 16.478 1.00 82.31 342 ASP A C 1
ATOM 2682 O O . ASP A 1 342 ? -20.645 4.705 16.465 1.00 82.31 342 ASP A O 1
ATOM 2686 N N . ALA A 1 343 ? -18.775 5.309 17.543 1.00 84.00 343 ALA A N 1
ATOM 2687 C CA . ALA A 1 343 ? -19.105 4.603 18.778 1.00 84.00 343 ALA A CA 1
ATOM 2688 C C . ALA A 1 343 ? -20.355 5.183 19.461 1.00 84.00 343 ALA A C 1
ATOM 2690 O O . ALA A 1 343 ? -21.205 4.422 19.926 1.00 84.00 343 ALA A O 1
ATOM 2691 N N . LEU A 1 344 ? -20.490 6.514 19.512 1.00 84.12 344 LEU A N 1
ATOM 2692 C CA . LEU A 1 344 ? -21.661 7.183 20.083 1.00 84.12 344 LEU A CA 1
ATOM 2693 C C . LEU A 1 344 ? -22.930 6.850 19.291 1.00 84.12 344 LEU A C 1
ATOM 2695 O O . LEU A 1 344 ? -23.923 6.431 19.883 1.00 84.12 344 LEU A O 1
ATOM 2699 N N . HIS A 1 345 ? -22.873 6.960 17.962 1.00 83.81 345 HIS A N 1
ATOM 2700 C CA . HIS A 1 345 ? -23.950 6.533 17.068 1.00 83.81 345 HIS A CA 1
ATOM 2701 C C . HIS A 1 345 ? -24.353 5.078 17.322 1.00 83.81 345 HIS A C 1
ATOM 2703 O O . HIS A 1 345 ? -25.525 4.798 17.561 1.00 83.81 345 HIS A O 1
ATOM 2709 N N . PHE A 1 346 ? -23.379 4.165 17.341 1.00 84.06 346 PHE A N 1
ATOM 2710 C CA . PHE A 1 346 ? -23.629 2.743 17.559 1.00 84.06 346 PHE A CA 1
ATOM 2711 C C . PHE A 1 346 ? -24.294 2.464 18.916 1.00 84.06 346 PHE A C 1
ATOM 2713 O O . PHE A 1 346 ? -25.194 1.633 19.011 1.00 84.06 346 PHE A O 1
ATOM 2720 N N . LEU A 1 347 ? -23.882 3.159 19.982 1.00 84.94 347 LEU A N 1
ATOM 2721 C CA . LEU A 1 347 ? -24.476 2.994 21.312 1.00 84.94 347 LEU A CA 1
ATOM 2722 C C . LEU A 1 347 ? -25.897 3.552 21.399 1.00 84.94 347 LEU A C 1
ATOM 2724 O O . LEU A 1 347 ? -26.722 2.962 22.095 1.00 84.94 347 LEU A O 1
ATOM 2728 N N . LEU A 1 348 ? -26.182 4.653 20.702 1.00 84.62 348 LEU A N 1
ATOM 2729 C CA . LEU A 1 348 ? -27.526 5.221 20.614 1.00 84.62 348 LEU A CA 1
ATOM 2730 C C . LEU A 1 348 ? -28.478 4.298 19.849 1.00 84.62 348 LEU A C 1
ATOM 2732 O O . LEU A 1 348 ? -29.600 4.088 20.299 1.00 84.62 348 LEU A O 1
ATOM 2736 N N . ASP A 1 349 ? -28.021 3.705 18.745 1.00 84.94 349 ASP A N 1
ATOM 2737 C CA . ASP A 1 349 ? -28.823 2.761 17.958 1.00 84.94 349 ASP A CA 1
ATOM 2738 C C . ASP A 1 349 ? -29.083 1.441 18.712 1.00 84.94 349 ASP A C 1
ATOM 2740 O O . ASP A 1 349 ? -30.081 0.772 18.465 1.00 84.94 349 ASP A O 1
ATOM 2744 N N . GLN A 1 350 ? -28.215 1.078 19.663 1.00 85.06 350 GLN A N 1
ATOM 2745 C CA . GLN A 1 350 ? -28.384 -0.068 20.569 1.00 85.06 350 GLN A CA 1
ATOM 2746 C C . GLN A 1 350 ? -29.100 0.294 21.886 1.00 85.06 350 GLN A C 1
ATOM 2748 O O . GLN A 1 350 ? -29.089 -0.506 22.821 1.00 85.06 350 GLN A O 1
ATOM 2753 N N . GLU A 1 351 ? -29.654 1.507 22.003 1.00 84.56 351 GLU A N 1
ATOM 2754 C CA . GLU A 1 351 ? -30.354 2.016 23.198 1.00 84.56 351 GLU A CA 1
ATOM 2755 C C . GLU A 1 351 ? -29.509 1.973 24.494 1.00 84.56 351 GLU A C 1
ATOM 2757 O O . GLU A 1 351 ? -30.006 1.955 25.623 1.00 84.56 351 GLU A O 1
ATOM 2762 N N . ARG A 1 352 ? -28.176 1.988 24.369 1.00 85.44 352 ARG A N 1
ATOM 2763 C CA . ARG A 1 352 ? -27.228 1.959 25.496 1.00 85.44 352 ARG A CA 1
ATOM 2764 C C . ARG A 1 352 ? -26.886 3.365 25.984 1.00 85.44 352 ARG A C 1
ATOM 2766 O O . ARG A 1 352 ? -25.717 3.746 26.079 1.00 85.44 352 ARG A O 1
ATOM 2773 N N . TYR A 1 353 ? -27.905 4.129 26.369 1.00 83.62 353 TYR A N 1
ATOM 2774 C CA . TYR A 1 353 ? -27.785 5.555 26.707 1.00 83.62 353 TYR A CA 1
ATOM 2775 C C . TYR A 1 353 ? -26.786 5.857 27.835 1.00 83.62 353 TYR A C 1
ATOM 2777 O O . TYR A 1 353 ? -26.064 6.849 27.785 1.00 83.62 353 TYR A O 1
ATOM 2785 N N . LYS A 1 354 ? -26.669 4.970 28.834 1.00 82.38 354 LYS A N 1
ATOM 2786 C CA . LYS A 1 354 ? -25.708 5.133 29.945 1.00 82.38 354 LYS A CA 1
ATOM 2787 C C . LYS A 1 354 ? -24.251 5.107 29.486 1.00 82.38 354 LYS A C 1
ATOM 2789 O O . LYS A 1 354 ? -23.416 5.773 30.088 1.00 82.38 354 LYS A O 1
ATOM 2794 N N . ASP A 1 355 ? -23.942 4.317 28.463 1.00 80.88 355 ASP A N 1
ATOM 2795 C CA . ASP A 1 355 ? -22.591 4.242 27.909 1.00 80.88 355 ASP A CA 1
ATOM 2796 C C . ASP A 1 355 ? -22.348 5.360 26.889 1.00 80.88 355 ASP A C 1
ATOM 2798 O O . ASP A 1 355 ? -21.248 5.905 26.853 1.00 80.88 355 ASP A O 1
ATOM 2802 N N . ALA A 1 356 ? -23.384 5.773 26.150 1.00 82.06 356 ALA A N 1
ATOM 2803 C CA . ALA A 1 356 ? -23.350 6.953 25.285 1.00 82.06 356 ALA A CA 1
ATOM 2804 C C . ALA A 1 356 ? -23.026 8.237 26.076 1.00 82.06 356 ALA A C 1
ATOM 2806 O O . ALA A 1 356 ? -22.074 8.941 25.742 1.00 82.06 356 ALA A O 1
ATOM 2807 N N . LEU A 1 357 ? -23.723 8.482 27.194 1.00 81.75 357 LEU A N 1
ATOM 2808 C CA . LEU A 1 357 ? -23.487 9.632 28.082 1.00 81.75 357 LEU A CA 1
ATOM 2809 C C . LEU A 1 357 ? -22.050 9.710 28.618 1.00 81.75 357 LEU A C 1
ATOM 2811 O O . LEU A 1 357 ? -21.554 10.795 28.903 1.00 81.75 357 LEU A O 1
ATOM 2815 N N . ARG A 1 358 ? -21.357 8.573 28.752 1.00 81.19 358 ARG A N 1
ATOM 2816 C CA . ARG A 1 358 ? -19.959 8.539 29.214 1.00 81.19 358 ARG A CA 1
ATOM 2817 C C . ARG A 1 358 ? -18.966 9.001 28.148 1.00 81.19 358 ARG A C 1
ATOM 2819 O O . ARG A 1 358 ? -17.873 9.431 28.506 1.00 81.19 358 ARG A O 1
ATOM 2826 N N . LEU A 1 359 ? -19.317 8.902 26.865 1.00 80.56 359 LEU A N 1
ATOM 2827 C CA . LEU A 1 359 ? -18.462 9.334 25.756 1.00 80.56 359 LEU A CA 1
ATOM 2828 C C . LEU A 1 359 ? -18.599 10.831 25.453 1.00 80.56 359 LEU A C 1
ATOM 2830 O O . LEU A 1 359 ? -17.629 11.438 25.001 1.00 80.56 359 LEU A O 1
ATOM 2834 N N . VAL A 1 360 ? -19.760 11.431 25.735 1.00 81.31 360 VAL A N 1
ATOM 2835 C CA . VAL A 1 360 ? -20.065 12.837 25.408 1.00 81.31 360 VAL A CA 1
ATOM 2836 C C . VAL A 1 360 ? -19.005 13.823 25.930 1.00 81.31 360 VAL A C 1
ATOM 2838 O O . VAL A 1 360 ? -18.451 14.550 25.102 1.00 81.31 360 VAL A O 1
ATOM 2841 N N . PRO A 1 361 ? -18.605 13.813 27.223 1.00 79.56 361 PRO A N 1
ATOM 2842 C CA . PRO A 1 361 ? -17.633 14.785 27.734 1.00 79.56 361 PRO A CA 1
ATOM 2843 C C . PRO A 1 361 ? -16.263 14.689 27.050 1.00 79.56 361 PRO A C 1
ATOM 2845 O O . PRO A 1 361 ? -15.548 15.682 26.918 1.00 79.56 361 PRO A O 1
ATOM 2848 N N . ARG A 1 362 ? -15.886 13.489 26.589 1.00 75.50 362 ARG A N 1
ATOM 2849 C CA . ARG A 1 362 ? -14.617 13.263 25.884 1.00 75.50 362 ARG A CA 1
ATOM 2850 C C . ARG A 1 362 ? -14.647 13.845 24.481 1.00 75.50 362 ARG A C 1
ATOM 2852 O O . ARG A 1 362 ? -13.699 14.509 24.077 1.00 75.50 362 ARG A O 1
ATOM 2859 N N . ILE A 1 363 ? -15.747 13.637 23.762 1.00 76.69 363 ILE A N 1
ATOM 2860 C CA . ILE A 1 363 ? -15.930 14.192 22.420 1.00 76.69 363 ILE A CA 1
ATOM 2861 C C . ILE A 1 363 ? -15.968 15.729 22.491 1.00 76.69 363 ILE A C 1
ATOM 2863 O O . ILE A 1 363 ? -15.321 16.402 21.691 1.00 76.69 363 ILE A O 1
ATOM 2867 N N . GLU A 1 364 ? -16.645 16.307 23.488 1.00 77.81 364 GLU A N 1
ATOM 2868 C CA . GLU A 1 364 ? -16.674 17.762 23.705 1.00 77.81 364 GLU A CA 1
ATOM 2869 C C . GLU A 1 364 ? -15.294 18.361 24.014 1.00 77.81 364 GLU A C 1
ATOM 2871 O O . GLU A 1 364 ? -14.962 19.447 23.523 1.00 77.81 364 GLU A O 1
ATOM 2876 N N . LYS A 1 365 ? -14.468 17.648 24.787 1.00 75.62 365 LYS A N 1
ATOM 2877 C CA . LYS A 1 365 ? -13.081 18.038 25.063 1.00 75.62 365 LYS A CA 1
ATOM 2878 C C . LYS A 1 365 ? -12.232 18.030 23.789 1.00 75.62 365 LYS A C 1
ATOM 2880 O O . LYS A 1 365 ? -11.524 19.005 23.547 1.00 75.62 365 LYS A O 1
ATOM 2885 N N . MET A 1 366 ? -12.379 17.016 22.930 1.00 71.06 366 MET A N 1
ATOM 2886 C CA . MET A 1 366 ? -11.685 16.960 21.633 1.00 71.06 366 MET A CA 1
ATOM 2887 C C . MET A 1 366 ? -12.040 18.153 20.729 1.00 71.06 366 MET A C 1
ATOM 2889 O O . MET A 1 366 ? -11.149 18.742 20.128 1.00 71.06 366 MET A O 1
ATOM 2893 N N . PHE A 1 367 ? -13.307 18.585 20.697 1.00 68.31 367 PHE A N 1
ATOM 2894 C CA . PHE A 1 367 ? -13.717 19.804 19.976 1.00 68.31 367 PHE A CA 1
ATOM 2895 C C . PHE A 1 367 ? -13.193 21.109 20.601 1.00 68.31 367 PHE A C 1
ATOM 2897 O O . PHE A 1 367 ? -13.158 22.148 19.940 1.00 68.31 367 PHE A O 1
ATOM 2904 N N . SER A 1 368 ? -12.847 21.098 21.889 1.00 65.50 368 SER A N 1
ATOM 2905 C CA . SER A 1 368 ? -12.366 22.283 22.608 1.00 65.50 368 SER A CA 1
ATOM 2906 C C . SER A 1 368 ? -10.859 22.494 22.437 1.00 65.50 368 SER A C 1
ATOM 2908 O O . SER A 1 368 ? -10.416 23.640 22.391 1.00 65.50 368 SER A O 1
ATOM 2910 N N . GLU A 1 369 ? -10.092 21.410 22.290 1.00 59.03 369 GLU A N 1
ATOM 2911 C CA . GLU A 1 369 ? -8.651 21.432 21.991 1.00 59.03 369 GLU A CA 1
ATOM 2912 C C . GLU A 1 369 ? -8.353 21.872 20.542 1.00 59.03 369 GLU A C 1
ATOM 2914 O O . GLU A 1 369 ? -7.313 22.473 20.289 1.00 59.03 369 GLU A O 1
ATOM 2919 N N . ASP A 1 370 ? -9.297 21.671 19.615 1.00 53.25 370 ASP A N 1
ATOM 2920 C CA . ASP A 1 370 ? -9.179 22.008 18.183 1.00 53.25 370 ASP A CA 1
ATOM 2921 C C . ASP A 1 370 ? -9.444 23.502 17.864 1.00 53.25 370 ASP A C 1
ATOM 2923 O O . ASP A 1 370 ? -9.377 23.952 16.723 1.00 53.25 370 ASP A O 1
ATOM 2927 N N . ARG A 1 371 ? -9.734 24.334 18.879 1.00 46.97 371 ARG A N 1
ATOM 2928 C CA . ARG A 1 371 ? -10.047 25.774 18.710 1.00 46.97 371 ARG A CA 1
ATOM 2929 C C . ARG A 1 371 ? -8.838 26.658 18.353 1.00 46.97 371 ARG A C 1
ATOM 2931 O O . ARG A 1 371 ? -8.977 27.881 18.328 1.00 46.97 371 ARG A O 1
ATOM 2938 N N . GLY A 1 372 ? -7.667 26.068 18.107 1.00 45.38 372 GLY A N 1
ATOM 2939 C CA . GLY A 1 372 ? -6.432 26.781 17.773 1.00 45.38 372 GLY A CA 1
ATOM 2940 C C . GLY A 1 372 ? -6.309 27.192 16.305 1.00 45.38 372 GLY A C 1
ATOM 2941 O O . GLY A 1 372 ? -5.717 28.234 16.030 1.00 45.38 372 GLY A O 1
ATOM 2942 N N . GLU A 1 373 ? -6.892 26.442 15.367 1.00 41.09 373 GLU A N 1
ATOM 2943 C CA . GLU A 1 373 ? -6.755 26.730 13.938 1.00 41.09 373 GLU A CA 1
ATOM 2944 C C . GLU A 1 373 ? -8.116 26.647 13.239 1.00 41.09 373 GLU A C 1
ATOM 2946 O O . GLU A 1 373 ? -8.745 25.605 13.077 1.00 41.09 373 GLU A O 1
ATOM 2951 N N . VAL A 1 374 ? -8.611 27.820 12.845 1.00 39.75 374 VAL A N 1
ATOM 2952 C CA . VAL A 1 374 ? -9.785 27.977 11.992 1.00 39.75 374 VAL A CA 1
ATOM 2953 C C . VAL A 1 374 ? -9.453 27.313 10.663 1.00 39.75 374 VAL A C 1
ATOM 2955 O O . VAL A 1 374 ? -8.837 27.981 9.856 1.00 39.75 374 VAL A O 1
ATOM 2958 N N . HIS A 1 375 ? -9.802 26.042 10.441 1.00 45.75 375 HIS A N 1
ATOM 2959 C CA . HIS A 1 375 ? -10.237 25.478 9.152 1.00 45.75 375 HIS A CA 1
ATOM 2960 C C . HIS A 1 375 ? -10.539 23.965 9.272 1.00 45.75 375 HIS A C 1
ATOM 2962 O O . HIS A 1 375 ? -9.626 23.160 9.369 1.00 45.75 375 HIS A O 1
ATOM 2968 N N . LYS A 1 376 ? -11.829 23.611 9.091 1.00 43.91 376 LYS A N 1
ATOM 2969 C CA . LYS A 1 376 ? -12.440 22.268 8.884 1.00 43.91 376 LYS A CA 1
ATOM 2970 C C . LYS A 1 376 ? -12.949 21.495 10.120 1.00 43.91 376 LYS A C 1
ATOM 2972 O O . LYS A 1 376 ? -12.360 20.495 10.486 1.00 43.91 376 LYS A O 1
ATOM 2977 N N . ALA A 1 377 ? -14.145 21.825 10.626 1.00 49.47 377 ALA A N 1
ATOM 2978 C CA . ALA A 1 377 ? -15.062 20.810 11.194 1.00 49.47 377 ALA A CA 1
ATOM 2979 C C . ALA A 1 377 ? -16.545 21.263 11.344 1.00 49.47 377 ALA A C 1
ATOM 2981 O O . ALA A 1 377 ? -17.156 20.980 12.375 1.00 49.47 377 ALA A O 1
ATOM 2982 N N . PRO A 1 378 ? -17.185 21.969 10.383 1.00 53.88 378 PRO A N 1
ATOM 2983 C CA . PRO A 1 378 ? -18.616 22.276 10.520 1.00 53.88 378 PRO A CA 1
ATOM 2984 C C . PRO A 1 378 ? -19.493 21.007 10.514 1.00 53.88 378 PRO A C 1
ATOM 2986 O O . PRO A 1 378 ? -20.507 20.964 11.205 1.00 53.88 378 PRO A O 1
ATOM 2989 N N . ASP A 1 379 ? -19.079 19.959 9.792 1.00 63.78 379 ASP A N 1
ATOM 2990 C CA . ASP A 1 379 ? -19.864 18.732 9.609 1.00 63.78 379 ASP A CA 1
ATOM 2991 C C . ASP A 1 379 ? -19.868 17.856 10.879 1.00 63.78 379 ASP A C 1
ATOM 2993 O O . ASP A 1 379 ? -20.926 17.567 11.433 1.00 63.78 379 ASP A O 1
ATOM 2997 N N . SER A 1 380 ? -18.698 17.546 11.453 1.00 66.88 380 SER A N 1
ATOM 2998 C CA . SER A 1 380 ? -18.587 16.725 12.672 1.00 66.88 380 SER A CA 1
ATOM 2999 C C . SER A 1 380 ? -19.249 17.363 13.898 1.00 66.88 380 SER A C 1
ATOM 3001 O O . SER A 1 380 ? -19.796 16.653 14.742 1.00 66.88 380 SER A O 1
ATOM 3003 N N . ARG A 1 381 ? -19.237 18.703 14.004 1.00 70.69 381 ARG A N 1
ATOM 3004 C CA . ARG A 1 381 ? -19.943 19.404 15.085 1.00 70.69 381 ARG A CA 1
ATOM 3005 C C . ARG A 1 381 ? -21.457 19.330 14.905 1.00 70.69 381 ARG A C 1
ATOM 3007 O O . ARG A 1 381 ? -22.152 19.025 15.865 1.00 70.69 381 ARG A O 1
ATOM 3014 N N . SER A 1 382 ? -21.947 19.513 13.679 1.00 73.12 382 SER A N 1
ATOM 3015 C CA . SER A 1 382 ? -23.373 19.351 13.379 1.00 73.12 382 SER A CA 1
ATOM 3016 C C . SER A 1 382 ? -23.869 17.921 13.638 1.00 73.12 382 SER A C 1
ATOM 3018 O O . SER A 1 382 ? -24.958 17.735 14.176 1.00 73.12 382 SER A O 1
ATOM 3020 N N . GLN A 1 383 ? -23.042 16.909 13.343 1.00 75.69 383 GLN A N 1
ATOM 3021 C CA . GLN A 1 383 ? -23.331 15.511 13.670 1.00 75.69 383 GLN A CA 1
ATOM 3022 C C . GLN A 1 383 ? -23.423 15.294 15.182 1.00 75.69 383 GLN A C 1
ATOM 3024 O O . GLN A 1 383 ? -24.347 14.633 15.647 1.00 75.69 383 GLN A O 1
ATOM 3029 N N . MET A 1 384 ? -22.500 15.873 15.953 1.00 78.31 384 MET A N 1
ATOM 3030 C CA . MET A 1 384 ? -22.539 15.807 17.413 1.00 78.31 384 MET A CA 1
ATOM 3031 C C . MET A 1 384 ? -23.811 16.443 17.983 1.00 78.31 384 MET A C 1
ATOM 3033 O O . MET A 1 384 ? -24.477 15.826 18.808 1.00 78.31 384 MET A O 1
ATOM 3037 N N . ASP A 1 385 ? -24.178 17.637 17.518 1.00 79.06 385 ASP A N 1
ATOM 3038 C CA . ASP A 1 385 ? -25.371 18.340 17.998 1.00 79.06 385 ASP A CA 1
ATOM 3039 C C . ASP A 1 385 ? -26.652 17.524 17.701 1.00 79.06 385 ASP A C 1
ATOM 3041 O O . ASP A 1 385 ? -27.503 17.365 18.577 1.00 79.06 385 ASP A O 1
ATOM 3045 N N . ALA A 1 386 ? -26.743 16.891 16.522 1.00 80.06 386 ALA A N 1
ATOM 3046 C CA . ALA A 1 386 ? -27.846 15.989 16.174 1.00 80.06 386 ALA A CA 1
ATOM 3047 C C . ALA A 1 386 ? -27.894 14.713 17.043 1.00 80.06 386 ALA A C 1
ATOM 3049 O O . ALA A 1 386 ? -28.970 14.184 17.334 1.00 80.06 386 ALA A O 1
ATOM 3050 N N . LEU A 1 387 ? -26.736 14.190 17.464 1.00 79.31 387 LEU A N 1
ATOM 3051 C CA . LEU A 1 387 ? -26.669 13.046 18.379 1.00 79.31 387 LEU A CA 1
ATOM 3052 C C . LEU A 1 387 ? -27.084 13.411 19.800 1.00 79.31 387 LEU A C 1
ATOM 3054 O O . LEU A 1 387 ? -27.732 12.601 20.464 1.00 79.31 387 LEU A O 1
ATOM 3058 N N . MET A 1 388 ? -26.727 14.612 20.251 1.00 80.62 388 MET A N 1
ATOM 3059 C CA . MET A 1 388 ? -27.134 15.129 21.554 1.00 80.62 388 MET A CA 1
ATOM 3060 C C . MET A 1 388 ? -28.647 15.333 21.617 1.00 80.62 388 MET A C 1
ATOM 3062 O O . MET A 1 388 ? -29.267 14.864 22.563 1.00 80.62 388 MET A O 1
ATOM 3066 N N . GLU A 1 389 ? -29.261 15.889 20.569 1.00 80.62 389 GLU A N 1
ATOM 3067 C CA . GLU A 1 389 ? -30.723 16.017 20.484 1.00 80.62 389 GLU A CA 1
ATOM 3068 C C . GLU A 1 389 ? -31.424 14.648 20.579 1.00 80.62 389 GLU A C 1
ATOM 3070 O O . GLU A 1 389 ? -32.392 14.485 21.323 1.00 80.62 389 GLU A O 1
ATOM 3075 N N . ARG A 1 390 ? -30.896 13.617 19.899 1.00 80.12 390 ARG A N 1
ATOM 3076 C CA . ARG A 1 390 ? -31.413 12.238 20.013 1.00 80.12 390 ARG A CA 1
ATOM 3077 C C . ARG A 1 390 ? -31.260 11.661 21.421 1.00 80.12 390 ARG A C 1
ATOM 3079 O O . ARG A 1 390 ? -32.133 10.916 21.862 1.00 80.12 390 ARG A O 1
ATOM 3086 N N . LEU A 1 391 ? -30.147 11.945 22.094 1.00 78.56 391 LEU A N 1
ATOM 3087 C CA . LEU A 1 391 ? -29.884 11.462 23.448 1.00 78.56 391 LEU A CA 1
ATOM 3088 C C . LEU A 1 391 ? -30.806 12.144 24.468 1.00 78.56 391 LEU A C 1
ATOM 3090 O O . LEU A 1 391 ? -31.353 11.457 25.325 1.00 78.56 391 LEU A O 1
ATOM 3094 N N . ASP A 1 392 ? -31.028 13.452 24.335 1.00 78.88 392 ASP A N 1
ATOM 3095 C CA . ASP A 1 392 ? -31.921 14.227 25.202 1.00 78.88 392 ASP A CA 1
ATOM 3096 C C . ASP A 1 392 ? -33.377 13.759 25.075 1.00 78.88 392 ASP A C 1
ATOM 3098 O O . ASP A 1 392 ? -34.053 13.579 26.086 1.00 78.88 392 ASP A O 1
ATOM 3102 N N . VAL A 1 393 ? -33.845 13.467 23.854 1.00 75.81 393 VAL A N 1
ATOM 3103 C CA . VAL A 1 393 ? -35.186 12.898 23.616 1.00 75.81 393 VAL A CA 1
ATOM 3104 C C . VAL A 1 393 ? -35.344 11.509 24.243 1.00 75.81 393 VAL A C 1
ATOM 3106 O O . VAL A 1 393 ? -36.430 11.172 24.701 1.00 75.81 393 VAL A O 1
ATOM 3109 N N . ALA A 1 394 ? -34.285 10.698 24.275 1.00 71.00 394 ALA A N 1
ATOM 3110 C CA . ALA A 1 394 ? -34.338 9.330 24.794 1.00 71.00 394 ALA A CA 1
ATOM 3111 C C . ALA A 1 394 ? -34.212 9.223 26.329 1.00 71.00 394 ALA A C 1
ATOM 3113 O O . ALA A 1 394 ? -34.396 8.140 26.884 1.00 71.00 394 ALA A O 1
ATOM 3114 N N . LEU A 1 395 ? -33.852 10.315 27.011 1.00 68.88 395 LEU A N 1
ATOM 3115 C CA . LEU A 1 395 ? -33.688 10.374 28.469 1.00 68.88 395 LEU A CA 1
ATOM 3116 C C . LEU A 1 395 ? -34.906 10.970 29.202 1.00 68.88 395 LEU A C 1
ATOM 3118 O O . LEU A 1 395 ? -34.914 10.965 30.437 1.00 68.88 395 LEU A O 1
ATOM 3122 N N . VAL A 1 396 ? -35.901 11.466 28.457 1.00 56.06 396 VAL A N 1
ATOM 3123 C CA . VAL A 1 396 ? -37.231 11.896 28.935 1.00 56.06 396 VAL A CA 1
ATOM 3124 C C . VAL A 1 396 ? -38.177 10.703 28.944 1.00 56.06 396 VAL A C 1
ATOM 3126 O O . VAL A 1 396 ? -38.909 10.557 29.951 1.00 56.06 396 VAL A O 1
#

pLDDT: mean 76.35, std 17.05, range [33.62, 96.44]

Sequence (396 aa):
MKGKPILNLRPWPKIHQPLPRSPRESQQLLSALTTSFRRQLDAADTNQSAQSANEHMQTILNNPLFRVVPPGLRATAAESRASLDQRIAKEPMAVFDELVAAGSINRENLGNCLFSQLALIGSQSSDVKQEMQKTGAGSRIVNWFWASDSASRKLLFRSQRTSRAAVKFMAAEGRHKEIAVFLKMLKELNLGGKNGHIPDPRRRIFKLFLQDYMEADVRYGRGISGSLTTLIHAAELTASMPDEVRTHMLRDSALYLVGLIVSHGRSSLLSSVSTADFDRFCNVLDTIPELALRSEALQLYHPSHPTAQPFLKYIRDHPELEAFSSSPPEQAQEPVLQVHLDALHFLLDQERYKDALRLVPRIEKMFSEDRGEVHKAPDSRSQMDALMERLDVALV

Radius of gyration: 30.95 Å; chains: 1; bounding box: 103×54×83 Å

Organism: Talaromyces islandicus (NCBI:txid28573)

Secondary structure (DSSP, 8-state):
---------PPPP-S------SHHHHHHHHHHHHHHHHHHHHT-TTT-HHHHHHHHHHHHHTSTTT----GGG-S-HHHHHHHHHHHHHH-HHHHHHHHHHTT---HHHHHHHHHHHHHHHHHH-S-HHHHHHHHTHHHHHHHHHHHS-HHHHHHHHS-HHHHHHHHHHHHHTT-HHHHHHHHHHHHHTB-SSTT-B---TT-HHHHHHHHHHHHHHHHHSSHHHHHHHHHHHHHHHHTTS-HHHHHHHHHHHHHHHHHHHHHTTTSGGGGGS-HHHHHHHHHHHHT-GGGHHHHHHHGGG-SS---SHHHHHHHHH-GGGGG--S---GGGTHHHHHHHHHHHHHHHHTT-HHHHHHHHHHHHHHHHHTTTS-SS-HHHHHHHHHHHHHHHHHT-

Foldseek 3Di:
DDDDDDDDDDDDPDPDDDDPPDPVVVVVVVVVVVVVVVVLVVVPPPDDVPVSVVVVVVVVCPPPVNQPQDPLCPDDPVVSVVSLLVCLLPPLLVSVVNCLSNVNDALVSLLSNLVSQLVVLVVPDPPSLVSLQVSCLLVSVLVSLVVDDQVVVVSCLVDLSSVLSSLLSCQSNVVVVSLLVVLLCLVVCASDDPNNHHPDPLSVSSQSNLQSNLVSCCPRHVRLQVNLVSLLSLLVSCVPDPLVSSLSSRVVSLLVSLLVCLVCLVPCSCVPHDLVSLVSSLVSQVSHVVCLLSSQLCLCSRPPHHDCVSNLVVCVVCVPVLVPPPPDDPVNLVSVLSSLLSSLVVCLVVVVLVSSVVSLVSSVVSVVVPVPDPDDDPPSVVSSVVSVVSSVVSVD